Protein AF-A0A9E5NFZ6-F1 (afdb_monomer_lite)

Structure (mmCIF, N/CA/C/O backbone):
data_AF-A0A9E5NFZ6-F1
#
_entry.id   AF-A0A9E5NFZ6-F1
#
loop_
_atom_site.group_PDB
_atom_site.id
_atom_site.type_symbol
_atom_site.label_atom_id
_atom_site.label_alt_id
_atom_site.label_comp_id
_atom_site.label_asym_id
_atom_site.label_entity_id
_atom_site.label_seq_id
_atom_site.pdbx_PDB_ins_code
_atom_site.Cartn_x
_atom_site.Cartn_y
_atom_site.Cartn_z
_atom_site.occupancy
_atom_site.B_iso_or_equiv
_atom_site.auth_seq_id
_atom_site.auth_comp_id
_atom_site.auth_asym_id
_atom_site.auth_atom_id
_atom_site.pdbx_PDB_model_num
ATOM 1 N N . MET A 1 1 ? 10.220 -24.553 -7.884 1.00 89.06 1 MET A N 1
ATOM 2 C CA . MET A 1 1 ? 8.992 -24.731 -7.072 1.00 89.06 1 MET A CA 1
ATOM 3 C C . MET A 1 1 ? 9.275 -25.478 -5.780 1.00 89.06 1 MET A C 1
ATOM 5 O O . MET A 1 1 ? 8.895 -24.962 -4.744 1.00 89.06 1 MET A O 1
ATOM 9 N N . ALA A 1 2 ? 9.942 -26.643 -5.823 1.00 86.69 2 ALA A N 1
ATOM 10 C CA . ALA A 1 2 ? 10.295 -27.405 -4.617 1.00 86.69 2 ALA A CA 1
ATOM 11 C C . ALA A 1 2 ? 10.975 -26.535 -3.545 1.00 86.69 2 ALA A C 1
ATOM 13 O O . ALA A 1 2 ? 10.530 -26.541 -2.406 1.00 86.69 2 ALA A O 1
ATOM 14 N N . ASP A 1 3 ? 11.940 -25.707 -3.944 1.00 89.56 3 ASP A N 1
ATOM 15 C CA . ASP A 1 3 ? 12.683 -24.852 -3.010 1.00 89.56 3 ASP A CA 1
ATOM 16 C C . ASP A 1 3 ? 11.805 -23.778 -2.351 1.00 89.56 3 ASP A C 1
ATOM 18 O O . ASP A 1 3 ? 11.956 -23.497 -1.172 1.00 89.56 3 ASP A O 1
ATOM 22 N N . LEU A 1 4 ? 10.839 -23.197 -3.075 1.00 92.81 4 LEU A N 1
ATOM 23 C CA . LEU A 1 4 ? 9.918 -22.206 -2.498 1.00 92.81 4 LEU A CA 1
ATOM 24 C C . LEU A 1 4 ? 8.959 -22.845 -1.488 1.00 92.81 4 LEU A C 1
ATOM 26 O O . LEU A 1 4 ? 8.663 -22.248 -0.458 1.00 92.81 4 LEU A O 1
ATOM 30 N N . LEU A 1 5 ? 8.501 -24.067 -1.769 1.00 91.94 5 LEU A N 1
ATOM 31 C CA . LEU A 1 5 ? 7.680 -24.837 -0.835 1.00 91.94 5 LEU A CA 1
ATOM 32 C C . LEU A 1 5 ? 8.478 -25.254 0.406 1.00 91.94 5 LEU A C 1
ATOM 34 O O . LEU A 1 5 ? 7.950 -25.205 1.511 1.00 91.94 5 LEU A O 1
ATOM 38 N N . ASP A 1 6 ? 9.745 -25.633 0.233 1.00 89.50 6 ASP A N 1
ATOM 39 C CA . ASP A 1 6 ? 10.655 -25.981 1.329 1.00 89.50 6 ASP A CA 1
ATOM 40 C C . ASP A 1 6 ? 11.001 -24.769 2.214 1.00 89.50 6 ASP A C 1
ATOM 42 O O . ASP A 1 6 ? 11.131 -24.913 3.428 1.00 89.50 6 ASP A O 1
ATOM 46 N N . LEU A 1 7 ? 11.061 -23.569 1.628 1.00 93.00 7 LEU A N 1
ATOM 47 C CA . LEU A 1 7 ? 11.161 -22.295 2.346 1.00 93.00 7 LEU A CA 1
ATOM 48 C C . LEU A 1 7 ? 9.858 -21.868 3.045 1.00 93.00 7 LEU A C 1
ATOM 50 O O . LEU A 1 7 ? 9.868 -20.875 3.766 1.00 93.00 7 LEU A O 1
ATOM 54 N N . GLY A 1 8 ? 8.736 -22.559 2.813 1.00 91.94 8 GLY A N 1
ATOM 55 C CA . GLY A 1 8 ? 7.432 -22.162 3.351 1.00 91.94 8 GLY A CA 1
ATOM 56 C C . GLY A 1 8 ? 6.880 -20.866 2.744 1.00 91.94 8 GLY A C 1
ATOM 57 O O . GLY A 1 8 ? 6.119 -20.158 3.397 1.00 91.94 8 GLY A O 1
ATOM 58 N N . VAL A 1 9 ? 7.266 -20.526 1.509 1.00 94.00 9 VAL A N 1
ATOM 59 C CA . VAL A 1 9 ? 6.817 -19.298 0.836 1.00 94.00 9 VAL A CA 1
ATOM 60 C C . VAL A 1 9 ? 5.317 -19.358 0.553 1.00 94.00 9 VAL A C 1
ATOM 62 O O . VAL A 1 9 ? 4.849 -20.212 -0.196 1.00 94.00 9 VAL A O 1
ATOM 65 N N . GLU A 1 10 ? 4.571 -18.394 1.093 1.00 94.19 10 GLU A N 1
ATOM 66 C CA . GLU A 1 10 ? 3.132 -18.243 0.837 1.00 94.19 10 GLU A CA 1
ATOM 67 C C . GLU A 1 10 ? 2.816 -17.239 -0.275 1.00 94.19 10 GLU A C 1
ATOM 69 O O . GLU A 1 10 ? 1.786 -17.361 -0.938 1.00 94.19 10 GLU A O 1
ATOM 74 N N . TRP A 1 11 ? 3.692 -16.253 -0.481 1.00 97.12 11 TRP A N 1
ATOM 75 C CA . TRP A 1 11 ? 3.521 -15.169 -1.444 1.00 97.12 11 TRP A CA 1
ATOM 76 C C . TRP A 1 11 ? 4.771 -14.972 -2.292 1.00 97.12 11 TRP A C 1
ATOM 78 O O . TRP A 1 11 ? 5.890 -14.952 -1.781 1.00 97.12 11 TRP A O 1
ATOM 88 N N . VAL A 1 12 ? 4.570 -14.739 -3.585 1.00 97.56 12 VAL A N 1
ATOM 89 C CA . VAL A 1 12 ? 5.602 -14.240 -4.496 1.00 97.56 12 VAL A CA 1
ATOM 90 C C . VAL A 1 12 ? 5.171 -12.910 -5.098 1.00 97.56 12 VAL A C 1
ATOM 92 O O . VAL A 1 12 ? 3.999 -12.715 -5.426 1.00 97.56 12 VAL A O 1
ATOM 95 N N . ARG A 1 13 ? 6.139 -12.013 -5.302 1.00 98.06 13 ARG A N 1
ATOM 96 C CA . ARG A 1 13 ? 5.952 -10.762 -6.040 1.00 98.06 13 ARG A CA 1
ATOM 97 C C . ARG A 1 13 ? 6.718 -10.814 -7.353 1.00 98.06 13 ARG A C 1
ATOM 99 O O . ARG A 1 13 ? 7.898 -11.153 -7.356 1.00 98.06 13 ARG A O 1
ATOM 106 N N . LEU A 1 14 ? 6.063 -10.462 -8.457 1.00 95.31 14 LEU A N 1
ATOM 107 C CA . LEU A 1 14 ? 6.673 -10.467 -9.789 1.00 95.31 14 LEU A CA 1
ATOM 108 C C . LEU A 1 14 ? 6.227 -9.273 -10.632 1.00 95.31 14 LEU A C 1
ATOM 110 O O . LEU A 1 14 ? 5.049 -8.917 -10.634 1.00 95.31 14 LEU A O 1
ATOM 114 N N . GLY A 1 15 ? 7.175 -8.664 -11.348 1.00 95.25 15 GLY A N 1
ATOM 115 C CA . GLY A 1 15 ? 6.908 -7.556 -12.265 1.00 95.25 15 GLY A CA 1
ATOM 116 C C . GLY A 1 15 ? 6.516 -8.039 -13.647 1.00 95.25 15 GLY A C 1
ATOM 117 O O . GLY A 1 15 ? 7.230 -8.851 -14.244 1.00 95.25 15 GLY A O 1
ATOM 118 N N . PHE A 1 16 ? 5.385 -7.543 -14.148 1.00 97.19 16 PHE A N 1
ATOM 119 C CA . PHE A 1 16 ? 4.935 -7.822 -15.504 1.00 97.19 16 PHE A CA 1
ATOM 120 C C . PHE A 1 16 ? 5.551 -6.821 -16.487 1.00 97.19 16 PHE A C 1
ATOM 122 O O . PHE A 1 16 ? 5.235 -5.630 -16.469 1.00 97.19 16 PHE A O 1
ATOM 129 N N . LYS A 1 17 ? 6.397 -7.331 -17.379 1.00 95.25 17 LYS A N 1
ATOM 130 C CA . LYS A 1 17 ? 7.033 -6.583 -18.461 1.00 95.25 17 LYS A CA 1
ATOM 131 C C . LYS A 1 17 ? 6.353 -6.939 -19.769 1.00 95.25 17 LYS A C 1
ATOM 133 O O . LYS A 1 17 ? 6.349 -8.106 -20.170 1.00 95.25 17 LYS A O 1
ATOM 138 N N . ASP A 1 18 ? 5.820 -5.941 -20.459 1.00 92.25 18 ASP A N 1
ATOM 139 C CA . ASP A 1 18 ? 5.076 -6.162 -21.696 1.00 92.25 18 ASP A CA 1
ATOM 140 C C . ASP A 1 18 ? 5.939 -6.806 -22.783 1.00 92.25 18 ASP A C 1
ATOM 142 O O . ASP A 1 18 ? 5.510 -7.723 -23.483 1.00 92.25 18 ASP A O 1
ATOM 146 N N . SER A 1 19 ? 7.209 -6.400 -22.835 1.00 92.38 19 SER A N 1
ATOM 147 C CA . SER A 1 19 ? 8.215 -6.913 -23.765 1.00 92.38 19 SER A CA 1
ATOM 148 C C . SER A 1 19 ? 8.481 -8.417 -23.631 1.00 92.38 19 SER A C 1
ATOM 150 O O . SER A 1 19 ? 8.890 -9.044 -24.608 1.00 92.38 19 SER A O 1
ATOM 152 N N . ALA A 1 20 ? 8.244 -9.009 -22.456 1.00 92.81 20 ALA A N 1
ATOM 153 C CA . ALA A 1 20 ? 8.365 -10.451 -22.245 1.00 92.81 20 ALA A CA 1
ATOM 154 C C . ALA A 1 20 ? 7.097 -11.214 -22.677 1.00 92.81 20 ALA A C 1
ATOM 156 O O . ALA A 1 20 ? 7.188 -12.358 -23.128 1.00 92.81 20 ALA A O 1
ATOM 157 N N . GLY A 1 21 ? 5.923 -10.578 -22.584 1.00 92.38 21 GLY A N 1
ATOM 158 C CA . GLY A 1 21 ? 4.628 -11.141 -22.965 1.00 92.38 21 GLY A CA 1
ATOM 159 C C . GLY A 1 21 ? 4.127 -12.280 -22.062 1.00 92.38 21 GLY A C 1
ATOM 160 O O . GLY A 1 21 ? 4.851 -12.827 -21.232 1.00 92.38 21 GLY A O 1
ATOM 161 N N . PHE A 1 22 ? 2.861 -12.679 -22.241 1.00 96.69 22 PHE A N 1
ATOM 162 C CA . PHE A 1 22 ? 2.204 -13.687 -21.391 1.00 96.69 22 PHE A CA 1
ATOM 163 C C . PHE A 1 22 ? 2.923 -15.041 -21.365 1.00 96.69 22 PHE A C 1
ATOM 165 O O . PHE A 1 22 ? 3.037 -15.649 -20.308 1.00 96.69 22 PHE A O 1
ATOM 172 N N . GLY A 1 23 ? 3.489 -15.492 -22.490 1.00 95.75 23 GLY A N 1
ATOM 173 C CA . GLY A 1 23 ? 4.121 -16.815 -22.585 1.00 95.75 23 GLY A CA 1
ATOM 174 C C . GLY A 1 23 ? 5.314 -17.034 -21.644 1.00 95.75 23 GLY A C 1
ATOM 175 O O . GLY A 1 23 ? 5.609 -18.180 -21.310 1.00 95.75 23 GLY A O 1
ATOM 176 N N . ILE A 1 24 ? 5.977 -15.963 -21.194 1.00 94.81 24 ILE A N 1
ATOM 177 C CA . ILE A 1 24 ? 7.053 -16.038 -20.194 1.00 94.81 24 ILE A CA 1
ATOM 178 C C . ILE A 1 24 ? 6.491 -16.185 -18.773 1.00 94.81 24 ILE A C 1
ATOM 180 O O . ILE A 1 24 ? 7.051 -16.921 -17.961 1.00 94.81 24 ILE A O 1
ATOM 184 N N . TYR A 1 25 ? 5.373 -15.526 -18.473 1.00 96.69 25 TYR A N 1
ATOM 185 C CA . TYR A 1 25 ? 4.788 -15.477 -17.132 1.00 96.69 25 TYR A CA 1
ATOM 186 C C . TYR A 1 25 ? 3.780 -16.600 -16.862 1.00 96.69 25 TYR A C 1
ATOM 188 O O . TYR A 1 25 ? 3.733 -17.104 -15.739 1.00 96.69 25 TYR A O 1
ATOM 196 N N . ASP A 1 26 ? 3.015 -17.031 -17.869 1.00 97.81 26 ASP A N 1
ATOM 197 C CA . ASP A 1 26 ? 1.967 -18.051 -17.746 1.00 97.81 26 ASP A CA 1
ATOM 198 C C . ASP A 1 26 ? 2.468 -19.335 -17.067 1.00 97.81 26 ASP A C 1
ATOM 200 O O . ASP A 1 26 ? 1.803 -19.809 -16.141 1.00 97.81 26 ASP A O 1
ATOM 204 N N . PRO A 1 27 ? 3.632 -19.913 -17.440 1.00 97.25 27 PRO A N 1
ATOM 205 C CA . PRO A 1 27 ? 4.126 -21.112 -16.772 1.00 97.25 27 PRO A CA 1
ATOM 206 C C . PRO A 1 27 ? 4.420 -20.875 -15.287 1.00 97.25 27 PRO A C 1
ATOM 208 O O . PRO A 1 27 ? 4.101 -21.731 -14.464 1.00 97.25 27 PRO A O 1
ATOM 211 N N . ALA A 1 28 ? 4.990 -19.717 -14.937 1.00 95.62 28 ALA A N 1
ATOM 212 C CA . ALA A 1 28 ? 5.337 -19.381 -13.559 1.00 95.62 28 ALA A CA 1
ATOM 213 C C . ALA A 1 28 ? 4.083 -19.150 -12.703 1.00 95.62 28 ALA A C 1
ATOM 215 O O . ALA A 1 28 ? 3.937 -19.786 -11.662 1.00 95.62 28 ALA A O 1
ATOM 216 N N . VAL A 1 29 ? 3.145 -18.319 -13.172 1.00 97.75 29 VAL A N 1
ATOM 217 C CA . VAL A 1 29 ? 1.876 -18.032 -12.480 1.00 97.75 29 VAL A CA 1
ATOM 218 C C . VAL A 1 29 ? 1.067 -19.314 -12.266 1.00 97.75 29 VAL A C 1
ATOM 220 O O . VAL A 1 29 ? 0.610 -19.581 -11.154 1.00 97.75 29 VAL A O 1
ATOM 223 N N . ASN A 1 30 ? 0.950 -20.161 -13.294 1.00 97.31 30 ASN A N 1
ATOM 224 C CA . ASN A 1 30 ? 0.258 -21.444 -13.169 1.00 97.31 30 ASN A CA 1
ATOM 225 C C . ASN A 1 30 ? 0.953 -22.378 -12.171 1.00 97.31 30 ASN A C 1
ATOM 227 O O . ASN A 1 30 ? 0.278 -23.079 -11.416 1.00 97.31 30 ASN A O 1
ATOM 231 N N . ALA A 1 31 ? 2.288 -22.385 -12.140 1.00 96.94 31 ALA A N 1
ATOM 232 C CA . ALA A 1 31 ? 3.042 -23.193 -11.193 1.00 96.94 31 ALA A CA 1
ATOM 233 C C . ALA A 1 31 ? 2.845 -22.707 -9.746 1.00 96.94 31 ALA A C 1
ATOM 235 O O . ALA A 1 31 ? 2.635 -23.544 -8.869 1.00 96.94 31 ALA A O 1
ATOM 236 N N . TYR A 1 32 ? 2.861 -21.391 -9.489 1.00 97.56 32 TYR A N 1
ATOM 237 C CA . TYR A 1 32 ? 2.586 -20.834 -8.156 1.00 97.56 32 TYR A CA 1
ATOM 238 C C . TYR A 1 32 ? 1.177 -21.189 -7.697 1.00 97.56 32 TYR A C 1
ATOM 240 O O . TYR A 1 32 ? 1.000 -21.762 -6.621 1.00 97.56 32 TYR A O 1
ATOM 248 N N . ARG A 1 33 ? 0.184 -20.977 -8.568 1.00 96.50 33 ARG A N 1
ATOM 249 C CA . ARG A 1 33 ? -1.208 -21.315 -8.277 1.00 96.50 33 ARG A CA 1
ATOM 250 C C . ARG A 1 33 ? -1.390 -22.799 -7.959 1.00 96.50 33 ARG A C 1
ATOM 252 O O . ARG A 1 33 ? -2.066 -23.133 -6.989 1.00 96.50 33 ARG A O 1
ATOM 259 N N . ALA A 1 34 ? -0.781 -23.686 -8.747 1.00 96.19 34 ALA A N 1
ATOM 260 C CA . ALA A 1 34 ? -0.840 -25.132 -8.524 1.00 96.19 34 ALA A CA 1
ATOM 261 C C . ALA A 1 34 ? -0.156 -25.564 -7.216 1.00 96.19 34 ALA A C 1
ATOM 263 O O . ALA A 1 34 ? -0.556 -26.560 -6.617 1.00 96.19 34 ALA A O 1
ATOM 264 N N . ALA A 1 35 ? 0.853 -24.814 -6.772 1.00 96.12 35 ALA A N 1
ATOM 265 C CA . ALA A 1 35 ? 1.556 -25.033 -5.514 1.00 96.12 35 ALA A CA 1
ATOM 266 C C . ALA A 1 35 ? 0.852 -24.400 -4.297 1.00 96.12 35 ALA A C 1
ATOM 268 O O . ALA A 1 35 ? 1.308 -24.593 -3.174 1.00 96.12 35 ALA A O 1
ATOM 269 N N . GLY A 1 36 ? -0.247 -23.661 -4.496 1.00 96.12 36 GLY A N 1
ATOM 270 C CA . GLY A 1 36 ? -0.931 -22.926 -3.428 1.00 96.12 36 GLY A CA 1
ATOM 271 C C . GLY A 1 36 ? -0.208 -21.650 -2.984 1.00 96.12 36 GLY A C 1
ATOM 272 O O . GLY A 1 36 ? -0.553 -21.097 -1.944 1.00 96.12 36 GLY A O 1
ATOM 273 N N . ILE A 1 37 ? 0.768 -21.182 -3.766 1.00 97.00 37 ILE A N 1
ATOM 274 C CA . ILE A 1 37 ? 1.517 -19.949 -3.514 1.00 97.00 37 ILE A CA 1
ATOM 275 C C . ILE A 1 37 ? 0.769 -18.787 -4.167 1.00 97.00 37 ILE A C 1
ATOM 277 O O . ILE A 1 37 ? 0.462 -18.822 -5.363 1.00 97.00 37 ILE A O 1
ATOM 281 N N . LYS A 1 38 ? 0.477 -17.755 -3.377 1.00 98.19 38 LYS A N 1
ATOM 282 C CA . LYS A 1 38 ? -0.235 -16.561 -3.823 1.00 98.19 38 LYS A CA 1
ATOM 283 C C . LYS A 1 38 ? 0.684 -15.639 -4.616 1.00 98.19 38 LYS A C 1
ATOM 285 O O . LYS A 1 38 ? 1.881 -15.552 -4.345 1.00 98.19 38 LYS A O 1
ATOM 290 N N . THR A 1 39 ? 0.124 -14.927 -5.587 1.00 98.56 39 THR A N 1
ATOM 291 C CA . THR A 1 39 ? 0.898 -14.027 -6.454 1.00 98.56 39 THR A CA 1
ATOM 292 C C . THR A 1 39 ? 0.453 -12.574 -6.316 1.00 98.56 39 THR A C 1
ATOM 294 O O . THR A 1 39 ? -0.711 -12.252 -6.563 1.00 98.56 39 THR A O 1
ATOM 297 N N . LEU A 1 40 ? 1.408 -11.695 -5.997 1.00 98.81 40 LEU A N 1
ATOM 298 C CA . LEU A 1 40 ? 1.323 -10.249 -6.187 1.00 98.81 40 LEU A CA 1
ATOM 299 C C . LEU A 1 40 ? 1.993 -9.872 -7.517 1.00 98.81 40 LEU A C 1
ATOM 301 O O . LEU A 1 40 ? 3.218 -9.914 -7.644 1.00 98.81 40 LEU A O 1
ATOM 305 N N . MET A 1 41 ? 1.205 -9.482 -8.515 1.00 98.69 41 MET A N 1
ATOM 306 C CA . MET A 1 41 ? 1.731 -9.007 -9.796 1.00 98.69 41 MET A CA 1
ATOM 307 C C . MET A 1 41 ? 1.831 -7.483 -9.789 1.00 98.69 41 MET A C 1
ATOM 309 O O . MET A 1 41 ? 0.811 -6.800 -9.698 1.00 98.69 41 MET A O 1
ATOM 313 N N . ILE A 1 42 ? 3.044 -6.940 -9.902 1.00 98.44 42 ILE A N 1
ATOM 314 C CA . ILE A 1 42 ? 3.234 -5.496 -10.054 1.00 98.44 42 ILE A CA 1
ATOM 315 C C . ILE A 1 42 ? 3.108 -5.082 -11.520 1.00 98.44 42 ILE A C 1
ATOM 317 O O . ILE A 1 42 ? 3.738 -5.663 -12.407 1.00 98.44 42 ILE A O 1
ATOM 321 N N . LEU A 1 43 ? 2.281 -4.061 -11.738 1.00 98.56 43 LEU A N 1
ATOM 322 C CA . LEU A 1 43 ? 2.023 -3.406 -13.012 1.00 98.56 43 LEU A CA 1
ATOM 323 C C . LEU A 1 43 ? 2.635 -2.003 -12.942 1.00 98.56 43 LEU A C 1
ATOM 325 O O . LEU A 1 43 ? 2.233 -1.206 -12.099 1.00 98.56 43 LEU A O 1
ATOM 329 N N . HIS A 1 44 ? 3.630 -1.697 -13.769 1.00 96.62 44 HIS A N 1
ATOM 330 C CA . HIS A 1 44 ? 4.433 -0.471 -13.659 1.00 96.62 44 HIS A CA 1
ATOM 331 C C . HIS A 1 44 ? 4.893 0.035 -15.036 1.00 96.62 44 HIS A C 1
ATOM 333 O O . HIS A 1 44 ? 4.351 -0.371 -16.059 1.00 96.62 44 HIS A O 1
ATOM 339 N N . TYR A 1 45 ? 5.893 0.914 -15.084 1.00 94.31 45 TYR A N 1
ATOM 340 C CA . TYR A 1 45 ? 6.424 1.512 -16.318 1.00 94.31 45 TYR A CA 1
ATOM 341 C C . TYR A 1 45 ? 6.970 0.513 -17.361 1.00 94.31 45 TYR A C 1
ATOM 343 O O . TYR A 1 45 ? 7.186 0.895 -18.505 1.00 94.31 45 TYR A O 1
ATOM 351 N N . GLU A 1 46 ? 7.199 -0.760 -17.010 1.00 94.56 46 GLU A N 1
ATOM 352 C CA . GLU A 1 46 ? 7.533 -1.807 -17.996 1.00 94.56 46 GLU A CA 1
ATOM 353 C C . GLU A 1 46 ? 6.296 -2.568 -18.509 1.00 94.56 46 GLU A C 1
ATOM 355 O O . GLU A 1 46 ? 6.402 -3.343 -19.460 1.00 94.56 46 GLU A O 1
ATOM 360 N N . THR A 1 47 ? 5.129 -2.378 -17.890 1.00 96.50 47 THR A N 1
ATOM 361 C CA . THR A 1 47 ? 3.854 -3.001 -18.282 1.00 96.50 47 THR A CA 1
ATOM 362 C C . THR A 1 47 ? 3.188 -2.276 -19.445 1.00 96.50 47 THR A C 1
ATOM 364 O O . THR A 1 47 ? 2.516 -2.918 -20.242 1.00 96.50 47 THR A O 1
ATOM 367 N N . GLU A 1 48 ? 3.371 -0.961 -19.545 1.00 95.81 48 GLU A N 1
ATOM 368 C CA . GLU A 1 48 ? 2.997 -0.166 -20.714 1.00 95.81 48 GLU A CA 1
ATOM 369 C C . GLU A 1 48 ? 4.225 0.656 -21.123 1.00 95.81 48 GLU A C 1
ATOM 371 O O . GLU A 1 48 ? 4.699 1.471 -20.333 1.00 95.81 48 GLU A O 1
ATOM 376 N N . PRO A 1 49 ? 4.800 0.435 -22.314 1.00 90.75 49 PRO A N 1
ATOM 377 C CA . PRO A 1 49 ? 5.959 1.197 -22.757 1.00 90.75 49 PRO A CA 1
ATOM 378 C C . PRO A 1 49 ? 5.583 2.649 -23.088 1.00 90.75 49 PRO A C 1
ATOM 380 O O . PRO A 1 49 ? 4.443 2.958 -23.421 1.00 90.75 49 PRO A O 1
ATOM 383 N N . GLY A 1 50 ? 6.574 3.543 -23.082 1.00 92.12 50 GLY A N 1
ATOM 384 C CA . GLY A 1 50 ? 6.368 4.947 -23.458 1.00 92.12 50 GLY A CA 1
ATOM 385 C C . GLY A 1 50 ? 5.890 5.839 -22.313 1.00 92.12 50 GLY A C 1
ATOM 386 O O . GLY A 1 50 ? 5.184 6.813 -22.563 1.00 92.12 50 GLY A O 1
ATOM 387 N N . MET A 1 51 ? 6.277 5.510 -21.076 1.00 94.19 51 MET A N 1
ATOM 388 C CA . MET A 1 51 ? 6.106 6.391 -19.921 1.00 94.19 51 MET A CA 1
ATOM 389 C C . MET A 1 51 ? 6.669 7.793 -20.230 1.00 94.19 51 MET A C 1
ATOM 391 O O . MET A 1 51 ? 7.838 7.886 -20.617 1.00 94.19 51 MET A O 1
ATOM 395 N N . PRO A 1 52 ? 5.868 8.863 -20.075 1.00 95.12 52 PRO A N 1
ATOM 396 C CA . PRO A 1 52 ? 6.346 10.229 -20.241 1.00 95.12 52 PRO A CA 1
ATOM 397 C C . PRO A 1 52 ? 7.379 10.614 -19.179 1.00 95.12 52 PRO A C 1
ATOM 399 O O . PRO A 1 52 ? 7.412 10.041 -18.088 1.00 95.12 52 PRO A O 1
ATOM 402 N N . ASP A 1 53 ? 8.171 11.644 -19.470 1.00 90.44 53 ASP A N 1
ATOM 403 C CA . ASP A 1 53 ? 9.024 12.270 -18.461 1.00 90.44 53 ASP A CA 1
ATOM 404 C C . ASP A 1 53 ? 8.174 12.835 -17.308 1.00 90.44 53 ASP A C 1
ATOM 406 O O . ASP A 1 53 ? 7.014 13.233 -17.479 1.00 90.44 53 ASP A O 1
ATOM 410 N N . LYS A 1 54 ? 8.749 12.904 -16.102 1.00 85.12 54 LYS A N 1
ATOM 411 C CA . LYS A 1 54 ? 8.012 13.307 -14.889 1.00 85.12 54 LYS A CA 1
ATOM 412 C C . LYS A 1 54 ? 7.358 14.691 -14.983 1.00 85.12 54 LYS A C 1
ATOM 414 O O . LYS A 1 54 ? 6.362 14.943 -14.309 1.00 85.12 54 LYS A O 1
ATOM 419 N N . ASP A 1 55 ? 7.946 15.593 -15.766 1.00 87.06 55 ASP A N 1
ATOM 420 C CA . ASP A 1 55 ? 7.517 16.974 -15.990 1.00 87.06 55 ASP A CA 1
ATOM 421 C C . ASP A 1 55 ? 6.819 17.171 -17.344 1.00 87.06 55 ASP A C 1
ATOM 423 O O . ASP A 1 55 ? 6.518 18.306 -17.725 1.00 87.06 55 ASP A O 1
ATOM 427 N N . ALA A 1 56 ? 6.509 16.076 -18.046 1.00 94.31 56 ALA A N 1
ATOM 428 C CA . ALA A 1 56 ? 5.711 16.115 -19.260 1.00 94.31 56 ALA A CA 1
ATOM 429 C C . ALA A 1 56 ? 4.317 16.730 -19.000 1.00 94.31 56 ALA A C 1
ATOM 431 O O . ALA A 1 56 ? 3.769 16.616 -17.896 1.00 94.31 56 ALA A O 1
ATOM 432 N N . PRO A 1 57 ? 3.701 17.373 -20.010 1.00 96.19 57 PRO A N 1
ATOM 433 C CA . PRO A 1 57 ? 2.364 17.941 -19.889 1.00 96.19 57 PRO A CA 1
ATOM 434 C C . PRO A 1 57 ? 1.309 16.907 -19.478 1.00 96.19 57 PRO A C 1
ATOM 436 O O . PRO A 1 57 ? 1.356 15.750 -19.899 1.00 96.19 57 PRO A O 1
ATOM 439 N N . ASP A 1 58 ? 0.278 17.355 -18.754 1.00 95.31 58 ASP A N 1
ATOM 440 C CA . ASP A 1 58 ? -0.824 16.488 -18.312 1.00 95.31 58 ASP A CA 1
ATOM 441 C C . ASP A 1 58 ? -1.467 15.700 -19.465 1.00 95.31 58 ASP A C 1
ATOM 443 O O . ASP A 1 58 ? -1.825 14.545 -19.276 1.00 95.31 58 ASP A O 1
ATOM 447 N N . SER A 1 59 ? -1.551 16.269 -20.674 1.00 96.75 59 SER A N 1
ATOM 448 C CA . SER A 1 59 ? -2.114 15.580 -21.843 1.00 96.75 59 SER A CA 1
ATOM 449 C C . SER A 1 59 ? -1.329 14.339 -22.277 1.00 96.75 59 SER A C 1
ATOM 451 O O . SER A 1 59 ? -1.923 13.402 -22.806 1.00 96.75 59 SER A O 1
ATOM 453 N N . GLU A 1 60 ? -0.008 14.331 -22.090 1.00 98.00 60 GLU A N 1
ATOM 454 C CA . GLU A 1 60 ? 0.829 13.165 -22.400 1.00 98.00 60 GLU A CA 1
ATOM 455 C C . GLU A 1 60 ? 0.646 12.086 -21.334 1.00 98.00 60 GLU A C 1
ATOM 457 O O . GLU A 1 60 ? 0.420 10.919 -21.660 1.00 98.00 60 GLU A O 1
ATOM 462 N N . TRP A 1 61 ? 0.626 12.495 -20.063 1.00 97.81 61 TRP A N 1
ATOM 463 C CA . TRP A 1 61 ? 0.302 11.609 -18.948 1.00 97.81 61 TRP A CA 1
ATOM 464 C C . TRP A 1 61 ? -1.093 11.002 -19.067 1.00 97.81 61 TRP A C 1
ATOM 466 O O . TRP A 1 61 ? -1.252 9.807 -18.846 1.00 97.81 61 TRP A O 1
ATOM 476 N N . ASP A 1 62 ? -2.100 11.778 -19.459 1.00 97.69 62 ASP A N 1
ATOM 477 C CA . ASP A 1 62 ? -3.472 11.293 -19.607 1.00 97.69 62 ASP A CA 1
ATOM 478 C C . ASP A 1 62 ? -3.588 10.258 -20.738 1.00 97.69 62 ASP A C 1
ATOM 480 O O . ASP A 1 62 ? -4.287 9.251 -20.589 1.00 97.69 62 ASP A O 1
ATOM 484 N N . ALA A 1 63 ? -2.866 10.457 -21.848 1.00 98.06 63 ALA A N 1
ATOM 485 C CA . ALA A 1 63 ? -2.798 9.484 -22.936 1.00 98.06 63 ALA A CA 1
ATOM 486 C C . ALA A 1 63 ? -2.110 8.181 -22.494 1.00 98.06 63 ALA A C 1
ATOM 488 O O . ALA A 1 63 ? -2.632 7.094 -22.752 1.00 98.06 63 ALA A O 1
ATOM 489 N N . TYR A 1 64 ? -0.985 8.287 -21.781 1.00 98.50 64 TYR A N 1
ATOM 490 C CA . TYR A 1 64 ? -0.279 7.130 -21.229 1.00 98.50 64 TYR A CA 1
ATOM 491 C C . TYR A 1 64 ? -1.134 6.370 -20.205 1.00 98.50 64 TYR A C 1
ATOM 493 O O . TYR A 1 64 ? -1.280 5.154 -20.296 1.00 98.50 64 TYR A O 1
ATOM 501 N N . ILE A 1 65 ? -1.769 7.080 -19.267 1.00 98.69 65 ILE A N 1
ATOM 502 C CA . ILE A 1 65 ? -2.646 6.492 -18.246 1.00 98.69 65 ILE A CA 1
ATOM 503 C C . ILE A 1 65 ? -3.804 5.725 -18.894 1.00 98.69 65 ILE A C 1
ATOM 505 O O . ILE A 1 65 ? -4.159 4.648 -18.414 1.00 98.69 65 ILE A O 1
ATOM 509 N N . ALA A 1 66 ? -4.384 6.234 -19.985 1.00 98.38 66 ALA A N 1
ATOM 510 C CA . ALA A 1 66 ? -5.441 5.529 -20.705 1.00 98.38 66 ALA A CA 1
ATOM 511 C C . ALA A 1 66 ? -4.952 4.193 -21.301 1.00 98.38 66 ALA A C 1
ATOM 513 O O . ALA A 1 66 ? -5.644 3.180 -21.161 1.00 98.38 66 ALA A O 1
ATOM 514 N N . GLY A 1 67 ? -3.762 4.178 -21.914 1.00 98.38 67 GLY A N 1
ATOM 515 C CA . GLY A 1 67 ? -3.120 2.958 -22.422 1.00 98.38 67 GLY A CA 1
ATOM 516 C C . GLY A 1 67 ? -2.797 1.971 -21.300 1.00 98.38 67 GLY A C 1
ATOM 517 O O . GLY A 1 67 ? -3.267 0.833 -21.313 1.00 98.38 67 GLY A O 1
ATOM 518 N N . PHE A 1 68 ? -2.116 2.449 -20.257 1.00 98.75 68 PHE A N 1
ATOM 519 C CA . PHE A 1 68 ? -1.750 1.659 -19.084 1.00 98.75 68 PHE A CA 1
ATOM 520 C C . PHE A 1 68 ? -2.972 1.055 -18.377 1.00 98.75 68 PHE A C 1
ATOM 522 O O . PHE A 1 68 ? -2.953 -0.116 -18.003 1.00 98.75 68 PHE A O 1
ATOM 529 N N . ALA A 1 69 ? -4.073 1.800 -18.234 1.00 98.81 69 ALA A N 1
ATOM 530 C CA . ALA A 1 69 ? -5.306 1.292 -17.633 1.00 98.81 69 ALA A CA 1
ATOM 531 C C . ALA A 1 69 ? -5.972 0.197 -18.482 1.00 98.81 69 ALA A C 1
ATOM 533 O O . ALA A 1 69 ? -6.427 -0.812 -17.933 1.00 98.81 69 ALA A O 1
ATOM 534 N N . ALA A 1 70 ? -5.997 0.355 -19.810 1.00 98.50 70 ALA A N 1
ATOM 535 C CA . ALA A 1 70 ? -6.481 -0.684 -20.715 1.00 98.50 70 ALA A CA 1
ATOM 536 C C . ALA A 1 70 ? -5.598 -1.939 -20.639 1.00 98.50 70 ALA A C 1
ATOM 538 O O . ALA A 1 70 ? -6.113 -3.052 -20.520 1.00 98.50 70 ALA A O 1
ATOM 539 N N . ARG A 1 71 ? -4.272 -1.765 -20.605 1.00 98.38 71 ARG A N 1
ATOM 540 C CA . ARG A 1 71 ? -3.330 -2.880 -20.505 1.00 98.38 71 ARG A CA 1
ATOM 541 C C . ARG A 1 71 ? -3.451 -3.628 -19.180 1.00 98.38 71 ARG A C 1
ATOM 543 O O . ARG A 1 71 ? -3.514 -4.858 -19.177 1.00 98.38 71 ARG A O 1
ATOM 550 N N . CYS A 1 72 ? -3.592 -2.902 -18.071 1.00 98.81 72 CYS A N 1
ATOM 551 C CA . CYS A 1 72 ? -3.890 -3.474 -16.759 1.00 98.81 72 CYS A CA 1
ATOM 552 C C . CYS A 1 72 ? -5.174 -4.320 -16.777 1.00 98.81 72 CYS A C 1
ATOM 554 O O . CYS A 1 72 ? -5.193 -5.408 -16.200 1.00 98.81 72 CYS A O 1
ATOM 556 N N . ARG A 1 73 ? -6.237 -3.866 -17.462 1.00 98.75 73 ARG A N 1
ATOM 557 C CA . ARG A 1 73 ? -7.470 -4.655 -17.630 1.00 98.75 73 ARG A CA 1
ATOM 558 C C . ARG A 1 73 ? -7.217 -5.958 -18.368 1.00 98.75 73 ARG A C 1
ATOM 560 O O . ARG A 1 73 ? -7.718 -6.993 -17.943 1.00 98.75 73 ARG A O 1
ATOM 567 N N . ASP A 1 74 ? -6.489 -5.903 -19.477 1.00 98.56 74 ASP A N 1
ATOM 568 C CA . ASP A 1 74 ? -6.241 -7.075 -20.316 1.00 98.56 74 ASP A CA 1
ATOM 569 C C . ASP A 1 74 ? -5.408 -8.121 -19.572 1.00 98.56 74 ASP A C 1
ATOM 571 O O . ASP A 1 74 ? -5.725 -9.308 -19.618 1.00 98.56 74 ASP A O 1
ATOM 575 N N . ILE A 1 75 ? -4.404 -7.681 -18.811 1.00 98.69 75 ILE A N 1
ATOM 576 C CA . ILE A 1 75 ? -3.616 -8.543 -17.922 1.00 98.69 75 ILE A CA 1
ATOM 577 C C . ILE A 1 75 ? -4.506 -9.150 -16.829 1.00 98.69 75 ILE A C 1
ATOM 579 O O . ILE A 1 75 ? -4.460 -10.360 -16.597 1.00 98.69 75 ILE A O 1
ATOM 583 N N . ALA A 1 76 ? -5.351 -8.337 -16.187 1.00 98.75 76 ALA A N 1
ATOM 584 C CA . ALA A 1 76 ? -6.275 -8.809 -15.159 1.00 98.75 76 ALA A CA 1
ATOM 585 C C . ALA A 1 76 ? -7.294 -9.825 -15.695 1.00 98.75 76 ALA A C 1
ATOM 587 O O . ALA A 1 76 ? -7.572 -10.832 -15.044 1.00 98.75 76 ALA A O 1
ATOM 588 N N . ALA A 1 77 ? -7.816 -9.597 -16.900 1.00 98.69 77 ALA A N 1
ATOM 589 C CA . ALA A 1 77 ? -8.733 -10.509 -17.570 1.00 98.69 77 ALA A CA 1
ATOM 590 C C . ALA A 1 77 ? -8.046 -11.817 -17.992 1.00 98.69 77 ALA A C 1
ATOM 592 O O . ALA A 1 77 ? -8.657 -12.879 -17.885 1.00 98.69 77 ALA A O 1
ATOM 593 N N . HIS A 1 78 ? -6.792 -11.746 -18.453 1.00 98.44 78 HIS A N 1
ATOM 594 C CA . HIS A 1 78 ? -6.013 -12.909 -18.882 1.00 98.44 78 HIS A CA 1
ATOM 595 C C . HIS A 1 78 ? -5.751 -13.880 -17.730 1.00 98.44 78 HIS A C 1
ATOM 597 O O . HIS A 1 78 ? -6.012 -15.075 -17.861 1.00 98.44 78 HIS A O 1
ATOM 603 N N . TYR A 1 79 ? -5.280 -13.379 -16.585 1.00 98.19 79 TYR A N 1
ATOM 604 C CA . TYR A 1 79 ? -4.967 -14.252 -15.453 1.00 98.19 79 TYR A CA 1
ATOM 605 C C . TYR A 1 79 ? -6.174 -14.591 -14.574 1.00 98.19 79 TYR A C 1
ATOM 607 O O . TYR A 1 79 ? -6.168 -15.633 -13.914 1.00 98.19 79 TYR A O 1
ATOM 615 N N . GLY A 1 80 ? -7.204 -13.741 -14.551 1.00 95.19 80 GLY A N 1
ATOM 616 C CA . GLY A 1 80 ? -8.417 -13.954 -13.766 1.00 95.19 80 GLY A CA 1
ATOM 617 C C . GLY A 1 80 ? -8.102 -14.339 -12.309 1.00 95.19 80 GLY A C 1
ATOM 618 O O . GLY A 1 80 ? -7.392 -13.603 -11.627 1.00 95.19 80 GLY A O 1
ATOM 619 N N . PRO A 1 81 ? -8.589 -15.491 -11.807 1.00 93.62 81 PRO A N 1
ATOM 620 C CA . PRO A 1 81 ? -8.386 -15.912 -10.418 1.00 93.62 81 PRO A CA 1
ATOM 621 C C . PRO A 1 81 ? -6.984 -16.473 -10.114 1.00 93.62 81 PRO A C 1
ATOM 623 O O . PRO A 1 81 ? -6.755 -16.927 -8.993 1.00 93.62 81 PRO A O 1
ATOM 626 N N . ASN A 1 82 ? -6.068 -16.517 -11.090 1.00 96.81 82 ASN A N 1
ATOM 627 C CA . ASN A 1 82 ? -4.705 -17.015 -10.877 1.00 96.81 82 ASN A CA 1
ATOM 628 C C . ASN A 1 82 ? -3.772 -15.969 -10.249 1.00 96.81 82 ASN A C 1
ATOM 630 O O . ASN A 1 82 ? -2.676 -16.329 -9.830 1.00 96.81 82 ASN A O 1
ATOM 634 N N . ILE A 1 83 ? -4.193 -14.703 -10.185 1.00 98.38 83 ILE A N 1
ATOM 635 C CA . ILE A 1 83 ? -3.489 -13.640 -9.465 1.00 98.38 83 ILE A CA 1
ATOM 636 C C . ILE A 1 83 ? -4.316 -13.238 -8.251 1.00 98.38 83 ILE A C 1
ATOM 638 O O . ILE A 1 83 ? -5.501 -12.927 -8.369 1.00 98.38 83 ILE A O 1
ATOM 642 N N . ASP A 1 84 ? -3.676 -13.244 -7.085 1.00 98.62 84 ASP A N 1
ATOM 643 C CA . ASP A 1 84 ? -4.319 -12.941 -5.807 1.00 98.62 84 ASP A CA 1
ATOM 644 C C . ASP A 1 84 ? -4.291 -11.440 -5.506 1.00 98.62 84 ASP A C 1
ATOM 646 O O . ASP A 1 84 ? -5.199 -10.923 -4.851 1.00 98.62 84 ASP A O 1
ATOM 650 N N . ALA A 1 85 ? -3.277 -10.729 -6.011 1.00 98.81 85 ALA A N 1
ATOM 651 C CA . ALA A 1 85 ? -3.165 -9.288 -5.862 1.00 98.81 85 ALA A CA 1
ATOM 652 C C . ALA A 1 85 ? -2.460 -8.603 -7.047 1.00 98.81 85 ALA A C 1
ATOM 654 O O . ALA A 1 85 ? -1.511 -9.138 -7.622 1.00 98.81 85 ALA A O 1
ATOM 655 N N . TYR A 1 86 ? -2.884 -7.379 -7.359 1.00 98.88 86 TYR A N 1
ATOM 656 C CA . TYR A 1 86 ? -2.204 -6.467 -8.277 1.00 98.88 86 TYR A CA 1
ATOM 657 C C . TYR A 1 86 ? -1.615 -5.288 -7.513 1.00 98.88 86 TYR A C 1
ATOM 659 O O . TYR A 1 86 ? -2.307 -4.667 -6.709 1.00 98.88 86 TYR A O 1
ATOM 667 N N . GLN A 1 87 ? -0.360 -4.951 -7.799 1.00 98.88 87 GLN A N 1
ATOM 668 C CA . GLN A 1 87 ? 0.270 -3.722 -7.329 1.00 98.88 87 GLN A CA 1
ATOM 669 C C . GLN A 1 87 ? 0.297 -2.697 -8.462 1.00 98.88 87 GLN A C 1
ATOM 671 O O . GLN A 1 87 ? 0.793 -2.999 -9.546 1.00 98.88 87 GLN A O 1
ATOM 676 N N . ILE A 1 88 ? -0.233 -1.498 -8.219 1.00 98.75 88 ILE A N 1
ATOM 677 C CA . ILE A 1 88 ? -0.276 -0.430 -9.222 1.00 98.75 88 ILE A CA 1
ATOM 678 C C . ILE A 1 88 ? 0.903 0.510 -9.006 1.00 98.75 88 ILE A C 1
ATOM 680 O O . ILE A 1 88 ? 0.909 1.289 -8.058 1.00 98.75 88 ILE A O 1
ATOM 684 N N . TRP A 1 89 ? 1.836 0.473 -9.951 1.00 98.25 89 TRP A N 1
ATOM 685 C CA . TRP A 1 89 ? 3.090 1.220 -9.993 1.00 98.25 89 TRP A CA 1
ATOM 686 C C . TRP A 1 89 ? 4.192 0.701 -9.060 1.00 98.25 89 TRP A C 1
ATOM 688 O O . TRP A 1 89 ? 3.944 -0.094 -8.155 1.00 98.25 89 TRP A O 1
ATOM 698 N N . ASN A 1 90 ? 5.428 1.148 -9.302 1.00 97.69 90 ASN A N 1
ATOM 699 C CA . ASN A 1 90 ? 6.589 0.922 -8.439 1.00 97.69 90 ASN A CA 1
ATOM 700 C C . ASN A 1 90 ? 7.141 2.277 -8.004 1.00 97.69 90 ASN A C 1
ATOM 702 O O . ASN A 1 90 ? 7.344 3.111 -8.876 1.00 97.69 90 ASN A O 1
ATOM 706 N N . GLU A 1 91 ? 7.404 2.487 -6.713 1.00 97.06 91 GLU A N 1
ATOM 707 C CA . GLU A 1 91 ? 8.203 3.621 -6.219 1.00 97.06 91 GLU A CA 1
ATOM 708 C C . GLU A 1 91 ? 7.828 4.982 -6.821 1.00 97.06 91 GLU A C 1
ATOM 710 O O . GLU A 1 91 ? 8.666 5.750 -7.288 1.00 97.06 91 GLU A O 1
ATOM 715 N N . GLN A 1 92 ? 6.530 5.289 -6.793 1.00 96.62 92 GLN A N 1
ATOM 716 C CA . GLN A 1 92 ? 5.956 6.537 -7.301 1.00 96.62 92 GLN A CA 1
ATOM 717 C C . GLN A 1 92 ? 6.579 7.794 -6.677 1.00 96.62 92 GLN A C 1
ATOM 719 O O . GLN A 1 92 ? 6.505 8.871 -7.256 1.00 96.62 92 GLN A O 1
ATOM 724 N N . ASP A 1 93 ? 7.161 7.668 -5.490 1.00 95.88 93 ASP A N 1
ATOM 725 C CA . ASP A 1 93 ? 7.801 8.724 -4.715 1.00 95.88 93 ASP A CA 1
ATOM 726 C C . ASP A 1 93 ? 9.334 8.722 -4.831 1.00 95.88 93 ASP A C 1
ATOM 728 O O . ASP A 1 93 ? 9.985 9.524 -4.158 1.00 95.88 93 ASP A O 1
ATOM 732 N N . HIS A 1 94 ? 9.917 7.862 -5.675 1.00 94.25 94 HIS A N 1
ATOM 733 C CA . HIS A 1 94 ? 11.360 7.843 -5.898 1.00 94.25 94 HIS A CA 1
ATOM 734 C C . HIS A 1 94 ? 11.828 9.189 -6.479 1.00 94.25 94 HIS A C 1
ATOM 736 O O . HIS A 1 94 ? 11.200 9.707 -7.408 1.00 94.25 94 HIS A O 1
ATOM 742 N N . PRO A 1 95 ? 12.938 9.770 -5.987 1.00 88.62 95 PRO A N 1
ATOM 743 C CA . PRO A 1 95 ? 13.434 11.056 -6.481 1.00 88.62 95 PRO A CA 1
ATOM 744 C C . PRO A 1 95 ? 13.991 10.995 -7.910 1.00 88.62 95 PRO A C 1
ATOM 746 O O . PRO A 1 95 ? 14.146 12.051 -8.528 1.00 88.62 95 PRO A O 1
ATOM 749 N N . GLY A 1 96 ? 14.272 9.785 -8.398 1.00 86.75 96 GLY A N 1
ATOM 750 C CA . GLY A 1 96 ? 14.947 9.550 -9.666 1.00 86.75 96 GLY A CA 1
ATOM 751 C C . GLY A 1 96 ? 16.457 9.401 -9.519 1.00 86.75 96 GLY A C 1
ATOM 752 O O . GLY A 1 96 ? 17.071 10.065 -8.680 1.00 86.75 96 GLY A O 1
ATOM 753 N N . GLU A 1 97 ? 17.049 8.516 -10.312 1.00 87.75 97 GLU A N 1
ATOM 754 C CA . GLU A 1 97 ? 18.490 8.436 -10.525 1.00 87.75 97 GLU A CA 1
ATOM 755 C C . GLU A 1 97 ? 18.828 7.966 -11.948 1.00 87.75 97 GLU A C 1
ATOM 757 O O . GLU A 1 97 ? 17.974 7.505 -12.708 1.00 87.75 97 GLU A O 1
ATOM 762 N N . GLU A 1 98 ? 20.103 8.080 -12.334 1.00 85.81 98 GLU A N 1
ATOM 763 C CA . GLU A 1 98 ? 20.555 7.715 -13.678 1.00 85.81 98 GLU A CA 1
ATOM 764 C C . GLU A 1 98 ? 20.194 6.258 -14.016 1.00 85.81 98 GLU A C 1
ATOM 766 O O . GLU A 1 98 ? 20.687 5.313 -13.403 1.00 85.81 98 GLU A O 1
ATOM 771 N N . GLY A 1 99 ? 19.334 6.081 -15.022 1.00 84.25 99 GLY A N 1
ATOM 772 C CA . GLY A 1 99 ? 18.869 4.765 -15.466 1.00 84.25 99 GLY A CA 1
ATOM 773 C C . GLY A 1 99 ? 17.691 4.188 -14.672 1.00 84.25 99 GLY A C 1
ATOM 774 O O . GLY A 1 99 ? 17.218 3.109 -15.031 1.00 84.25 99 GLY A O 1
ATOM 775 N N . TYR A 1 100 ? 17.183 4.889 -13.653 1.00 89.50 100 TYR A N 1
ATOM 776 C CA . TYR A 1 100 ? 16.038 4.461 -12.850 1.00 89.50 100 TYR A CA 1
ATOM 777 C C . TYR A 1 100 ? 15.184 5.653 -12.377 1.00 89.50 100 TYR A C 1
ATOM 779 O O . TYR A 1 100 ? 15.456 6.310 -11.374 1.00 89.50 100 TYR A O 1
ATOM 787 N N . GLU A 1 101 ? 14.101 5.919 -13.111 1.00 90.94 101 GLU A N 1
ATOM 788 C CA . GLU A 1 101 ? 13.247 7.104 -12.934 1.00 90.94 101 GLU A CA 1
ATOM 789 C C . GLU A 1 101 ? 11.757 6.726 -12.804 1.00 90.94 101 GLU A C 1
ATOM 791 O O . GLU A 1 101 ? 10.945 7.102 -13.647 1.00 90.94 101 GLU A O 1
ATOM 796 N N . PRO A 1 102 ? 11.348 5.950 -11.781 1.00 93.69 102 PRO A N 1
ATOM 797 C CA . PRO A 1 102 ? 9.947 5.546 -11.631 1.00 93.69 102 PRO A CA 1
ATOM 798 C C . PRO A 1 102 ? 9.064 6.639 -10.998 1.00 93.69 102 PRO A C 1
ATOM 800 O O . PRO A 1 102 ? 7.845 6.479 -10.909 1.00 93.69 102 PRO A O 1
ATOM 803 N N . GLY A 1 103 ? 9.668 7.730 -10.517 1.00 94.81 103 GLY A N 1
ATOM 804 C CA . GLY A 1 103 ? 8.990 8.777 -9.763 1.00 94.81 103 GLY A CA 1
ATOM 805 C C . GLY A 1 103 ? 7.947 9.522 -10.594 1.00 94.81 103 GLY A C 1
ATOM 806 O O . GLY A 1 103 ? 8.240 10.052 -11.665 1.00 94.81 103 GLY A O 1
ATOM 807 N N . ILE A 1 104 ? 6.731 9.628 -10.061 1.00 95.94 104 ILE A N 1
ATOM 808 C CA . ILE A 1 104 ? 5.619 10.374 -10.661 1.00 95.94 104 ILE A CA 1
ATOM 809 C C . ILE A 1 104 ? 4.981 11.290 -9.620 1.00 95.94 104 ILE A C 1
ATOM 811 O O . ILE A 1 104 ? 5.003 11.022 -8.420 1.00 95.94 104 ILE A O 1
ATOM 815 N N . THR A 1 105 ? 4.382 12.398 -10.050 1.00 95.88 105 THR A N 1
ATOM 816 C CA . THR A 1 105 ? 3.716 13.298 -9.096 1.00 95.88 105 THR A CA 1
ATOM 817 C C . THR A 1 105 ? 2.503 12.621 -8.449 1.00 95.88 105 THR A C 1
ATOM 819 O O . THR A 1 105 ? 1.845 11.775 -9.057 1.00 95.88 105 THR A O 1
ATOM 822 N N . ALA A 1 106 ? 2.153 13.031 -7.228 1.00 96.50 106 ALA A N 1
ATOM 823 C CA . ALA A 1 106 ? 0.957 12.540 -6.540 1.00 96.50 106 ALA A CA 1
ATOM 824 C C . ALA A 1 106 ? -0.341 12.797 -7.338 1.00 96.50 106 ALA A C 1
ATOM 826 O O . ALA A 1 106 ? -1.264 11.985 -7.309 1.00 96.50 106 ALA A O 1
ATOM 827 N N . ALA A 1 107 ? -0.400 13.894 -8.101 1.00 96.31 107 ALA A N 1
ATOM 828 C CA . ALA A 1 107 ? -1.519 14.195 -8.992 1.00 96.31 107 ALA A CA 1
ATOM 829 C C . ALA A 1 107 ? -1.628 13.182 -10.145 1.00 96.31 107 ALA A C 1
ATOM 831 O O . ALA A 1 107 ? -2.711 12.650 -10.392 1.00 96.31 107 ALA A O 1
ATOM 832 N N . VAL A 1 108 ? -0.510 12.879 -10.817 1.00 98.06 108 VAL A N 1
ATOM 833 C CA . VAL A 1 108 ? -0.446 11.869 -11.889 1.00 98.06 108 VAL A CA 1
ATOM 834 C C . VAL A 1 108 ? -0.797 10.488 -11.342 1.00 98.06 108 VAL A C 1
ATOM 836 O O . VAL A 1 108 ? -1.628 9.791 -11.923 1.00 98.06 108 VAL A O 1
ATOM 839 N N . TYR A 1 109 ? -0.238 10.113 -10.189 1.00 98.38 109 TYR A N 1
ATOM 840 C CA . TYR A 1 109 ? -0.541 8.833 -9.557 1.00 98.38 109 TYR A CA 1
ATOM 841 C C . TYR A 1 109 ? -2.019 8.726 -9.156 1.00 98.38 109 TYR A C 1
ATOM 843 O O . TYR A 1 109 ? -2.646 7.696 -9.392 1.00 98.38 109 TYR A O 1
ATOM 851 N N . GLY A 1 110 ? -2.626 9.808 -8.658 1.00 98.44 110 GLY A N 1
ATOM 852 C CA . GLY A 1 110 ? -4.067 9.873 -8.408 1.00 98.44 110 GLY A CA 1
ATOM 853 C C . GLY A 1 110 ? -4.889 9.586 -9.667 1.00 98.44 110 GLY A C 1
ATOM 854 O O . GLY A 1 110 ? -5.721 8.677 -9.663 1.00 98.44 110 GLY A O 1
ATOM 855 N N . ARG A 1 111 ? -4.610 10.286 -10.778 1.00 98.25 111 ARG A N 1
ATOM 856 C CA . ARG A 1 111 ? -5.290 10.039 -12.066 1.00 98.25 111 ARG A CA 1
ATOM 857 C C . ARG A 1 111 ? -5.094 8.601 -12.554 1.00 98.25 111 ARG A C 1
ATOM 859 O O . ARG A 1 111 ? -6.049 7.982 -13.025 1.00 98.25 111 ARG A O 1
ATOM 866 N N . MET A 1 112 ? -3.893 8.049 -12.380 1.00 98.75 112 MET A N 1
ATOM 867 C CA . MET A 1 112 ? -3.586 6.657 -12.707 1.00 98.75 112 MET A CA 1
ATOM 868 C C . MET A 1 112 ? -4.446 5.686 -11.895 1.00 98.75 112 MET A C 1
ATOM 870 O O . MET A 1 112 ? -5.092 4.817 -12.477 1.00 98.75 112 MET A O 1
ATOM 874 N N . LEU A 1 113 ? -4.529 5.856 -10.572 1.00 98.81 113 LEU A N 1
ATOM 875 C CA . LEU A 1 113 ? -5.380 5.025 -9.718 1.00 98.81 113 LEU A CA 1
ATOM 876 C C . LEU A 1 113 ? -6.861 5.130 -10.111 1.00 98.81 113 LEU A C 1
ATOM 878 O O . LEU A 1 113 ? -7.536 4.105 -10.222 1.00 98.81 113 LEU A O 1
ATOM 882 N N . SER A 1 114 ? -7.365 6.340 -10.385 1.00 98.44 114 SER A N 1
ATOM 883 C CA . SER A 1 114 ? -8.745 6.544 -10.851 1.00 98.44 114 SER A CA 1
ATOM 884 C C . SER A 1 114 ? -9.054 5.827 -12.165 1.00 98.44 114 SER A C 1
ATOM 886 O O . SER A 1 114 ? -10.186 5.384 -12.355 1.00 98.44 114 SER A O 1
ATOM 888 N N . ALA A 1 115 ? -8.078 5.705 -13.067 1.00 98.69 115 ALA A N 1
ATOM 889 C CA . ALA A 1 115 ? -8.256 5.028 -14.346 1.00 98.69 115 ALA A CA 1
ATOM 890 C C . ALA A 1 115 ? -8.086 3.504 -14.237 1.00 98.69 115 ALA A C 1
ATOM 892 O O . ALA A 1 115 ? -8.901 2.755 -14.771 1.00 98.69 115 ALA A O 1
ATOM 893 N N . VAL A 1 116 ? -7.052 3.032 -13.537 1.00 9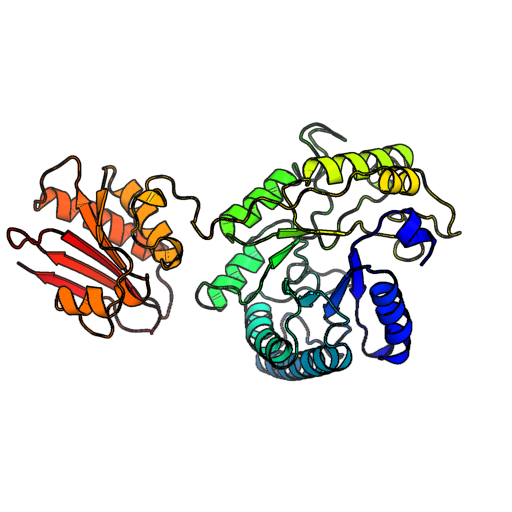8.88 116 VAL A N 1
ATOM 894 C CA . VAL A 1 116 ? -6.659 1.613 -13.492 1.00 98.88 116 VAL A CA 1
ATOM 895 C C . VAL A 1 116 ? -7.588 0.789 -12.602 1.00 98.88 116 VAL A C 1
ATOM 897 O O . VAL A 1 116 ? -8.000 -0.308 -12.984 1.00 98.88 116 VAL A O 1
ATOM 900 N N . VAL A 1 117 ? -7.950 1.298 -11.420 1.00 98.75 117 VAL A N 1
ATOM 901 C CA . VAL A 1 117 ? -8.693 0.506 -10.426 1.00 98.75 117 VAL A CA 1
ATOM 902 C C . VAL A 1 117 ? -10.053 0.036 -10.957 1.00 98.75 117 VAL A C 1
ATOM 904 O O . VAL A 1 117 ? -10.316 -1.168 -10.890 1.00 98.75 117 VAL A O 1
ATOM 907 N N . PRO A 1 118 ? -10.914 0.898 -11.541 1.00 98.12 118 PRO A N 1
ATOM 908 C CA . PRO A 1 118 ? -12.192 0.448 -12.093 1.00 98.12 118 PRO A CA 1
ATOM 909 C C . PRO A 1 118 ? -12.029 -0.569 -13.228 1.00 98.12 118 PRO A C 1
ATOM 911 O O . PRO A 1 118 ? -12.857 -1.467 -13.377 1.00 98.12 118 PRO A O 1
ATOM 914 N N . GLN A 1 119 ? -10.953 -0.455 -14.010 1.00 98.50 119 GLN A N 1
ATOM 915 C CA . GLN A 1 119 ? -10.666 -1.356 -15.121 1.00 98.50 119 GLN A CA 1
ATOM 916 C C . GLN A 1 119 ? -10.330 -2.767 -14.625 1.00 98.50 119 GLN A C 1
ATOM 918 O O . GLN A 1 119 ? -10.969 -3.724 -15.062 1.00 98.50 119 GLN A O 1
ATOM 923 N N . ILE A 1 120 ? -9.421 -2.902 -13.652 1.00 98.75 120 ILE A N 1
ATOM 924 C CA . ILE A 1 120 ? -9.110 -4.197 -13.019 1.00 98.75 120 ILE A CA 1
ATOM 925 C C . ILE A 1 120 ? -10.357 -4.765 -12.328 1.00 98.75 120 ILE A C 1
ATOM 927 O O . ILE A 1 120 ? -10.719 -5.920 -12.552 1.00 98.75 120 ILE A O 1
ATOM 931 N N . ARG A 1 121 ? -11.072 -3.942 -11.549 1.00 98.12 121 ARG A N 1
ATOM 932 C CA . ARG A 1 121 ? -12.298 -4.342 -10.832 1.00 98.12 121 ARG A CA 1
ATOM 933 C C . ARG A 1 121 ? -13.415 -4.828 -11.755 1.00 98.12 121 ARG A C 1
ATOM 935 O O . ARG A 1 121 ? -14.245 -5.622 -11.326 1.00 98.12 121 ARG A O 1
ATOM 942 N N . SER A 1 122 ? -13.443 -4.387 -13.016 1.00 97.81 122 SER A N 1
ATOM 943 C CA . SER A 1 122 ? -14.446 -4.832 -13.994 1.00 97.81 122 SER A CA 1
ATOM 944 C C . SER A 1 122 ? -14.297 -6.301 -14.413 1.00 97.81 122 SER A C 1
ATOM 946 O O . SER A 1 122 ? -15.244 -6.876 -14.949 1.00 97.81 122 SER A O 1
ATOM 948 N N . VAL A 1 123 ? -13.125 -6.905 -14.178 1.00 98.06 123 VAL A N 1
ATOM 949 C CA . VAL A 1 123 ? -12.782 -8.265 -14.632 1.00 98.06 123 VAL A CA 1
ATOM 950 C C . VAL A 1 123 ? -12.170 -9.151 -13.543 1.00 98.06 123 VAL A C 1
ATOM 952 O O . VAL A 1 123 ? -12.076 -10.360 -13.742 1.00 98.0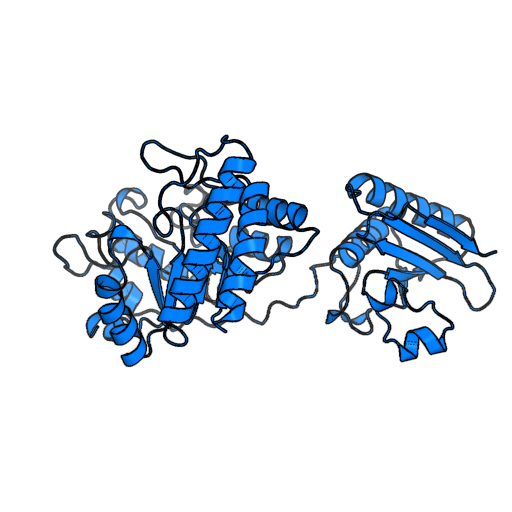6 123 VAL A O 1
ATOM 955 N N . SER A 1 124 ? -11.763 -8.590 -12.401 1.00 97.88 124 SER A N 1
ATOM 956 C CA . SER A 1 124 ? -11.091 -9.320 -11.323 1.00 97.88 124 SER A CA 1
ATOM 957 C C . SER A 1 124 ? -11.533 -8.866 -9.929 1.00 97.88 124 SER A C 1
ATOM 959 O O . SER A 1 124 ? -11.825 -7.694 -9.688 1.00 97.88 124 SER A O 1
ATOM 961 N N . ALA A 1 125 ? -11.536 -9.821 -8.996 1.00 95.38 125 ALA A N 1
ATOM 962 C CA . ALA A 1 125 ? -11.765 -9.610 -7.567 1.00 95.38 125 ALA A CA 1
ATOM 963 C C . ALA A 1 125 ? -10.463 -9.637 -6.738 1.00 95.38 125 ALA A C 1
ATOM 965 O O . ALA A 1 125 ? -10.533 -9.622 -5.513 1.00 95.38 125 ALA A O 1
ATOM 966 N N . ALA A 1 126 ? -9.294 -9.707 -7.387 1.00 98.25 126 ALA A N 1
ATOM 967 C CA . ALA A 1 126 ? -7.988 -9.721 -6.725 1.00 98.25 126 ALA A CA 1
ATOM 968 C C . ALA A 1 126 ? -7.764 -8.467 -5.869 1.00 98.25 126 ALA A C 1
ATOM 970 O O . ALA A 1 126 ? -8.264 -7.392 -6.204 1.00 98.25 126 ALA A O 1
ATOM 971 N N . THR A 1 127 ? -6.974 -8.573 -4.803 1.00 98.56 127 THR A N 1
ATOM 972 C CA . THR A 1 127 ? -6.595 -7.415 -3.982 1.00 98.56 127 THR A CA 1
ATOM 973 C C . THR A 1 127 ? -5.859 -6.381 -4.840 1.00 98.56 127 THR A C 1
ATOM 975 O O . THR A 1 127 ? -5.023 -6.742 -5.663 1.00 98.56 127 THR A O 1
ATOM 978 N N . ILE A 1 128 ? -6.142 -5.092 -4.672 1.00 98.81 128 ILE A N 1
ATOM 979 C CA . ILE A 1 128 ? -5.410 -4.009 -5.334 1.00 98.81 128 ILE A CA 1
ATOM 980 C C . ILE A 1 128 ? -4.605 -3.241 -4.293 1.00 98.81 128 ILE A C 1
ATOM 982 O O . ILE A 1 128 ? -5.152 -2.631 -3.373 1.00 98.81 128 ILE A O 1
ATOM 986 N N . VAL A 1 129 ? -3.293 -3.262 -4.480 1.00 98.69 129 VAL A N 1
ATOM 987 C CA . VAL A 1 129 ? -2.296 -2.628 -3.626 1.00 98.69 129 VAL A CA 1
ATOM 988 C C . VAL A 1 129 ? -1.700 -1.440 -4.374 1.00 98.69 129 VAL A C 1
ATOM 990 O O . VAL A 1 129 ? -1.447 -1.514 -5.577 1.00 98.69 129 VAL A O 1
ATOM 993 N N . GLY A 1 130 ? -1.477 -0.324 -3.688 1.00 98.38 130 GLY A N 1
ATOM 994 C CA . GLY A 1 130 ? -0.759 0.797 -4.297 1.00 98.38 130 GLY A CA 1
ATOM 995 C C . GLY A 1 130 ? 0.732 0.498 -4.517 1.00 98.38 130 GLY A C 1
ATOM 996 O O . GLY A 1 130 ? 1.273 -0.469 -3.983 1.00 98.38 130 GLY A O 1
ATOM 997 N N . GLY A 1 131 ? 1.415 1.349 -5.275 1.00 97.62 131 GLY A N 1
ATOM 998 C CA . GLY A 1 131 ? 2.844 1.266 -5.545 1.00 97.62 131 GLY A CA 1
ATOM 999 C C . GLY A 1 131 ? 3.718 1.361 -4.296 1.00 97.62 131 GLY A C 1
ATOM 1000 O O . GLY A 1 131 ? 3.386 2.020 -3.306 1.00 97.62 131 GLY A O 1
ATOM 1001 N N . GLY A 1 132 ? 4.824 0.625 -4.309 1.00 96.44 132 GLY A N 1
ATOM 1002 C CA . GLY A 1 132 ? 5.713 0.507 -3.159 1.00 96.44 132 GLY A CA 1
ATOM 1003 C C . GLY A 1 132 ? 6.436 1.813 -2.885 1.00 96.44 132 GLY A C 1
ATOM 1004 O O . GLY A 1 132 ? 7.340 2.153 -3.626 1.00 96.44 132 GLY A O 1
ATOM 1005 N N . SER A 1 133 ? 6.039 2.546 -1.847 1.00 95.25 133 SER A N 1
ATOM 1006 C CA . SER A 1 133 ? 6.620 3.859 -1.533 1.00 95.25 133 SER A CA 1
ATOM 1007 C C . SER A 1 133 ? 8.036 3.714 -0.961 1.00 95.25 133 SER A C 1
ATOM 1009 O O . SER A 1 133 ? 8.203 3.024 0.049 1.00 95.25 133 SER A O 1
ATOM 1011 N N . SER A 1 134 ? 9.039 4.362 -1.556 1.00 94.12 134 SER A N 1
ATOM 1012 C CA . SER A 1 134 ? 10.466 4.205 -1.224 1.00 94.12 134 SER A CA 1
ATOM 1013 C C . SER A 1 134 ? 11.106 5.418 -0.540 1.00 94.12 134 SER A C 1
ATOM 1015 O O . SER A 1 134 ? 12.162 5.288 0.076 1.00 94.12 134 SER A O 1
ATOM 1017 N N . ALA A 1 135 ? 10.457 6.588 -0.522 1.00 86.88 135 ALA A N 1
ATOM 1018 C CA . ALA A 1 135 ? 11.008 7.810 0.079 1.00 86.88 135 ALA A CA 1
ATOM 1019 C C . ALA A 1 135 ? 10.981 7.816 1.621 1.00 86.88 135 ALA A C 1
ATOM 1021 O O . ALA A 1 135 ? 11.373 8.793 2.262 1.00 86.88 135 ALA A O 1
ATOM 1022 N N . GLY A 1 136 ? 10.470 6.752 2.249 1.00 84.69 136 GLY A N 1
ATOM 1023 C CA . GLY A 1 136 ? 10.403 6.637 3.706 1.00 84.69 136 GLY A CA 1
ATOM 1024 C C . GLY A 1 136 ? 9.425 7.616 4.369 1.00 84.69 136 GLY A C 1
ATOM 1025 O O . GLY A 1 136 ? 9.573 7.885 5.564 1.00 84.69 136 GLY A O 1
ATOM 1026 N N . SER A 1 137 ? 8.438 8.121 3.619 1.00 86.81 137 SER A N 1
ATOM 1027 C CA . SER A 1 137 ? 7.395 9.055 4.064 1.00 86.81 137 SER A CA 1
ATOM 1028 C C . SER A 1 137 ? 6.045 8.705 3.441 1.00 86.81 137 SER A C 1
ATOM 1030 O O . SER A 1 137 ? 5.975 8.416 2.254 1.00 86.81 137 SER A O 1
ATOM 1032 N N . ALA A 1 138 ? 4.960 8.814 4.211 1.00 88.56 138 ALA A N 1
ATOM 1033 C CA . ALA A 1 138 ? 3.599 8.584 3.720 1.00 88.56 138 ALA A CA 1
ATOM 1034 C C . ALA A 1 138 ? 2.999 9.788 2.960 1.00 88.56 138 ALA A C 1
ATOM 1036 O O . ALA A 1 138 ? 1.851 9.729 2.514 1.00 88.56 138 ALA A O 1
ATOM 1037 N N . SER A 1 139 ? 3.758 10.881 2.813 1.00 87.06 139 SER A N 1
ATOM 1038 C CA . SER A 1 139 ? 3.286 12.139 2.222 1.00 87.06 139 SER A CA 1
ATOM 1039 C C . SER A 1 139 ? 2.794 11.977 0.789 1.00 87.06 139 SER A C 1
ATOM 1041 O O . SER A 1 139 ? 1.738 12.499 0.464 1.00 87.06 139 SER A O 1
ATOM 1043 N N . HIS A 1 140 ? 3.478 11.197 -0.052 1.00 96.06 140 HIS A N 1
ATOM 1044 C CA . HIS A 1 140 ? 3.058 11.017 -1.448 1.00 96.06 140 HIS A CA 1
ATOM 1045 C C . HIS A 1 140 ? 1.673 10.364 -1.555 1.00 96.06 140 HIS A C 1
ATOM 1047 O O . HIS A 1 140 ? 0.799 10.843 -2.279 1.00 96.06 140 HIS A O 1
ATOM 1053 N N . TYR A 1 141 ? 1.416 9.329 -0.751 1.00 96.94 141 TYR A N 1
ATOM 1054 C CA . TYR A 1 141 ? 0.090 8.718 -0.648 1.00 96.94 141 TYR A CA 1
ATOM 1055 C C . TYR A 1 141 ? -0.959 9.664 -0.062 1.00 96.94 141 TYR A C 1
ATOM 1057 O O . TYR A 1 141 ? -2.111 9.642 -0.499 1.00 96.94 141 TYR A O 1
ATOM 1065 N N . GLN A 1 142 ? -0.587 10.486 0.922 1.00 91.94 142 GLN A N 1
ATOM 1066 C CA . GLN A 1 142 ? -1.485 11.495 1.479 1.00 91.94 142 GLN A CA 1
ATOM 1067 C C . GLN A 1 142 ? -1.852 12.555 0.433 1.00 91.94 142 GLN A C 1
ATOM 1069 O O . GLN A 1 142 ? -3.027 12.876 0.280 1.00 91.94 142 GLN A O 1
ATOM 1074 N N . ASP A 1 143 ? -0.885 13.045 -0.332 1.00 90.44 143 ASP A N 1
ATOM 1075 C CA . ASP A 1 143 ? -1.114 14.015 -1.400 1.00 90.44 143 ASP A CA 1
ATOM 1076 C C . ASP A 1 143 ? -1.947 13.398 -2.528 1.00 90.44 143 ASP A C 1
ATOM 1078 O O . ASP A 1 143 ? -2.891 14.015 -3.019 1.00 90.44 143 ASP A O 1
ATOM 1082 N N . THR A 1 144 ? -1.685 12.134 -2.867 1.00 97.19 144 THR A N 1
ATOM 1083 C CA . THR A 1 144 ? -2.483 11.366 -3.834 1.00 97.19 144 THR A CA 1
ATOM 1084 C C . THR A 1 144 ? -3.935 11.264 -3.371 1.00 97.19 144 THR A C 1
ATOM 1086 O O . THR A 1 144 ? -4.860 11.529 -4.136 1.00 97.19 144 THR A O 1
ATOM 1089 N N . ARG A 1 145 ? -4.157 10.944 -2.091 1.00 93.94 145 ARG A N 1
ATOM 1090 C CA . ARG A 1 145 ? -5.490 10.913 -1.479 1.00 93.94 145 ARG A CA 1
ATOM 1091 C C . ARG A 1 145 ? -6.180 12.273 -1.556 1.00 93.94 145 ARG A C 1
ATOM 1093 O O . ARG A 1 145 ? -7.372 12.324 -1.849 1.00 93.94 145 ARG A O 1
ATOM 1100 N N . ASN A 1 146 ? -5.452 13.356 -1.301 1.00 84.94 146 ASN A N 1
ATOM 1101 C CA . ASN A 1 146 ? -5.991 14.713 -1.377 1.00 84.94 146 ASN A CA 1
ATOM 1102 C C . ASN A 1 146 ? -6.425 15.051 -2.812 1.00 84.94 146 ASN A C 1
ATOM 1104 O O . ASN A 1 146 ? -7.539 15.529 -3.014 1.00 84.94 146 ASN A O 1
ATOM 1108 N N . HIS A 1 147 ? -5.610 14.706 -3.815 1.00 88.62 147 HIS A N 1
ATOM 1109 C CA . HIS A 1 147 ? -5.963 14.864 -5.231 1.00 88.62 147 HIS A CA 1
ATOM 1110 C C . HIS A 1 147 ? -7.194 14.051 -5.654 1.00 88.62 147 HIS A C 1
ATOM 1112 O O . HIS A 1 147 ? -7.902 14.449 -6.576 1.00 88.62 147 HIS A O 1
ATOM 1118 N N . LEU A 1 148 ? -7.473 12.946 -4.962 1.00 82.88 148 LEU A N 1
ATOM 1119 C CA . LEU A 1 148 ? -8.640 12.090 -5.180 1.00 82.88 148 LEU A CA 1
ATOM 1120 C C . LEU A 1 148 ? -9.874 12.489 -4.355 1.00 82.88 148 LEU A C 1
ATOM 1122 O O . LEU A 1 148 ? -10.881 11.784 -4.377 1.00 82.88 148 LEU A O 1
ATOM 1126 N N . GLY A 1 149 ? -9.822 13.604 -3.621 1.00 79.38 149 GLY A N 1
ATOM 1127 C CA . GLY A 1 149 ? -10.949 14.071 -2.813 1.00 79.38 149 GLY A CA 1
ATOM 1128 C C . GLY A 1 149 ? -11.112 13.336 -1.479 1.00 79.38 149 GLY A C 1
ATOM 1129 O O . GLY A 1 149 ? -12.211 13.298 -0.935 1.00 79.38 149 GLY A O 1
ATOM 1130 N N . GLY A 1 150 ? -10.036 12.757 -0.937 1.00 79.69 150 GLY A N 1
ATOM 1131 C CA . GLY A 1 150 ? -9.982 12.259 0.443 1.00 79.69 150 GLY A CA 1
ATOM 1132 C C . GLY A 1 150 ? -9.964 10.738 0.604 1.00 79.69 150 GLY A C 1
ATOM 1133 O O . GLY A 1 150 ? -9.793 10.261 1.725 1.00 79.69 150 GLY A O 1
ATOM 1134 N N . THR A 1 151 ? -10.065 9.959 -0.478 1.00 84.62 151 THR A N 1
ATOM 1135 C CA . THR A 1 151 ? -10.015 8.485 -0.420 1.00 84.62 151 THR A CA 1
ATOM 1136 C C . THR A 1 151 ? -9.014 7.909 -1.420 1.00 84.62 151 THR A C 1
ATOM 1138 O O . THR A 1 151 ? -8.784 8.479 -2.483 1.00 84.62 151 THR A O 1
ATOM 1141 N N . LEU A 1 152 ? -8.388 6.782 -1.066 1.00 92.69 152 LEU A N 1
ATOM 1142 C CA . LEU A 1 152 ? -7.575 5.994 -1.995 1.00 92.69 152 LEU A CA 1
ATOM 1143 C C . LEU A 1 152 ? -8.407 4.790 -2.457 1.00 92.69 152 LEU A C 1
ATOM 1145 O O . LEU A 1 152 ? -8.901 4.060 -1.598 1.00 92.69 152 LEU A O 1
ATOM 1149 N N . PRO A 1 153 ? -8.554 4.539 -3.770 1.00 95.44 153 PRO A N 1
ATOM 1150 C CA . PRO A 1 153 ? -9.304 3.399 -4.295 1.00 95.44 153 PRO A CA 1
ATOM 1151 C C . PRO A 1 153 ? -8.455 2.113 -4.244 1.00 95.44 153 PRO A C 1
ATOM 1153 O O . PRO A 1 153 ? -8.269 1.439 -5.250 1.00 95.44 153 PRO A O 1
ATOM 1156 N N . LEU A 1 154 ? -7.883 1.800 -3.083 1.00 97.56 154 LEU A N 1
ATOM 1157 C CA . LEU A 1 154 ? -6.966 0.679 -2.868 1.00 97.56 154 LEU A CA 1
ATOM 1158 C C . LEU A 1 154 ? -7.450 -0.161 -1.683 1.00 97.56 154 LEU A C 1
ATOM 1160 O O . LEU A 1 154 ? -8.050 0.376 -0.755 1.00 97.56 154 LEU A O 1
ATOM 1164 N N . ASP A 1 155 ? -7.138 -1.455 -1.680 1.00 97.25 155 ASP A N 1
ATOM 1165 C CA . ASP A 1 155 ? -7.407 -2.324 -0.525 1.00 97.25 155 ASP A CA 1
ATOM 1166 C C . ASP A 1 155 ? -6.272 -2.251 0.508 1.00 97.25 155 ASP A C 1
ATOM 1168 O O . ASP A 1 155 ? -6.484 -2.435 1.707 1.00 97.25 155 ASP A O 1
ATOM 1172 N N . ALA A 1 156 ? -5.052 -1.980 0.036 1.00 97.12 156 ALA A N 1
ATOM 1173 C CA . ALA A 1 156 ? -3.861 -1.805 0.854 1.00 97.12 156 ALA A CA 1
ATOM 1174 C C . ALA A 1 156 ? -2.878 -0.830 0.192 1.00 97.12 156 ALA A C 1
ATOM 1176 O O . ALA A 1 156 ? -2.894 -0.604 -1.020 1.00 97.12 156 ALA A O 1
ATOM 1177 N N . ILE A 1 157 ? -1.987 -0.269 0.998 1.00 96.94 157 ILE A N 1
ATOM 1178 C CA . ILE A 1 157 ? -0.844 0.516 0.529 1.00 96.94 157 ILE A CA 1
ATOM 1179 C C . ILE A 1 157 ? 0.442 -0.293 0.666 1.00 96.94 157 ILE A C 1
ATOM 1181 O O . ILE A 1 157 ? 0.583 -1.082 1.601 1.00 96.94 157 ILE A O 1
ATOM 1185 N N . ALA A 1 158 ? 1.388 -0.073 -0.242 1.00 98.12 158 ALA A N 1
ATOM 1186 C CA . ALA A 1 158 ? 2.692 -0.719 -0.195 1.00 98.12 158 ALA A CA 1
ATOM 1187 C C . ALA A 1 158 ? 3.815 0.245 0.197 1.00 98.12 158 ALA A C 1
ATOM 1189 O O . ALA A 1 158 ? 3.807 1.417 -0.186 1.00 98.12 158 ALA A O 1
ATOM 1190 N N . VAL A 1 159 ? 4.812 -0.268 0.918 1.00 97.81 159 VAL A N 1
ATOM 1191 C CA . VAL A 1 159 ? 6.001 0.479 1.357 1.00 97.81 159 VAL A CA 1
ATOM 1192 C C . VAL A 1 159 ? 7.262 -0.354 1.109 1.00 97.81 159 VAL A C 1
ATOM 1194 O O . VAL A 1 159 ? 7.242 -1.568 1.320 1.00 97.81 159 VAL A O 1
ATOM 1197 N N . HIS A 1 160 ? 8.347 0.305 0.694 1.00 97.88 160 HIS A N 1
ATOM 1198 C CA . HIS A 1 160 ? 9.706 -0.227 0.541 1.00 97.88 160 HIS A CA 1
ATOM 1199 C C . HIS A 1 160 ? 10.636 0.429 1.581 1.00 97.88 160 HIS A C 1
ATOM 1201 O O . HIS A 1 160 ? 11.290 1.434 1.298 1.00 97.88 160 HIS A O 1
ATOM 1207 N N . PRO A 1 161 ? 10.676 -0.062 2.832 1.00 96.06 161 PRO A N 1
ATOM 1208 C CA . PRO A 1 161 ? 11.330 0.628 3.940 1.00 96.06 161 PRO A CA 1
ATOM 1209 C C . PRO A 1 161 ? 12.845 0.361 4.014 1.00 96.06 161 PRO A C 1
ATOM 1211 O O . PRO A 1 161 ? 13.386 0.151 5.102 1.00 96.06 161 PRO A O 1
ATOM 1214 N N . TYR A 1 162 ? 13.548 0.378 2.879 1.00 95.50 162 TYR A N 1
ATOM 1215 C CA . TYR A 1 162 ? 14.999 0.186 2.849 1.00 95.50 162 TYR A CA 1
ATOM 1216 C C . TYR A 1 162 ? 15.731 1.206 3.740 1.00 95.50 162 TYR A C 1
ATOM 1218 O O . TYR A 1 162 ? 15.320 2.357 3.898 1.00 95.50 162 TYR A O 1
ATOM 1226 N N . GLY A 1 163 ? 16.812 0.755 4.382 1.00 92.25 163 GLY A N 1
ATOM 1227 C CA . GLY A 1 163 ? 17.584 1.548 5.345 1.00 92.25 163 GLY A CA 1
ATOM 1228 C C . GLY A 1 163 ? 16.905 1.763 6.708 1.00 92.25 163 GLY A C 1
ATOM 1229 O O . GLY A 1 163 ? 17.493 2.399 7.582 1.00 92.25 163 GLY A O 1
ATOM 1230 N N . ARG A 1 164 ? 15.682 1.256 6.932 1.00 92.88 164 ARG A N 1
ATOM 1231 C CA . ARG A 1 164 ? 15.049 1.231 8.263 1.00 92.88 164 ARG A CA 1
ATOM 1232 C C . ARG A 1 164 ? 15.545 0.032 9.057 1.00 92.88 164 ARG A C 1
ATOM 1234 O O . ARG A 1 164 ? 15.504 -1.092 8.563 1.00 92.88 164 ARG A O 1
ATOM 1241 N N . ARG A 1 165 ? 15.961 0.246 10.307 1.00 92.88 165 ARG A N 1
ATOM 1242 C CA . ARG A 1 165 ? 16.371 -0.857 11.196 1.00 92.88 165 ARG A CA 1
ATOM 1243 C C . ARG A 1 165 ? 15.187 -1.656 11.743 1.00 92.88 165 ARG A C 1
ATOM 1245 O O . ARG A 1 165 ? 14.116 -1.078 11.931 1.00 92.88 165 ARG A O 1
ATOM 1252 N N . PRO A 1 166 ? 15.377 -2.943 12.081 1.00 92.94 166 PRO A N 1
ATOM 1253 C CA . PRO A 1 166 ? 14.343 -3.743 12.728 1.00 92.94 166 PRO A CA 1
ATOM 1254 C C . PRO A 1 166 ? 13.911 -3.165 14.081 1.00 92.94 166 PRO A C 1
ATOM 1256 O O . PRO A 1 166 ? 12.725 -3.121 14.392 1.00 92.94 166 PRO A O 1
ATOM 1259 N N . GLU A 1 167 ? 14.871 -2.678 14.869 1.00 87.19 167 GLU A N 1
ATOM 1260 C CA . GLU A 1 167 ? 14.660 -2.244 16.251 1.00 87.19 167 GLU A CA 1
ATOM 1261 C C . GLU A 1 167 ? 15.550 -1.054 16.630 1.00 87.19 167 GLU A C 1
ATOM 1263 O O . GLU A 1 167 ? 16.402 -0.619 15.860 1.00 87.19 167 GLU A O 1
ATOM 1268 N N . ASN A 1 168 ? 15.347 -0.492 17.823 1.00 77.50 168 ASN A N 1
ATOM 1269 C CA . ASN A 1 168 ? 15.990 0.760 18.226 1.00 77.50 168 ASN A CA 1
ATOM 1270 C C . ASN A 1 168 ? 17.517 0.715 18.250 1.00 77.50 168 ASN A C 1
ATOM 1272 O O . ASN A 1 168 ? 18.119 1.717 17.877 1.00 77.50 168 ASN A O 1
ATOM 1276 N N . ASP A 1 169 ? 18.124 -0.403 18.642 1.00 87.12 169 ASP A N 1
ATOM 1277 C CA . ASP A 1 169 ? 19.552 -0.450 18.977 1.00 87.12 169 ASP A CA 1
ATOM 1278 C C . ASP A 1 169 ? 20.368 -1.399 18.087 1.00 87.12 169 ASP A C 1
ATOM 1280 O O . ASP A 1 169 ? 21.573 -1.539 18.287 1.00 87.12 169 ASP A O 1
ATOM 1284 N N . TRP A 1 170 ? 19.744 -2.026 17.084 1.00 91.38 170 TRP A N 1
ATOM 1285 C CA . TRP A 1 170 ? 20.399 -2.988 16.196 1.00 91.38 170 TRP A CA 1
ATOM 1286 C C . TRP A 1 170 ? 20.114 -2.657 14.720 1.00 91.38 170 TRP A C 1
ATOM 1288 O O . TRP A 1 170 ? 18.963 -2.367 14.394 1.00 91.38 170 TRP A O 1
ATOM 1298 N N . PRO A 1 171 ? 21.113 -2.676 13.814 1.00 89.06 171 PRO A N 1
ATOM 1299 C CA . PRO A 1 171 ? 22.531 -3.011 14.044 1.00 89.06 171 PRO A CA 1
ATOM 1300 C C . PRO A 1 171 ? 23.287 -1.981 14.898 1.00 89.06 171 PRO A C 1
ATOM 1302 O O . PRO A 1 171 ? 24.317 -2.283 15.494 1.00 89.06 171 PRO A O 1
ATOM 1305 N N . SER A 1 172 ? 22.762 -0.757 14.954 1.00 88.12 172 SER A N 1
ATOM 1306 C CA . SER A 1 172 ? 23.241 0.339 15.793 1.00 88.12 172 SER A CA 1
ATOM 1307 C C . SER A 1 172 ? 22.122 1.377 15.971 1.00 88.12 172 SER A C 1
ATOM 1309 O O . SER A 1 172 ? 21.328 1.572 15.043 1.00 88.12 172 SER A O 1
ATOM 1311 N N . PRO A 1 173 ? 22.073 2.120 17.093 1.00 78.88 173 PRO A N 1
ATOM 1312 C CA . PRO A 1 173 ? 21.099 3.194 17.312 1.00 78.88 173 PRO A CA 1
ATOM 1313 C C . PRO A 1 173 ? 21.213 4.376 16.337 1.00 78.88 173 PRO A C 1
ATOM 1315 O O . PRO A 1 173 ? 20.316 5.222 16.279 1.00 78.88 173 PRO A O 1
ATOM 1318 N N . THR A 1 174 ? 22.281 4.444 15.543 1.00 82.75 174 THR A N 1
ATOM 1319 C CA . THR A 1 174 ? 22.488 5.464 14.502 1.00 82.75 174 THR A CA 1
ATOM 1320 C C . THR A 1 174 ? 22.519 4.873 13.093 1.00 82.75 174 THR A C 1
ATOM 1322 O O . THR A 1 174 ? 22.995 5.535 12.174 1.00 82.75 174 THR A O 1
ATOM 1325 N N . TRP A 1 175 ? 22.079 3.624 12.909 1.00 83.44 175 TRP A N 1
ATOM 1326 C CA . TRP A 1 175 ? 22.019 3.011 11.583 1.00 83.44 175 TRP A CA 1
ATOM 1327 C C . TRP A 1 175 ? 20.969 3.728 10.734 1.00 83.44 175 TRP A C 1
ATOM 1329 O O . TRP A 1 175 ? 19.822 3.815 11.170 1.00 83.44 175 TRP A O 1
ATOM 1339 N N . PHE A 1 176 ? 21.410 4.267 9.590 1.00 86.81 176 PHE A N 1
ATOM 1340 C CA . PHE A 1 176 ? 20.649 5.030 8.593 1.00 86.81 176 PHE A CA 1
ATOM 1341 C C . PHE A 1 176 ? 19.401 5.732 9.148 1.00 86.81 176 PHE A C 1
ATOM 1343 O O . PHE A 1 176 ? 19.494 6.811 9.737 1.00 86.81 176 PHE A O 1
ATOM 1350 N N . PHE A 1 177 ? 18.235 5.116 8.954 1.00 87.94 177 PHE A N 1
ATOM 1351 C CA . PHE A 1 177 ? 16.947 5.626 9.386 1.00 87.94 177 PHE A CA 1
ATOM 1352 C C . PHE A 1 177 ? 16.460 4.906 10.652 1.00 87.94 177 PHE A C 1
ATOM 1354 O O . PHE A 1 177 ? 16.912 3.818 11.005 1.00 87.94 177 PHE A O 1
ATOM 1361 N N . GLY A 1 178 ? 15.496 5.517 11.347 1.00 84.12 178 GLY A N 1
ATOM 1362 C CA . GLY A 1 178 ? 14.911 4.949 12.567 1.00 84.12 178 GLY A CA 1
ATOM 1363 C C . GLY A 1 178 ? 14.200 3.598 12.361 1.00 84.12 178 GLY A C 1
ATOM 1364 O O . GLY A 1 178 ? 14.123 3.104 11.231 1.00 84.12 178 GLY A O 1
ATOM 1365 N N . PRO A 1 179 ? 13.648 3.015 13.439 1.00 88.19 179 PRO A N 1
ATOM 1366 C CA . PRO A 1 179 ? 12.967 1.725 13.401 1.00 88.19 179 PRO A CA 1
ATOM 1367 C C . PRO A 1 179 ? 11.891 1.632 12.321 1.00 88.19 179 PRO A C 1
ATOM 1369 O O . PRO A 1 179 ? 11.137 2.575 12.068 1.00 88.19 179 PRO A O 1
ATOM 1372 N N . ILE A 1 180 ? 11.786 0.458 11.708 1.00 93.00 180 ILE A N 1
ATOM 1373 C CA . ILE A 1 180 ? 10.801 0.164 10.670 1.00 93.00 180 ILE A CA 1
ATOM 1374 C C . ILE A 1 180 ? 9.366 0.272 11.196 1.00 93.00 180 ILE A C 1
ATOM 1376 O O . ILE A 1 180 ? 8.499 0.812 10.512 1.00 93.00 180 ILE A O 1
ATOM 1380 N N . VAL A 1 181 ? 9.123 -0.158 12.437 1.00 87.69 181 VAL A N 1
ATOM 1381 C CA . VAL A 1 181 ? 7.796 -0.119 13.067 1.00 87.69 181 VAL A CA 1
ATOM 1382 C C . VAL A 1 181 ? 7.257 1.308 13.152 1.00 87.69 181 VAL A C 1
ATOM 1384 O O . VAL A 1 181 ? 6.073 1.513 12.893 1.00 87.69 181 VAL A O 1
ATOM 1387 N N . ASP A 1 182 ? 8.107 2.300 13.425 1.00 84.62 182 ASP A N 1
ATOM 1388 C CA . ASP A 1 182 ? 7.694 3.706 13.503 1.00 84.62 182 ASP A CA 1
ATOM 1389 C C . ASP A 1 182 ? 7.167 4.201 12.154 1.00 84.62 182 ASP A C 1
ATOM 1391 O O . ASP A 1 182 ? 6.140 4.881 12.085 1.00 84.62 182 ASP A O 1
ATOM 1395 N N . LEU A 1 183 ? 7.836 3.810 11.064 1.00 87.62 183 LEU A N 1
ATOM 1396 C CA . LEU A 1 183 ? 7.388 4.131 9.716 1.00 87.62 183 LEU A CA 1
ATOM 1397 C C . LEU A 1 183 ? 6.029 3.485 9.434 1.00 87.62 183 LEU A C 1
ATOM 1399 O O . LEU A 1 183 ? 5.097 4.173 9.022 1.00 87.62 183 LEU A O 1
ATOM 1403 N N . ILE A 1 184 ? 5.879 2.187 9.703 1.00 90.94 184 ILE A N 1
ATOM 1404 C CA . ILE A 1 184 ? 4.620 1.474 9.441 1.00 90.94 184 ILE A CA 1
ATOM 1405 C C . ILE A 1 184 ? 3.474 2.045 10.282 1.00 90.94 184 ILE A C 1
ATOM 1407 O O . ILE A 1 184 ? 2.367 2.238 9.777 1.00 90.94 184 ILE A O 1
ATOM 1411 N N . GLN A 1 185 ? 3.731 2.387 11.545 1.00 82.94 185 GLN A N 1
ATOM 1412 C CA . GLN A 1 185 ? 2.748 3.046 12.400 1.00 82.94 185 GLN A CA 1
ATOM 1413 C C . GLN A 1 185 ? 2.370 4.433 11.880 1.00 82.94 185 GLN A C 1
ATOM 1415 O O . GLN A 1 185 ? 1.194 4.793 11.954 1.00 82.94 185 GLN A O 1
ATOM 1420 N N . HIS A 1 186 ? 3.322 5.188 11.329 1.00 80.81 186 HIS A N 1
ATOM 1421 C CA . HIS A 1 186 ? 3.046 6.476 10.703 1.00 80.81 186 HIS A CA 1
ATOM 1422 C C . HIS A 1 186 ? 2.133 6.324 9.480 1.00 80.81 186 HIS A C 1
ATOM 1424 O O . HIS A 1 186 ? 1.115 7.009 9.395 1.00 80.81 186 HIS A O 1
ATOM 1430 N N . TYR A 1 187 ? 2.423 5.370 8.590 1.00 89.06 187 TYR A N 1
ATOM 1431 C CA . TYR A 1 187 ? 1.560 5.045 7.451 1.00 89.06 187 TYR A CA 1
ATOM 1432 C C . TYR A 1 187 ? 0.145 4.654 7.888 1.00 89.06 187 TYR A C 1
ATOM 1434 O O . TYR A 1 187 ? -0.832 5.233 7.410 1.00 89.06 187 TYR A O 1
ATOM 1442 N N . LYS A 1 188 ? 0.022 3.728 8.849 1.00 84.50 188 LYS A N 1
ATOM 1443 C CA . LYS A 1 188 ? -1.277 3.317 9.405 1.00 84.50 188 LYS A CA 1
ATOM 1444 C C . LYS A 1 188 ? -2.035 4.492 10.017 1.00 84.50 188 LYS A C 1
ATOM 1446 O O . LYS A 1 188 ? -3.229 4.621 9.795 1.00 84.50 188 LYS A O 1
ATOM 1451 N N . ALA A 1 189 ? -1.360 5.350 10.781 1.00 77.00 189 ALA A N 1
ATOM 1452 C CA . ALA A 1 189 ? -1.996 6.492 11.433 1.00 77.00 189 ALA A CA 1
ATOM 1453 C C . ALA A 1 189 ? -2.462 7.555 10.430 1.00 77.00 189 ALA A C 1
ATOM 1455 O O . ALA A 1 189 ? -3.522 8.145 10.622 1.00 77.00 189 ALA A O 1
ATOM 1456 N N . LEU A 1 190 ? -1.679 7.800 9.378 1.00 79.25 190 LEU A N 1
ATOM 1457 C CA . LEU A 1 190 ? -1.972 8.837 8.394 1.00 79.25 190 LEU A CA 1
ATOM 1458 C C . LEU A 1 190 ? -3.054 8.408 7.405 1.00 79.25 190 LEU A C 1
ATOM 1460 O O . LEU A 1 190 ? -3.899 9.211 7.011 1.00 79.25 190 LEU A O 1
ATOM 1464 N N . LEU A 1 191 ? -3.006 7.145 6.984 1.00 85.62 191 LEU A N 1
ATOM 1465 C CA . LEU A 1 191 ? -3.826 6.654 5.887 1.00 85.62 191 LEU A CA 1
ATOM 1466 C C . LEU A 1 191 ? -4.996 5.798 6.372 1.00 85.62 191 LEU A C 1
ATOM 1468 O O . LEU A 1 191 ? -6.009 5.738 5.683 1.00 85.62 191 LEU A O 1
ATOM 1472 N N . ASN A 1 192 ? -4.910 5.201 7.556 1.00 85.44 192 ASN A N 1
ATOM 1473 C CA . ASN A 1 192 ? -5.882 4.233 8.058 1.00 85.44 192 ASN A CA 1
ATOM 1474 C C . ASN A 1 192 ? -6.189 3.116 7.048 1.00 85.44 192 ASN A C 1
ATOM 1476 O O . ASN A 1 192 ? -7.334 2.865 6.694 1.00 85.44 192 ASN A O 1
ATOM 1480 N N . MET A 1 193 ? -5.133 2.506 6.512 1.00 88.81 193 MET A N 1
ATOM 1481 C CA . MET A 1 193 ? -5.221 1.411 5.549 1.00 88.81 193 MET A CA 1
ATOM 1482 C C . MET A 1 193 ? -4.295 0.279 5.969 1.00 88.81 193 MET A C 1
ATOM 1484 O O . MET A 1 193 ? -3.310 0.493 6.687 1.00 88.81 193 MET A O 1
ATOM 1488 N N . LYS A 1 194 ? -4.588 -0.922 5.468 1.00 92.88 194 LYS A N 1
ATOM 1489 C CA . LYS A 1 194 ? -3.668 -2.058 5.511 1.00 92.88 194 LYS A CA 1
ATOM 1490 C C . LYS A 1 194 ? -2.341 -1.675 4.858 1.00 92.88 194 LYS A C 1
ATOM 1492 O O . LYS A 1 194 ? -2.326 -1.027 3.810 1.00 92.88 194 LYS A O 1
ATOM 1497 N N . VAL A 1 195 ? -1.240 -2.089 5.480 1.00 94.44 195 VAL A N 1
ATOM 1498 C CA . VAL A 1 195 ? 0.117 -1.844 4.980 1.00 94.44 195 VAL A CA 1
ATOM 1499 C C . VAL A 1 195 ? 0.749 -3.165 4.578 1.00 94.44 195 VAL A C 1
ATOM 1501 O O . VAL A 1 195 ? 0.780 -4.112 5.367 1.00 94.44 195 VAL A O 1
ATOM 1504 N N . TRP A 1 196 ? 1.239 -3.215 3.345 1.00 97.94 196 TRP A N 1
ATOM 1505 C CA . TRP A 1 196 ? 2.015 -4.312 2.789 1.00 97.94 196 TRP A CA 1
ATOM 1506 C C . TRP A 1 196 ? 3.464 -3.863 2.615 1.00 97.94 196 TRP A C 1
ATOM 1508 O O . TRP A 1 196 ? 3.737 -2.740 2.191 1.00 97.94 196 TRP A O 1
ATOM 1518 N N . ILE A 1 197 ? 4.400 -4.753 2.920 1.00 98.12 197 ILE A N 1
ATOM 1519 C CA . ILE A 1 197 ? 5.815 -4.553 2.622 1.00 98.12 197 ILE A CA 1
ATOM 1520 C C . ILE A 1 197 ? 6.100 -5.324 1.342 1.00 98.12 197 ILE A C 1
ATOM 1522 O O . ILE A 1 197 ? 6.216 -6.550 1.349 1.00 98.12 197 ILE A O 1
ATOM 1526 N N . THR A 1 198 ? 6.109 -4.619 0.213 1.00 98.38 198 THR A N 1
ATOM 1527 C CA . THR A 1 198 ? 6.272 -5.261 -1.102 1.00 98.38 198 THR A CA 1
ATOM 1528 C C . THR A 1 198 ? 7.725 -5.424 -1.508 1.00 98.38 198 THR A C 1
ATOM 1530 O O . THR A 1 198 ? 7.997 -6.221 -2.399 1.00 98.38 198 THR A O 1
ATOM 1533 N N . GLU A 1 199 ? 8.640 -4.754 -0.810 1.00 97.94 199 GLU A N 1
ATOM 1534 C CA . GLU A 1 199 ? 10.072 -5.026 -0.843 1.00 97.94 199 GLU A CA 1
ATOM 1535 C C . GLU A 1 199 ? 10.700 -4.659 0.500 1.00 97.94 199 GLU A C 1
ATOM 1537 O O . GLU A 1 199 ? 10.405 -3.605 1.061 1.00 97.94 199 GLU A O 1
ATOM 1542 N N . MET A 1 200 ? 11.573 -5.519 1.013 1.00 97.31 200 MET A N 1
ATOM 1543 C CA . MET A 1 200 ? 12.458 -5.210 2.130 1.00 97.31 200 MET A CA 1
ATOM 1544 C C . MET A 1 200 ? 13.676 -6.118 2.086 1.00 97.31 200 MET A C 1
ATOM 1546 O O . MET A 1 200 ? 13.538 -7.321 1.892 1.00 97.31 200 MET A O 1
ATOM 1550 N N . GLY A 1 201 ? 14.852 -5.562 2.331 1.00 97.25 201 GLY A N 1
ATOM 1551 C CA . GLY A 1 201 ? 16.090 -6.323 2.382 1.00 97.25 201 GLY A CA 1
ATOM 1552 C C . GLY A 1 201 ? 17.226 -5.498 2.963 1.00 97.25 201 GLY A C 1
ATOM 1553 O O . GLY A 1 201 ? 17.051 -4.335 3.334 1.00 97.25 201 GLY A O 1
ATOM 1554 N N . VAL A 1 202 ? 18.411 -6.098 3.006 1.00 97.25 202 VAL A N 1
ATOM 1555 C CA . VAL A 1 202 ? 19.661 -5.409 3.335 1.00 97.25 202 VAL A CA 1
ATOM 1556 C C . VAL A 1 202 ? 20.772 -5.948 2.440 1.00 97.25 202 VAL A C 1
ATOM 1558 O O . VAL A 1 202 ? 20.882 -7.165 2.260 1.00 97.25 202 VAL A O 1
ATOM 1561 N N . LYS A 1 203 ? 21.586 -5.060 1.860 1.00 95.56 203 LYS A N 1
ATOM 1562 C CA . LYS A 1 203 ? 22.790 -5.480 1.133 1.00 95.56 203 LYS A CA 1
ATOM 1563 C C . LYS A 1 203 ? 23.859 -5.885 2.135 1.00 95.56 203 LYS A C 1
ATOM 1565 O O . LYS A 1 203 ? 23.960 -5.291 3.205 1.00 95.56 203 LYS A O 1
ATOM 1570 N N . GLU A 1 204 ? 24.720 -6.825 1.759 1.00 94.75 204 GLU A N 1
ATOM 1571 C CA . GLU A 1 204 ? 25.841 -7.227 2.619 1.00 94.75 204 GLU A CA 1
ATOM 1572 C C . GLU A 1 204 ? 26.727 -6.023 2.987 1.00 94.75 204 GLU A C 1
ATOM 1574 O O . GLU A 1 204 ? 27.095 -5.865 4.146 1.00 94.75 204 GLU A O 1
ATOM 1579 N N . VAL A 1 205 ? 26.987 -5.109 2.044 1.00 95.06 205 VAL A N 1
ATOM 1580 C CA . VAL A 1 205 ? 27.804 -3.903 2.288 1.00 95.06 205 VAL A CA 1
ATOM 1581 C C . VAL A 1 205 ? 27.223 -2.971 3.356 1.00 95.06 205 VAL A C 1
ATOM 1583 O O . VAL A 1 205 ? 27.984 -2.319 4.069 1.00 95.06 205 VAL A O 1
ATOM 1586 N N . ASP A 1 206 ? 25.899 -2.951 3.521 1.00 94.12 206 ASP A N 1
ATOM 1587 C CA . ASP A 1 206 ? 25.212 -2.130 4.526 1.00 94.12 206 ASP A CA 1
ATOM 1588 C C . ASP A 1 206 ? 25.265 -2.756 5.932 1.00 94.12 206 ASP A C 1
ATOM 1590 O O . ASP A 1 206 ? 24.887 -2.117 6.922 1.00 94.12 206 ASP A O 1
ATOM 1594 N N . ILE A 1 207 ? 25.737 -4.005 6.014 1.00 94.25 207 ILE A N 1
ATOM 1595 C CA . ILE A 1 207 ? 25.845 -4.807 7.231 1.00 94.25 207 ILE A CA 1
ATOM 1596 C C . ILE A 1 207 ? 27.241 -5.447 7.369 1.00 94.25 207 ILE A C 1
ATOM 1598 O O . ILE A 1 207 ? 27.404 -6.616 7.704 1.00 94.25 207 ILE A O 1
ATOM 1602 N N . ASP A 1 208 ? 28.278 -4.641 7.127 1.00 94.62 208 ASP A N 1
ATOM 1603 C CA . ASP A 1 208 ? 29.701 -4.986 7.299 1.00 94.62 208 ASP A CA 1
ATOM 1604 C C . ASP A 1 208 ? 30.228 -6.118 6.391 1.00 94.62 208 ASP A C 1
ATOM 1606 O O . ASP A 1 208 ? 31.276 -6.702 6.664 1.00 94.62 208 ASP A O 1
ATOM 1610 N N . ASN A 1 209 ? 29.536 -6.413 5.289 1.00 95.50 209 ASN A N 1
ATOM 1611 C CA . ASN A 1 209 ? 29.744 -7.594 4.443 1.00 95.50 209 ASN A CA 1
ATOM 1612 C C . ASN A 1 209 ? 29.662 -8.919 5.220 1.00 95.50 209 ASN A C 1
ATOM 1614 O O . ASN A 1 209 ? 30.351 -9.888 4.901 1.00 95.50 209 ASN A O 1
ATOM 1618 N N . ASP A 1 210 ? 28.824 -8.949 6.257 1.00 96.50 210 ASP A N 1
ATOM 1619 C CA . ASP A 1 210 ? 28.635 -10.102 7.126 1.00 96.50 210 ASP A CA 1
ATOM 1620 C C . ASP A 1 210 ? 27.313 -10.810 6.790 1.00 96.50 210 ASP A C 1
ATOM 1622 O O . ASP A 1 210 ? 26.211 -10.327 7.071 1.00 96.50 210 ASP A O 1
ATOM 1626 N N . ARG A 1 211 ? 27.435 -11.987 6.169 1.00 97.12 211 ARG A N 1
ATOM 1627 C CA . ARG A 1 211 ? 26.293 -12.813 5.757 1.00 97.12 211 ARG A CA 1
ATOM 1628 C C . ARG A 1 211 ? 25.477 -13.339 6.941 1.00 97.12 211 ARG A C 1
ATOM 1630 O O . ARG A 1 211 ? 24.266 -13.515 6.795 1.00 97.12 211 ARG A O 1
ATOM 1637 N N . ASP A 1 212 ? 26.093 -13.547 8.104 1.00 98.12 212 ASP A N 1
ATOM 1638 C CA . ASP A 1 212 ? 25.367 -13.952 9.311 1.00 98.12 212 ASP A CA 1
ATOM 1639 C C . ASP A 1 212 ? 24.559 -12.773 9.864 1.00 98.12 212 ASP A C 1
ATOM 1641 O O . ASP A 1 212 ? 23.402 -12.943 10.255 1.00 98.12 212 ASP A O 1
ATOM 1645 N N . LYS A 1 213 ? 25.097 -11.547 9.800 1.00 97.56 213 LYS A N 1
ATOM 1646 C CA . LYS A 1 213 ? 24.317 -10.352 10.153 1.00 97.56 213 LYS A CA 1
ATOM 1647 C C . LYS A 1 213 ? 23.189 -10.061 9.166 1.00 97.56 213 LYS A C 1
ATOM 1649 O O . LYS A 1 213 ? 22.152 -9.568 9.596 1.00 97.56 213 LYS A O 1
ATOM 1654 N N . GLN A 1 214 ? 23.332 -10.373 7.875 1.00 98.06 214 GLN A N 1
ATOM 1655 C CA . GLN A 1 214 ? 22.208 -10.303 6.927 1.00 98.06 214 GLN A CA 1
ATOM 1656 C C . GLN A 1 214 ? 21.077 -11.266 7.335 1.00 98.06 214 GLN A C 1
ATOM 1658 O O . GLN A 1 214 ? 19.905 -10.889 7.313 1.00 98.06 214 GLN A O 1
ATOM 1663 N N . ALA A 1 215 ? 21.417 -12.486 7.762 1.00 98.38 215 ALA A N 1
ATOM 1664 C CA . ALA A 1 215 ? 20.448 -13.464 8.259 1.00 98.38 215 ALA A CA 1
ATOM 1665 C C . ALA A 1 215 ? 19.778 -13.017 9.573 1.00 98.38 215 ALA A C 1
ATOM 1667 O O . ALA A 1 215 ? 18.562 -13.155 9.750 1.00 98.38 215 ALA A O 1
ATOM 1668 N N . GLU A 1 216 ? 20.560 -12.432 10.484 1.00 98.00 216 GLU A N 1
ATOM 1669 C CA . GLU A 1 216 ? 20.053 -11.824 11.714 1.00 98.00 216 GLU A CA 1
ATOM 1670 C C . GLU A 1 216 ? 19.123 -10.640 11.406 1.00 98.00 216 GLU A C 1
ATOM 1672 O O . GLU A 1 216 ? 18.050 -10.531 12.005 1.00 98.00 216 GLU A O 1
ATOM 1677 N N . PHE A 1 217 ? 19.485 -9.802 10.428 1.00 98.06 217 PHE A N 1
ATOM 1678 C CA . PHE A 1 217 ? 18.679 -8.671 9.979 1.00 98.06 217 PHE A CA 1
ATOM 1679 C C . PHE A 1 217 ? 17.312 -9.131 9.503 1.00 98.06 217 PHE A C 1
ATOM 1681 O O . PHE A 1 217 ? 16.298 -8.642 9.993 1.00 98.06 217 PHE A O 1
ATOM 1688 N N . LEU A 1 218 ? 17.294 -10.114 8.600 1.00 98.38 218 LEU A N 1
ATOM 1689 C CA . LEU A 1 218 ? 16.080 -10.732 8.087 1.00 98.38 218 LEU A CA 1
ATOM 1690 C C . LEU A 1 218 ? 15.191 -11.206 9.239 1.00 98.38 218 LEU A C 1
ATOM 1692 O O . LEU A 1 218 ? 14.043 -10.777 9.351 1.00 98.38 218 LEU A O 1
ATOM 1696 N N . THR A 1 219 ? 15.735 -12.023 10.142 1.00 98.00 219 THR A N 1
ATOM 1697 C CA . THR A 1 219 ? 14.966 -12.594 11.258 1.00 98.00 219 THR A CA 1
ATOM 1698 C C . THR A 1 219 ? 14.367 -11.508 12.153 1.00 98.00 219 THR A C 1
ATOM 1700 O O . THR A 1 219 ? 13.187 -11.563 12.504 1.00 98.00 219 THR A O 1
ATOM 1703 N N . ARG A 1 220 ? 15.157 -10.482 12.493 1.00 97.50 220 ARG A N 1
ATOM 1704 C CA . ARG A 1 220 ? 14.703 -9.358 13.320 1.00 97.50 220 ARG A CA 1
ATOM 1705 C C . ARG A 1 220 ? 13.660 -8.504 12.600 1.00 97.50 220 ARG A C 1
ATOM 1707 O O . ARG A 1 220 ? 12.705 -8.068 13.235 1.00 97.50 220 ARG A O 1
ATOM 1714 N N . THR A 1 221 ? 13.796 -8.277 11.292 1.00 97.56 221 THR A N 1
ATOM 1715 C CA . THR A 1 221 ? 12.813 -7.531 10.491 1.00 97.56 221 THR A CA 1
ATOM 1716 C C . THR A 1 221 ? 11.461 -8.234 10.469 1.00 97.56 221 THR A C 1
ATOM 1718 O O . THR A 1 221 ? 10.448 -7.579 10.709 1.00 97.56 221 THR A O 1
ATOM 1721 N N . PHE A 1 222 ? 11.436 -9.548 10.229 1.00 96.88 222 PHE A N 1
ATOM 1722 C CA . PHE A 1 222 ? 10.196 -10.326 10.281 1.00 96.88 222 PHE A CA 1
ATOM 1723 C C . PHE A 1 222 ? 9.566 -10.271 11.676 1.00 96.88 222 PHE A C 1
ATOM 1725 O O . PHE A 1 222 ? 8.384 -9.969 11.793 1.00 96.88 222 PHE A O 1
ATOM 1732 N N . ALA A 1 223 ? 10.357 -10.448 12.739 1.00 94.75 223 ALA A N 1
ATOM 1733 C CA . ALA A 1 223 ? 9.855 -10.340 14.109 1.00 94.75 223 ALA A CA 1
ATOM 1734 C C . ALA A 1 223 ? 9.303 -8.940 14.446 1.00 94.75 223 ALA A C 1
ATOM 1736 O O . ALA A 1 223 ? 8.294 -8.822 15.134 1.00 94.75 223 ALA A O 1
ATOM 1737 N N . ALA A 1 224 ? 9.938 -7.871 13.957 1.00 93.44 224 ALA A N 1
ATOM 1738 C CA . ALA A 1 224 ? 9.481 -6.498 14.178 1.00 93.44 224 ALA A CA 1
ATOM 1739 C C . ALA A 1 224 ? 8.177 -6.174 13.428 1.00 93.44 224 ALA A C 1
ATOM 1741 O O . ALA A 1 224 ? 7.399 -5.326 13.872 1.00 93.44 224 ALA A O 1
ATOM 1742 N N . LEU A 1 225 ? 7.950 -6.822 12.283 1.00 94.44 225 LEU A N 1
ATOM 1743 C CA . LEU A 1 225 ? 6.785 -6.604 11.429 1.00 94.44 225 LEU A CA 1
ATOM 1744 C C . LEU A 1 225 ? 5.647 -7.609 11.647 1.00 94.44 225 LEU A C 1
ATOM 1746 O O . LEU A 1 225 ? 4.565 -7.407 11.086 1.00 94.44 225 LEU A O 1
ATOM 1750 N N . ASP A 1 226 ? 5.855 -8.629 12.477 1.00 89.94 226 ASP A N 1
ATOM 1751 C CA . ASP A 1 226 ? 4.823 -9.587 12.869 1.00 89.94 226 ASP A CA 1
ATOM 1752 C C . ASP A 1 226 ? 3.627 -8.867 13.517 1.00 89.94 226 ASP A C 1
ATOM 1754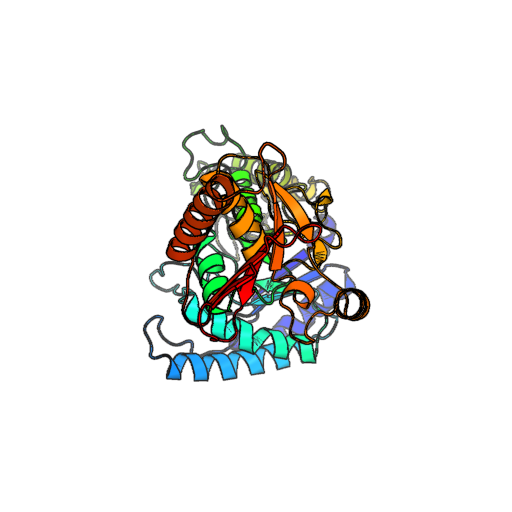 O O . ASP A 1 226 ? 3.781 -7.999 14.384 1.00 89.94 226 ASP A O 1
ATOM 1758 N N . GLY A 1 227 ? 2.415 -9.139 13.025 1.00 85.31 227 GLY A N 1
ATOM 1759 C CA . GLY A 1 227 ? 1.202 -8.411 13.411 1.00 85.31 227 GLY A CA 1
ATOM 1760 C C . GLY A 1 227 ? 1.171 -6.923 13.012 1.00 85.31 227 GLY A C 1
ATOM 1761 O O . GLY A 1 227 ? 0.228 -6.208 13.369 1.00 85.31 227 GLY A O 1
ATOM 1762 N N . GLN A 1 228 ? 2.170 -6.419 12.275 1.00 85.81 228 GLN A N 1
ATOM 1763 C CA . GLN A 1 228 ? 2.207 -5.046 11.759 1.00 85.81 228 GLN A CA 1
ATOM 1764 C C . GLN A 1 228 ? 1.916 -4.966 10.261 1.00 85.81 228 GLN A C 1
ATOM 1766 O O . GLN A 1 228 ? 1.208 -4.046 9.849 1.00 85.81 228 GLN A O 1
ATOM 1771 N N . ALA A 1 229 ? 2.423 -5.890 9.456 1.00 91.19 229 ALA A N 1
ATOM 1772 C CA . ALA A 1 229 ? 2.152 -5.953 8.023 1.00 91.19 229 ALA A CA 1
ATOM 1773 C C . ALA A 1 229 ? 1.382 -7.233 7.685 1.00 91.19 229 ALA A C 1
ATOM 1775 O O . ALA A 1 229 ? 1.611 -8.271 8.291 1.00 91.19 229 ALA A O 1
ATOM 1776 N N . GLU A 1 230 ? 0.469 -7.158 6.717 1.00 87.50 230 GLU A N 1
ATOM 1777 C CA . GLU A 1 230 ? -0.291 -8.336 6.260 1.00 87.50 230 GLU A CA 1
ATOM 1778 C C . GLU A 1 230 ? 0.561 -9.236 5.358 1.00 87.50 230 GLU A C 1
ATOM 1780 O O . GLU A 1 230 ? 0.447 -10.455 5.404 1.00 87.50 230 GLU A O 1
ATOM 1785 N N . VAL A 1 231 ? 1.450 -8.631 4.566 1.00 94.50 231 VAL A N 1
ATOM 1786 C CA . VAL A 1 231 ? 2.380 -9.337 3.682 1.00 94.50 231 VAL A CA 1
ATOM 1787 C C . VAL A 1 231 ? 3.746 -8.660 3.748 1.00 94.50 231 VAL A C 1
ATOM 1789 O O . VAL A 1 231 ? 3.827 -7.428 3.736 1.00 94.50 231 VAL A O 1
ATOM 1792 N N . LEU A 1 232 ? 4.811 -9.466 3.793 1.00 96.94 232 LEU A N 1
ATOM 1793 C CA . LEU A 1 232 ? 6.202 -9.028 3.698 1.00 96.94 232 LEU A CA 1
ATOM 1794 C C . LEU A 1 232 ? 6.913 -9.832 2.608 1.00 96.94 232 LEU A C 1
ATOM 1796 O O . LEU A 1 232 ? 7.075 -11.043 2.723 1.00 96.94 232 LEU A O 1
ATOM 1800 N N . HIS A 1 233 ? 7.353 -9.143 1.559 1.00 97.94 233 HIS A N 1
ATOM 1801 C CA . HIS A 1 233 ? 8.207 -9.708 0.521 1.00 97.94 233 HIS A CA 1
ATOM 1802 C C . HIS A 1 233 ? 9.665 -9.352 0.801 1.00 97.94 233 HIS A C 1
ATOM 1804 O O . HIS A 1 233 ? 10.051 -8.181 0.749 1.00 97.94 233 HIS A O 1
ATOM 1810 N N . TRP A 1 234 ? 10.476 -10.370 1.087 1.00 97.88 234 TRP A N 1
ATOM 1811 C CA . TRP A 1 234 ? 11.917 -10.195 1.205 1.00 97.88 234 TRP A CA 1
ATOM 1812 C C . TRP A 1 234 ? 12.534 -9.995 -0.183 1.00 97.88 234 TRP A C 1
ATOM 1814 O O . TRP A 1 234 ? 12.373 -10.831 -1.076 1.00 97.88 234 TRP A O 1
ATOM 1824 N N . PHE A 1 235 ? 13.239 -8.883 -0.364 1.00 97.50 235 PHE A N 1
ATOM 1825 C CA . PHE A 1 235 ? 14.019 -8.595 -1.552 1.00 97.50 235 PHE A CA 1
ATOM 1826 C C . PHE A 1 235 ? 15.482 -8.998 -1.290 1.00 97.50 235 PHE A C 1
ATOM 1828 O O . PHE A 1 235 ? 16.157 -8.382 -0.469 1.00 97.50 235 PHE A O 1
ATOM 1835 N N . CYS A 1 236 ? 16.006 -10.042 -1.931 1.00 95.88 236 CYS A N 1
ATOM 1836 C CA . CYS A 1 236 ? 15.371 -10.848 -2.981 1.00 95.88 236 CYS A CA 1
ATOM 1837 C C . CYS A 1 236 ? 15.718 -12.334 -2.872 1.00 95.88 236 CYS A C 1
ATOM 1839 O O . CYS A 1 236 ? 16.435 -12.763 -1.972 1.00 95.88 236 CYS A O 1
ATOM 1841 N N . TYR A 1 237 ? 15.159 -13.144 -3.772 1.00 96.00 237 TYR A N 1
ATOM 1842 C CA . TYR A 1 237 ? 15.357 -14.592 -3.745 1.00 96.00 237 TYR A CA 1
ATOM 1843 C C . TYR A 1 237 ? 16.818 -14.988 -4.020 1.00 96.00 237 TYR A C 1
ATOM 1845 O O . TYR A 1 237 ? 17.355 -15.856 -3.340 1.00 96.00 237 TYR A O 1
ATOM 1853 N N . SER A 1 238 ? 17.488 -14.326 -4.966 1.00 96.38 238 SER A N 1
ATOM 1854 C CA . SER A 1 238 ? 18.873 -14.624 -5.352 1.00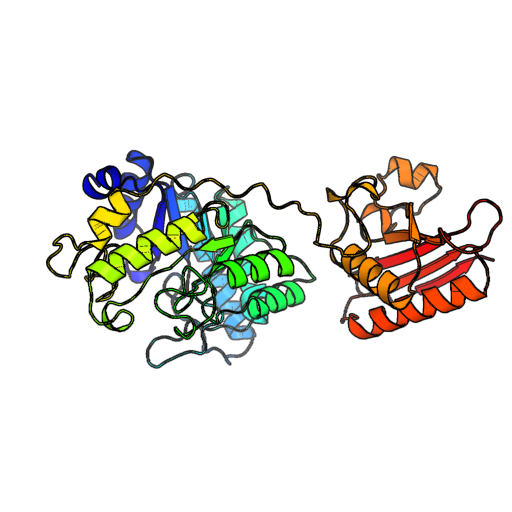 96.38 238 SER A CA 1
ATOM 1855 C C . SER A 1 238 ? 19.614 -13.356 -5.768 1.00 96.38 238 SER A C 1
ATOM 1857 O O . SER A 1 238 ? 19.023 -12.468 -6.383 1.00 96.38 238 SER A O 1
ATOM 1859 N N . ASP A 1 239 ? 20.920 -13.318 -5.508 1.00 97.06 239 ASP A N 1
ATOM 1860 C CA . ASP A 1 239 ? 21.840 -12.282 -5.985 1.00 97.06 239 ASP A CA 1
ATOM 1861 C C . ASP A 1 239 ? 21.878 -12.182 -7.522 1.00 97.06 239 ASP A C 1
ATOM 1863 O O . ASP A 1 239 ? 22.256 -11.142 -8.053 1.00 97.06 239 ASP A O 1
ATOM 1867 N N . GLY A 1 240 ? 21.377 -13.185 -8.255 1.00 94.50 240 GLY A N 1
ATOM 1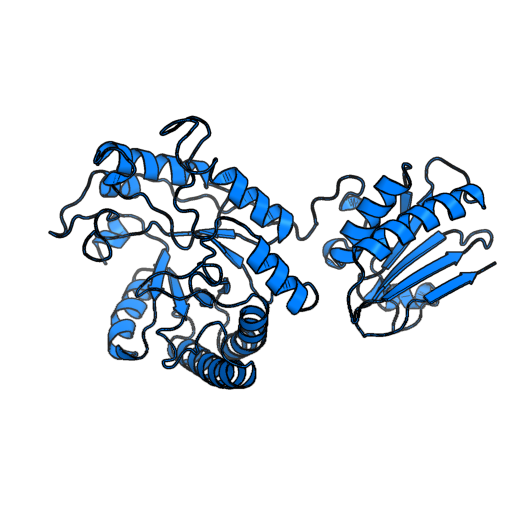868 C CA . GLY A 1 240 ? 21.133 -13.081 -9.697 1.00 94.50 240 GLY A CA 1
ATOM 1869 C C . GLY A 1 240 ? 20.069 -12.041 -10.088 1.00 94.50 240 GLY A C 1
ATOM 1870 O O . GLY A 1 240 ? 20.010 -11.641 -11.249 1.00 94.50 240 GLY A O 1
ATOM 1871 N N . MET A 1 241 ? 19.230 -11.594 -9.144 1.00 92.88 241 MET A N 1
ATOM 1872 C CA . MET A 1 241 ? 18.317 -10.464 -9.342 1.00 92.88 241 MET A CA 1
ATOM 1873 C C . MET A 1 241 ? 19.045 -9.144 -9.089 1.00 92.88 241 MET A C 1
ATOM 1875 O O . MET A 1 241 ? 19.145 -8.313 -9.989 1.00 92.88 241 MET A O 1
ATOM 1879 N N . VAL A 1 242 ? 19.546 -8.958 -7.863 1.00 92.88 242 VAL A N 1
ATOM 1880 C CA . VAL A 1 242 ? 20.352 -7.800 -7.466 1.00 92.88 242 VAL A CA 1
ATOM 1881 C C . VAL A 1 242 ? 21.361 -8.238 -6.398 1.00 92.88 242 VAL A C 1
ATOM 1883 O O . VAL A 1 242 ? 20.965 -8.480 -5.253 1.00 92.88 242 VAL A O 1
ATOM 1886 N N . PRO A 1 243 ? 22.663 -8.292 -6.713 1.00 93.88 243 PRO A N 1
ATOM 1887 C CA . PRO A 1 243 ? 23.675 -8.570 -5.705 1.00 93.88 243 PRO A CA 1
ATOM 1888 C C . PRO A 1 243 ? 23.846 -7.350 -4.775 1.00 93.88 243 PRO A C 1
ATOM 1890 O O . PRO A 1 243 ? 23.834 -6.204 -5.227 1.00 93.88 243 PRO A O 1
ATOM 1893 N N . THR A 1 244 ? 24.006 -7.495 -3.457 1.00 95.56 244 THR A N 1
ATOM 1894 C CA . THR A 1 244 ? 24.142 -8.716 -2.637 1.00 95.56 244 THR A CA 1
ATOM 1895 C C . THR A 1 244 ? 22.930 -8.962 -1.710 1.00 95.56 244 THR A C 1
ATOM 1897 O O . THR A 1 244 ? 23.082 -9.243 -0.518 1.00 95.56 244 THR A O 1
ATOM 1900 N N . PHE A 1 245 ? 21.701 -8.803 -2.218 1.00 97.50 245 PHE A N 1
ATOM 1901 C CA . PHE A 1 245 ? 20.455 -8.919 -1.437 1.00 97.50 245 PHE A CA 1
ATOM 1902 C C . PHE A 1 245 ? 19.922 -10.344 -1.221 1.00 97.50 245 PHE A C 1
ATOM 1904 O O . PHE A 1 245 ? 19.063 -10.560 -0.365 1.00 97.50 245 PHE A O 1
ATOM 1911 N N . GLY A 1 246 ? 20.346 -11.290 -2.045 1.00 97.56 246 GLY A N 1
ATOM 1912 C CA . GLY A 1 246 ? 19.738 -12.599 -2.210 1.00 97.56 246 GLY A CA 1
ATOM 1913 C C . GLY A 1 246 ? 19.750 -13.467 -0.957 1.00 97.56 246 GLY A C 1
ATOM 1914 O O . GLY A 1 246 ? 20.678 -13.403 -0.149 1.00 97.56 246 GLY A O 1
ATOM 1915 N N . LEU A 1 247 ? 18.746 -14.343 -0.846 1.00 97.81 247 LEU A N 1
ATOM 1916 C CA . LEU A 1 247 ? 18.819 -15.542 -0.001 1.00 97.81 247 LEU A CA 1
ATOM 1917 C C . LEU A 1 247 ? 19.820 -16.554 -0.577 1.00 97.81 247 LEU A C 1
ATOM 1919 O O . LEU A 1 247 ? 20.483 -17.268 0.170 1.00 97.81 247 LEU A O 1
ATOM 1923 N N . LEU A 1 248 ? 19.934 -16.595 -1.903 1.00 97.31 248 LEU A N 1
ATOM 1924 C CA . LEU A 1 248 ? 20.962 -17.324 -2.639 1.00 97.31 248 LEU A CA 1
ATOM 1925 C C . LEU A 1 248 ? 22.014 -16.353 -3.186 1.00 97.31 248 LEU A C 1
ATOM 1927 O O . LEU A 1 248 ? 21.672 -15.216 -3.515 1.00 97.31 248 LEU A O 1
ATOM 1931 N N . ASP A 1 249 ? 23.256 -16.803 -3.336 1.00 96.50 249 ASP A N 1
ATOM 1932 C CA . ASP A 1 249 ? 24.264 -16.067 -4.108 1.00 96.50 249 ASP A CA 1
ATOM 1933 C C . ASP A 1 249 ? 24.044 -16.199 -5.631 1.00 96.50 249 ASP A C 1
ATOM 1935 O O . ASP A 1 249 ? 23.025 -16.733 -6.095 1.00 96.50 249 ASP A O 1
ATOM 1939 N N . ASP A 1 250 ? 24.945 -15.619 -6.424 1.00 94.19 250 ASP A N 1
ATOM 1940 C CA . ASP A 1 250 ? 24.883 -15.590 -7.885 1.00 94.19 250 ASP A CA 1
ATOM 1941 C C . ASP A 1 250 ? 25.185 -16.955 -8.518 1.00 94.19 250 ASP A C 1
ATOM 1943 O O . ASP A 1 250 ? 24.715 -17.238 -9.623 1.00 94.19 250 ASP A O 1
ATOM 1947 N N . GLU A 1 251 ? 25.845 -17.859 -7.790 1.00 94.81 251 GLU A N 1
ATOM 1948 C CA . GLU A 1 251 ? 25.963 -19.274 -8.151 1.00 94.81 251 GLU A CA 1
ATOM 1949 C C . GLU A 1 251 ? 24.780 -20.138 -7.677 1.00 94.81 251 GLU A C 1
ATOM 1951 O O . GLU A 1 251 ? 24.799 -21.359 -7.851 1.00 94.81 251 GLU A O 1
ATOM 1956 N N . SER A 1 252 ? 23.720 -19.519 -7.141 1.00 93.25 252 SER A N 1
ATOM 1957 C CA . SER A 1 252 ? 22.538 -20.193 -6.577 1.00 93.25 252 SER A CA 1
ATOM 1958 C C . SER A 1 252 ? 22.828 -21.052 -5.338 1.00 93.25 252 SER A C 1
ATOM 1960 O O . SER A 1 252 ? 22.045 -21.947 -5.013 1.00 93.25 252 SER A O 1
ATOM 1962 N N . SER A 1 253 ? 23.926 -20.788 -4.629 1.00 96.31 253 SER A N 1
ATOM 1963 C CA . SER A 1 253 ? 24.227 -21.419 -3.344 1.00 96.31 253 SER A CA 1
ATOM 1964 C C . SER A 1 253 ? 23.484 -20.711 -2.215 1.00 96.31 253 SER A C 1
ATOM 1966 O O . SER A 1 253 ? 23.316 -19.492 -2.211 1.00 96.31 253 SER A O 1
ATOM 1968 N N . GLU A 1 254 ? 23.037 -21.478 -1.225 1.00 96.94 254 GLU A N 1
ATOM 1969 C CA . GLU A 1 254 ? 22.323 -20.941 -0.069 1.00 96.94 254 GLU A CA 1
ATOM 1970 C C . GLU A 1 254 ? 23.232 -20.075 0.811 1.00 96.94 254 GLU A C 1
ATOM 1972 O O . GLU A 1 254 ? 24.291 -20.512 1.270 1.00 96.94 254 GLU A O 1
ATOM 1977 N N . LYS A 1 255 ? 22.787 -18.852 1.111 1.00 97.62 255 LYS A N 1
ATOM 1978 C CA . LYS A 1 255 ? 23.413 -17.984 2.116 1.00 97.62 255 LYS A CA 1
ATOM 1979 C C . LYS A 1 255 ? 22.798 -18.266 3.495 1.00 97.62 255 LYS A C 1
ATOM 1981 O O . LYS A 1 255 ? 21.689 -18.797 3.571 1.00 97.62 255 LYS A O 1
ATOM 1986 N N . PRO A 1 256 ? 23.437 -17.854 4.607 1.00 98.38 256 PRO A N 1
ATOM 1987 C CA . PRO A 1 256 ? 22.839 -17.936 5.945 1.00 98.38 256 PRO A CA 1
ATOM 1988 C C . PRO A 1 256 ? 21.408 -17.372 6.021 1.00 98.38 256 PRO A C 1
ATOM 1990 O O . PRO A 1 256 ? 20.556 -17.927 6.715 1.00 98.38 256 PRO A O 1
ATOM 1993 N N . ALA A 1 257 ? 21.106 -16.324 5.243 1.00 97.69 257 ALA A N 1
ATOM 1994 C CA . ALA A 1 257 ? 19.770 -15.739 5.149 1.00 97.69 257 ALA A CA 1
ATOM 1995 C C . ALA A 1 257 ? 18.702 -16.717 4.616 1.00 97.69 257 ALA A C 1
ATOM 1997 O O . ALA A 1 257 ? 17.559 -16.650 5.061 1.00 97.69 257 ALA A O 1
ATOM 1998 N N . TYR A 1 258 ? 19.057 -17.660 3.733 1.00 97.88 258 TYR A N 1
ATOM 1999 C CA . TYR A 1 258 ? 18.147 -18.711 3.257 1.00 97.88 258 TYR A CA 1
ATOM 2000 C C . TYR A 1 258 ? 17.663 -19.593 4.411 1.00 97.88 258 TYR A C 1
ATOM 2002 O O . TYR A 1 258 ? 16.465 -19.806 4.590 1.00 97.88 258 TYR A O 1
ATOM 2010 N N . GLN A 1 259 ? 18.599 -20.059 5.241 1.00 97.62 259 GLN A N 1
ATOM 2011 C CA . GLN A 1 259 ? 18.294 -20.913 6.390 1.00 97.62 259 GLN A CA 1
ATOM 2012 C C . GLN A 1 259 ? 17.527 -20.154 7.479 1.00 97.62 259 GLN A C 1
ATOM 2014 O O . GLN A 1 259 ? 16.623 -20.714 8.106 1.00 97.62 259 GLN A O 1
ATOM 2019 N N . ALA A 1 260 ? 17.838 -18.868 7.671 1.00 97.88 260 ALA A N 1
ATOM 2020 C CA . ALA A 1 260 ? 17.070 -17.997 8.553 1.00 97.88 260 ALA A CA 1
ATOM 2021 C C . ALA A 1 260 ? 15.624 -17.830 8.068 1.00 97.88 260 ALA A C 1
ATOM 2023 O O . ALA A 1 260 ? 14.707 -18.050 8.855 1.00 97.88 260 ALA A O 1
ATOM 2024 N N . PHE A 1 261 ? 15.414 -17.535 6.779 1.00 97.44 261 PHE A N 1
ATOM 2025 C CA . PHE A 1 261 ? 14.078 -17.418 6.189 1.00 97.44 261 PHE A CA 1
ATOM 2026 C C . PHE A 1 261 ? 13.278 -18.715 6.348 1.00 97.44 261 PHE A C 1
ATOM 2028 O O . PHE A 1 261 ? 12.149 -18.685 6.827 1.00 97.44 261 PHE A O 1
ATOM 2035 N N . LYS A 1 262 ? 13.888 -19.864 6.033 1.00 96.44 262 LYS A N 1
ATOM 2036 C CA . LYS A 1 262 ? 13.270 -21.191 6.182 1.00 96.44 262 LYS A CA 1
ATOM 2037 C C . LYS A 1 262 ? 12.796 -21.488 7.609 1.00 96.44 262 LYS A C 1
ATOM 2039 O O . LYS A 1 262 ? 11.861 -22.257 7.812 1.00 96.44 262 LYS A O 1
ATOM 2044 N N . SER A 1 263 ? 13.478 -20.916 8.598 1.00 96.06 263 SER A N 1
ATOM 2045 C CA . SER A 1 263 ? 13.207 -21.145 10.019 1.00 96.06 263 SER A CA 1
ATOM 2046 C C . SER A 1 263 ? 12.189 -20.163 10.607 1.00 96.06 263 SER A C 1
ATOM 2048 O O . SER A 1 263 ? 11.866 -20.271 11.793 1.00 96.06 263 SER A O 1
ATOM 2050 N N . LEU A 1 264 ? 11.701 -19.196 9.821 1.00 94.50 264 LEU A N 1
ATOM 2051 C CA . LEU A 1 264 ? 10.710 -18.235 10.286 1.00 94.50 264 LEU A CA 1
ATOM 2052 C C . LEU A 1 264 ? 9.369 -18.924 10.573 1.00 94.50 264 LEU A C 1
ATOM 2054 O O . LEU A 1 264 ? 8.936 -19.793 9.813 1.00 94.50 264 LEU A O 1
ATOM 2058 N N . PRO A 1 265 ? 8.666 -18.523 11.643 1.00 89.31 265 PRO A N 1
ATOM 2059 C CA . PRO A 1 265 ? 7.264 -18.876 11.783 1.00 89.31 265 PRO A CA 1
ATOM 2060 C C . PRO A 1 265 ? 6.426 -18.143 10.716 1.00 89.31 265 PRO A C 1
ATOM 2062 O O . PRO A 1 265 ? 6.819 -17.063 10.265 1.00 89.31 265 PRO A O 1
ATOM 2065 N N . PRO A 1 266 ? 5.242 -18.670 10.351 1.00 84.00 266 PRO A N 1
ATOM 2066 C CA . PRO A 1 266 ? 4.260 -17.902 9.592 1.00 84.00 266 PRO A CA 1
ATOM 2067 C C . PRO A 1 266 ? 3.939 -16.588 10.313 1.00 84.00 266 PRO A C 1
ATOM 2069 O O . PRO A 1 266 ? 3.772 -16.590 11.536 1.00 84.00 266 PRO A O 1
ATOM 2072 N N . MET A 1 267 ? 3.840 -15.480 9.572 1.00 82.88 267 MET A N 1
ATOM 2073 C CA . MET A 1 267 ? 3.459 -14.199 10.172 1.00 82.88 267 MET A CA 1
ATOM 2074 C C . MET A 1 267 ? 2.000 -14.225 10.627 1.00 82.88 267 MET A C 1
ATOM 2076 O O . MET A 1 267 ? 1.125 -14.778 9.959 1.00 82.88 267 MET A O 1
ATOM 2080 N N . VAL A 1 268 ? 1.730 -13.572 11.751 1.00 80.31 268 VAL A N 1
ATOM 2081 C CA . VAL A 1 268 ? 0.375 -13.341 12.237 1.00 80.31 268 VAL A CA 1
ATOM 2082 C C . VAL A 1 268 ? -0.206 -12.141 11.499 1.00 80.31 268 VAL A C 1
ATOM 2084 O O . VAL A 1 268 ? 0.377 -11.053 11.506 1.00 80.31 268 VAL A O 1
ATOM 2087 N N . GLU A 1 269 ? -1.376 -12.324 10.880 1.00 69.94 269 GLU A N 1
ATOM 2088 C CA . GLU A 1 269 ? -2.095 -11.212 10.259 1.00 69.94 269 GLU A CA 1
ATOM 2089 C C . GLU A 1 269 ? -2.332 -10.094 11.291 1.00 69.94 269 GLU A C 1
ATOM 2091 O O . GLU A 1 269 ? -2.712 -10.372 12.438 1.00 69.94 269 GLU A O 1
ATOM 2096 N N . PRO A 1 270 ? -2.126 -8.817 10.917 1.00 67.38 270 PRO A N 1
ATOM 2097 C CA . PRO A 1 270 ? -2.440 -7.713 11.805 1.00 67.38 270 PRO A CA 1
ATOM 2098 C C . PRO A 1 270 ? -3.927 -7.778 12.181 1.00 67.38 270 PRO A C 1
ATOM 2100 O O . PRO A 1 270 ? -4.754 -8.170 11.349 1.00 67.38 270 PRO A O 1
ATOM 2103 N N . PRO A 1 271 ? -4.310 -7.349 13.399 1.00 58.41 271 PRO A N 1
ATOM 2104 C CA . PRO A 1 271 ? -5.722 -7.177 13.701 1.00 58.41 271 PRO A CA 1
ATOM 2105 C C . PRO A 1 271 ? -6.343 -6.271 12.628 1.00 58.41 271 PRO A C 1
ATOM 2107 O O . PRO A 1 271 ? -5.651 -5.362 12.146 1.00 58.41 271 PRO A O 1
ATOM 2110 N N . PRO A 1 272 ? -7.618 -6.489 12.252 1.00 58.50 272 PRO A N 1
ATOM 2111 C CA . PRO A 1 272 ? -8.290 -5.633 11.288 1.00 58.50 272 PRO A CA 1
ATOM 2112 C C . PRO A 1 272 ? -8.050 -4.175 11.669 1.00 58.50 272 PRO A C 1
ATOM 2114 O O . PRO A 1 272 ? -8.261 -3.793 12.825 1.00 58.50 272 PRO A O 1
ATOM 2117 N N . THR A 1 273 ? -7.548 -3.367 10.734 1.00 56.53 273 THR A N 1
ATOM 2118 C CA . THR A 1 273 ? -7.493 -1.924 10.953 1.00 56.53 273 THR A CA 1
ATOM 2119 C C . THR A 1 273 ? -8.928 -1.480 11.182 1.00 56.53 273 THR A C 1
ATOM 2121 O O . THR A 1 273 ? -9.768 -1.687 10.310 1.00 56.53 273 THR A O 1
ATOM 2124 N N . SER A 1 274 ? -9.230 -0.948 12.370 1.00 53.81 274 SER A N 1
ATOM 2125 C CA . SER A 1 274 ? -10.511 -0.275 12.553 1.00 53.81 274 SER A CA 1
ATOM 2126 C C . SER A 1 274 ? -10.540 0.872 11.552 1.00 53.81 274 SER A C 1
ATOM 2128 O O . SER A 1 274 ? -9.609 1.678 11.517 1.00 53.81 274 SER A O 1
ATOM 2130 N N . ASP A 1 275 ? -11.600 0.965 10.752 1.00 60.66 275 ASP A N 1
ATOM 2131 C CA . ASP A 1 275 ? -11.838 2.143 9.914 1.00 60.66 275 ASP A CA 1
ATOM 2132 C C . ASP A 1 275 ? -11.967 3.415 10.780 1.00 60.66 275 ASP A C 1
ATOM 2134 O O . ASP A 1 275 ? -11.908 4.528 10.275 1.00 60.66 275 ASP A O 1
ATOM 2138 N N . TRP A 1 276 ? -12.032 3.293 12.110 1.00 76.38 276 TRP A N 1
ATOM 2139 C CA . TRP A 1 276 ? -11.971 4.419 13.025 1.00 76.38 276 TRP A CA 1
ATOM 2140 C C . TRP A 1 276 ? -10.610 5.149 13.003 1.00 76.38 276 TRP A C 1
ATOM 2142 O O . TRP A 1 276 ? -9.578 4.555 13.339 1.00 76.38 276 TRP A O 1
ATOM 2152 N N . PRO A 1 277 ? -10.567 6.461 12.699 1.00 73.38 277 PRO A N 1
ATOM 2153 C CA . PRO A 1 277 ? -9.339 7.236 12.823 1.00 73.38 277 PRO A CA 1
ATOM 2154 C C . PRO A 1 277 ? -8.873 7.295 14.286 1.00 73.38 277 PRO A C 1
ATOM 2156 O O . PRO A 1 277 ? -9.672 7.334 15.221 1.00 73.38 277 PRO A O 1
ATOM 2159 N N . LYS A 1 278 ? -7.556 7.359 14.515 1.00 77.56 278 LYS A N 1
ATOM 2160 C CA . LYS A 1 278 ? -7.014 7.604 15.861 1.00 77.56 278 LYS A CA 1
ATOM 2161 C C . LYS A 1 278 ? -7.311 9.045 16.283 1.00 77.56 278 LYS A C 1
ATOM 2163 O O . LYS A 1 278 ? -6.571 9.961 15.935 1.00 77.56 278 LYS A O 1
ATOM 2168 N N . LEU A 1 279 ? -8.390 9.227 17.036 1.00 85.00 279 LEU A N 1
ATOM 2169 C CA . LEU A 1 279 ? -8.811 10.507 17.605 1.00 85.00 279 LEU A CA 1
ATOM 2170 C C . LEU A 1 279 ? -8.335 10.628 19.058 1.00 85.00 279 LEU A C 1
ATOM 2172 O O . LEU A 1 279 ? -8.228 9.630 19.773 1.00 85.00 279 LEU A O 1
ATOM 2176 N N . ARG A 1 280 ? -8.024 11.849 19.503 1.00 87.81 280 ARG A N 1
ATOM 2177 C CA . ARG A 1 280 ? -7.533 12.106 20.865 1.00 87.81 280 ARG A CA 1
ATOM 2178 C C . ARG A 1 280 ? -8.667 12.308 21.862 1.00 87.81 280 ARG A C 1
ATOM 2180 O O . ARG A 1 280 ? -8.522 11.950 23.030 1.00 87.81 280 ARG A O 1
ATOM 2187 N N . PHE A 1 281 ? -9.753 12.939 21.435 1.00 92.12 281 PHE A N 1
ATOM 2188 C CA . PHE A 1 281 ? -10.818 13.392 22.319 1.00 92.12 281 PHE A CA 1
ATOM 2189 C C . PHE A 1 281 ? -12.122 12.627 22.116 1.00 92.12 281 PHE A C 1
ATOM 2191 O O . PHE A 1 281 ? -12.871 12.481 23.084 1.00 92.12 281 PHE A O 1
ATOM 2198 N N . PHE A 1 282 ? -12.381 12.136 20.906 1.00 93.25 282 PHE A N 1
ATOM 2199 C CA . PHE A 1 282 ? -13.523 11.276 20.600 1.00 93.25 282 PHE A CA 1
ATOM 2200 C C . PHE A 1 282 ? -13.137 9.797 20.507 1.00 93.25 282 PHE A C 1
ATOM 2202 O O . PHE A 1 282 ? -12.037 9.437 20.099 1.00 93.25 282 PHE A O 1
ATOM 2209 N N . SER A 1 283 ? -14.077 8.930 20.858 1.00 91.06 283 SER A N 1
ATOM 2210 C CA . SER A 1 283 ? -13.975 7.477 20.766 1.00 91.06 283 SER A CA 1
ATOM 2211 C C . SER A 1 283 ? -15.058 6.907 19.855 1.00 91.06 283 SER A C 1
ATOM 2213 O O . SER A 1 283 ? -16.130 7.491 19.704 1.00 91.06 283 SER A O 1
ATOM 2215 N N . GLU A 1 284 ? -14.792 5.735 19.281 1.00 90.12 284 GLU A N 1
ATOM 2216 C CA . GLU A 1 284 ? -15.706 5.036 18.370 1.00 90.12 284 GLU A CA 1
ATOM 2217 C C . GLU A 1 284 ? -17.106 4.827 18.982 1.00 90.12 284 GLU A C 1
ATOM 2219 O O . GLU A 1 284 ? -18.125 5.006 18.317 1.00 90.12 284 GLU A O 1
ATOM 2224 N N . ALA A 1 285 ? -17.165 4.548 20.289 1.00 91.44 285 ALA A N 1
ATOM 2225 C CA . ALA A 1 285 ? -18.400 4.282 21.028 1.00 91.44 285 ALA A CA 1
ATOM 2226 C C . ALA A 1 285 ? -19.344 5.494 21.163 1.00 91.44 285 ALA A C 1
ATOM 2228 O O . ALA A 1 285 ? -20.504 5.325 21.537 1.00 91.44 285 ALA A O 1
ATOM 2229 N N . GLU A 1 286 ? -18.876 6.713 20.881 1.00 93.81 286 GLU A N 1
ATOM 2230 C CA . GLU A 1 286 ? -19.705 7.927 20.916 1.00 93.81 286 GLU A CA 1
ATOM 2231 C C . GLU A 1 286 ? -20.579 8.085 19.660 1.00 93.81 286 GLU A C 1
ATOM 2233 O O . GLU A 1 286 ? -21.452 8.953 19.607 1.00 93.81 286 GLU A O 1
ATOM 2238 N N . PHE A 1 287 ? -20.370 7.243 18.646 1.00 94.50 287 PHE A N 1
ATOM 2239 C CA . PHE A 1 287 ? -21.028 7.337 17.350 1.00 94.50 287 PHE A CA 1
ATOM 2240 C C . PHE A 1 287 ? -21.966 6.153 17.147 1.00 94.50 287 PHE A C 1
ATOM 2242 O O . PHE A 1 287 ? -21.674 5.021 17.514 1.00 94.50 287 PHE A O 1
ATOM 2249 N N . LYS A 1 288 ? -23.131 6.406 16.539 1.00 92.62 288 LYS A N 1
ATOM 2250 C CA . LYS A 1 288 ? -24.154 5.365 16.355 1.00 92.62 288 LYS A CA 1
ATOM 2251 C C . LYS A 1 288 ? -23.756 4.338 15.291 1.00 92.62 288 LYS A C 1
ATOM 2253 O O . LYS A 1 288 ? -24.174 3.187 15.376 1.00 92.62 288 LYS A O 1
ATOM 2258 N N . ARG A 1 289 ? -23.031 4.799 14.267 1.00 91.75 289 ARG A N 1
ATOM 2259 C CA . ARG A 1 289 ? -22.529 4.034 13.112 1.00 91.75 289 ARG A CA 1
ATOM 2260 C C . ARG A 1 289 ? -21.147 4.566 12.725 1.00 91.75 289 ARG A C 1
ATOM 2262 O O . ARG A 1 289 ? -21.043 5.295 11.733 1.00 91.75 289 ARG A O 1
ATOM 2269 N N . PRO A 1 290 ? -20.132 4.350 13.576 1.00 86.50 290 PRO A N 1
ATOM 2270 C CA . PRO A 1 290 ? -18.784 4.873 13.361 1.00 86.50 290 PRO A CA 1
ATOM 2271 C C . PRO A 1 290 ? -18.211 4.489 11.989 1.00 86.50 290 PRO A C 1
ATOM 2273 O O . PRO A 1 290 ? -17.588 5.319 11.340 1.00 86.50 290 PRO A O 1
ATOM 2276 N N . GLU A 1 291 ? -18.529 3.295 11.492 1.00 82.25 291 GLU A N 1
ATOM 2277 C CA . GLU A 1 291 ? -18.113 2.754 10.193 1.00 82.25 291 GLU A CA 1
ATOM 2278 C C . GLU A 1 291 ? -18.710 3.486 8.976 1.00 82.25 291 GLU A C 1
ATOM 2280 O O . GLU A 1 291 ? -18.340 3.226 7.833 1.00 82.25 291 GLU A O 1
ATOM 2285 N N . LYS A 1 292 ? -19.691 4.367 9.198 1.00 87.81 292 LYS A N 1
ATOM 2286 C CA . LYS A 1 292 ? -20.325 5.187 8.156 1.00 87.81 292 LYS A CA 1
ATOM 2287 C C . LYS A 1 292 ? -19.929 6.655 8.235 1.00 87.81 292 LYS A C 1
ATOM 2289 O O . LYS A 1 292 ? -20.498 7.454 7.497 1.00 87.81 292 LYS A O 1
ATOM 2294 N N . MET A 1 293 ? -19.028 7.022 9.141 1.00 91.75 293 MET A N 1
ATOM 2295 C CA . MET A 1 293 ? -18.580 8.400 9.310 1.00 91.75 293 MET A CA 1
ATOM 2296 C C . MET A 1 293 ? -17.431 8.726 8.358 1.00 91.75 293 MET A C 1
ATOM 2298 O O . MET A 1 293 ? -16.517 7.931 8.168 1.00 91.75 293 MET A O 1
ATOM 2302 N N . ASP A 1 294 ? -17.452 9.932 7.799 1.00 84.50 294 ASP A N 1
ATOM 2303 C CA . ASP A 1 294 ? -16.340 10.458 7.016 1.00 84.50 294 ASP A CA 1
ATOM 2304 C C . ASP A 1 294 ? -15.163 10.813 7.947 1.00 84.50 294 ASP A C 1
ATOM 2306 O O . ASP A 1 294 ? -15.328 11.477 8.975 1.00 84.50 294 ASP A O 1
ATOM 2310 N N . HIS A 1 295 ? -13.949 10.369 7.617 1.00 83.06 295 HIS A N 1
ATOM 2311 C CA . HIS A 1 295 ? -12.791 10.582 8.491 1.00 83.06 295 HIS A CA 1
ATOM 2312 C C . HIS A 1 295 ? -12.420 12.060 8.626 1.00 83.06 295 HIS A C 1
ATOM 2314 O O . HIS A 1 295 ? -11.925 12.471 9.677 1.00 83.06 295 HIS A O 1
ATOM 2320 N N . ASN A 1 296 ? -12.668 12.878 7.602 1.00 83.00 296 ASN A N 1
ATOM 2321 C CA . ASN A 1 296 ? -12.340 14.296 7.645 1.00 83.00 296 ASN A CA 1
ATOM 2322 C C . ASN A 1 296 ? -13.207 15.022 8.669 1.00 83.00 296 ASN A C 1
ATOM 2324 O O . ASN A 1 296 ? -12.662 15.809 9.436 1.00 83.00 296 ASN A O 1
ATOM 2328 N N . ILE A 1 297 ? -14.517 14.740 8.744 1.00 93.06 297 ILE A N 1
ATOM 2329 C CA . ILE A 1 297 ? -15.372 15.369 9.766 1.00 93.06 297 ILE A CA 1
ATOM 2330 C C . ILE A 1 297 ? -14.997 14.891 11.176 1.00 93.06 297 ILE A C 1
ATOM 2332 O O . ILE A 1 297 ? -15.004 15.690 12.111 1.00 93.06 297 ILE A O 1
ATOM 2336 N N . LEU A 1 298 ? -14.598 13.624 11.334 1.00 92.69 298 LEU A N 1
ATOM 2337 C CA . LEU A 1 298 ? -14.131 13.082 12.613 1.00 92.69 298 LEU A CA 1
ATOM 2338 C C . LEU A 1 298 ? -12.853 13.779 13.101 1.00 92.69 298 LEU A C 1
ATOM 2340 O O . LEU A 1 298 ? -12.811 14.287 14.221 1.00 92.69 298 LEU A O 1
ATOM 2344 N N . ILE A 1 299 ? -11.830 13.854 12.246 1.00 85.69 299 ILE A N 1
ATOM 2345 C CA . ILE A 1 299 ? -10.551 14.509 12.557 1.00 85.69 299 ILE A CA 1
ATOM 2346 C C . ILE A 1 299 ? -10.755 16.012 12.771 1.00 85.69 299 ILE A C 1
ATOM 2348 O O . ILE A 1 299 ? -10.205 16.589 13.711 1.00 85.69 299 ILE A O 1
ATOM 2352 N N . PHE A 1 300 ? -11.566 16.647 11.924 1.00 90.69 300 PHE A N 1
ATOM 2353 C CA . PHE A 1 300 ? -11.904 18.062 12.032 1.00 90.69 300 PHE A CA 1
ATOM 2354 C C . PHE A 1 300 ? -12.558 18.391 13.373 1.00 90.69 300 PHE A C 1
ATOM 2356 O O . PHE A 1 300 ? -12.159 19.348 14.040 1.00 90.69 300 PHE A O 1
ATOM 2363 N N . MET A 1 301 ? -13.535 17.585 13.794 1.00 97.50 301 MET A N 1
ATOM 2364 C CA . MET A 1 301 ? -14.204 17.791 15.072 1.00 97.50 301 MET A CA 1
ATOM 2365 C C . MET A 1 301 ? -13.287 17.503 16.257 1.00 97.50 301 MET A C 1
ATOM 2367 O O . MET A 1 301 ? -13.352 18.234 17.245 1.00 97.50 301 MET A O 1
ATOM 2371 N N . ASP A 1 302 ? -12.406 16.505 16.171 1.00 95.44 302 ASP A N 1
ATOM 2372 C CA . ASP A 1 302 ? -11.426 16.209 17.224 1.00 95.44 302 ASP A CA 1
ATOM 2373 C C . ASP A 1 302 ? -10.461 17.386 17.454 1.00 95.44 302 ASP A C 1
ATOM 2375 O O . ASP A 1 302 ? -10.273 17.827 18.591 1.00 95.44 302 ASP A O 1
ATOM 2379 N N . ARG A 1 303 ? -9.949 17.989 16.373 1.00 88.25 303 ARG A N 1
ATOM 2380 C CA . ARG A 1 303 ? -9.110 19.201 16.435 1.00 88.25 303 ARG A CA 1
ATOM 2381 C C . ARG A 1 303 ? -9.890 20.436 16.879 1.00 88.25 303 ARG A C 1
ATOM 2383 O O . ARG A 1 303 ? -9.414 21.214 17.706 1.00 88.25 303 ARG A O 1
ATOM 2390 N N . SER A 1 304 ? -11.127 20.591 16.408 1.00 95.69 304 SER A N 1
ATOM 2391 C CA . SER A 1 304 ? -12.005 21.682 16.848 1.00 95.69 304 SER A CA 1
ATOM 2392 C C . SER A 1 304 ? -12.283 21.587 18.349 1.00 95.69 304 SER A C 1
ATOM 2394 O O . SER A 1 304 ? -12.303 22.600 19.049 1.00 95.69 304 SER A O 1
ATOM 2396 N N . ARG A 1 305 ? -12.438 20.369 18.882 1.00 95.44 305 ARG A N 1
ATOM 2397 C CA . ARG A 1 305 ? -12.582 20.129 20.319 1.00 95.44 305 ARG A CA 1
ATOM 2398 C C . ARG A 1 305 ? -11.316 20.490 21.092 1.00 95.44 305 ARG A C 1
ATOM 2400 O O . ARG A 1 305 ? -11.434 21.069 22.171 1.00 95.44 305 ARG A O 1
ATOM 2407 N N . GLU A 1 306 ? -10.131 20.228 20.544 1.00 89.62 306 GLU A N 1
ATOM 2408 C CA . GLU A 1 306 ? -8.867 20.690 21.131 1.00 89.62 306 GLU A CA 1
ATOM 2409 C C . GLU A 1 306 ? -8.819 22.218 21.252 1.00 89.62 306 GLU A C 1
ATOM 2411 O O . GLU A 1 306 ? -8.552 22.747 22.331 1.00 89.62 306 GLU A O 1
ATOM 2416 N N . GLY A 1 307 ? -9.137 22.933 20.167 1.00 84.50 307 GLY A N 1
ATOM 2417 C CA . GLY A 1 307 ? -9.167 24.398 20.146 1.00 84.50 307 GLY A CA 1
ATOM 2418 C C . GLY A 1 307 ? -10.259 25.012 21.033 1.00 84.50 307 GLY A C 1
ATOM 2419 O O . GLY A 1 307 ? -10.092 26.124 21.543 1.00 84.50 307 GLY A O 1
ATOM 2420 N N . TYR A 1 308 ? -11.369 24.296 21.232 1.00 95.44 308 TYR A N 1
ATOM 2421 C CA . TYR A 1 308 ? -12.435 24.655 22.169 1.00 95.44 308 TYR A CA 1
ATOM 2422 C C . TYR A 1 308 ? -12.010 24.442 23.632 1.00 95.44 308 TYR A C 1
ATOM 2424 O O . TYR A 1 308 ? -12.286 25.297 24.475 1.00 95.44 308 TYR A O 1
ATOM 2432 N N . GLY A 1 309 ? -11.312 23.341 23.927 1.00 92.12 309 GLY A N 1
ATOM 2433 C CA . GLY A 1 309 ? -10.731 23.046 25.240 1.00 92.12 309 GLY A CA 1
ATOM 2434 C C . GLY A 1 309 ? -11.686 22.430 26.272 1.00 92.12 309 GLY A C 1
ATOM 2435 O O . GLY A 1 309 ? -11.313 22.320 27.438 1.00 92.12 309 GLY A O 1
ATOM 2436 N N . GLY A 1 310 ? -12.899 22.027 25.876 1.00 91.44 310 GLY A N 1
ATOM 2437 C CA . GLY A 1 310 ? -13.897 21.388 26.749 1.00 91.44 310 GLY A CA 1
ATOM 2438 C C . GLY A 1 310 ? -14.419 20.052 26.206 1.00 91.44 310 GLY A C 1
ATOM 2439 O O . GLY A 1 310 ? -14.111 19.650 25.079 1.00 91.44 310 GLY A O 1
ATOM 2440 N N . ARG A 1 311 ? -15.221 19.331 27.002 1.00 94.56 311 ARG A N 1
ATOM 2441 C CA . ARG A 1 311 ? -15.877 18.097 26.540 1.00 94.56 311 ARG A CA 1
ATOM 2442 C C . ARG A 1 311 ? -17.138 18.413 25.744 1.00 94.56 311 ARG A C 1
ATOM 2444 O O . ARG A 1 311 ? -17.970 19.218 26.163 1.00 94.56 311 ARG A O 1
ATOM 2451 N N . LEU A 1 312 ? -17.279 17.729 24.615 1.00 96.38 312 LEU A N 1
ATOM 2452 C CA . LEU A 1 312 ? -18.459 17.765 23.761 1.00 96.38 312 LEU A CA 1
ATOM 2453 C C . LEU A 1 312 ? -19.130 16.396 23.794 1.00 96.38 312 LEU A C 1
ATOM 2455 O O . LEU A 1 312 ? -18.441 15.381 23.809 1.00 96.38 312 LEU A O 1
ATOM 2459 N N . TYR A 1 313 ? -20.457 16.384 23.790 1.00 95.88 313 TYR A N 1
ATOM 2460 C CA . TYR A 1 313 ? -21.263 15.181 23.624 1.00 95.88 313 TYR A CA 1
ATOM 2461 C C . TYR A 1 313 ? -21.864 15.156 22.220 1.00 95.88 313 TYR A C 1
ATOM 2463 O O . TYR A 1 313 ? -22.488 16.137 21.809 1.00 95.88 313 TYR A O 1
ATOM 2471 N N . VAL A 1 314 ? -21.690 14.041 21.508 1.00 97.06 314 VAL A N 1
ATOM 2472 C CA . VAL A 1 314 ? -22.270 13.816 20.179 1.00 97.06 314 VAL A CA 1
ATOM 2473 C C . VAL A 1 314 ? -23.753 13.478 20.331 1.00 97.06 314 VAL A C 1
ATOM 2475 O O . VAL A 1 314 ? -24.120 12.399 20.791 1.00 97.06 314 VAL A O 1
ATOM 2478 N N . THR A 1 315 ? -24.630 14.404 19.946 1.00 95.31 315 THR A N 1
ATOM 2479 C CA . THR A 1 315 ? -26.087 14.197 19.984 1.00 95.31 315 THR A CA 1
ATOM 2480 C C . THR A 1 315 ? -26.608 13.536 18.713 1.00 95.31 315 THR A C 1
ATOM 2482 O O . THR A 1 315 ? -27.625 12.844 18.756 1.00 95.31 315 THR A O 1
ATOM 2485 N N . SER A 1 316 ? -25.911 13.709 17.587 1.00 96.12 316 SER A N 1
ATOM 2486 C CA . SER A 1 316 ? -26.214 13.032 16.327 1.00 96.12 316 SER A CA 1
ATOM 2487 C C . SER A 1 316 ? -24.960 12.817 15.487 1.00 96.12 316 SER A C 1
ATOM 2489 O O . SER A 1 316 ? -24.094 13.679 15.400 1.00 96.12 316 SER A O 1
ATOM 2491 N N . SER A 1 317 ? -24.912 11.676 14.808 1.00 95.88 317 SER A N 1
ATOM 2492 C CA . SER A 1 317 ? -23.871 11.281 13.849 1.00 95.88 317 SER A CA 1
ATOM 2493 C C . SER A 1 317 ? -24.543 10.792 12.557 1.00 95.88 317 SER A C 1
ATOM 2495 O O . SER A 1 317 ? -25.541 11.390 12.144 1.00 95.88 317 SER A O 1
ATOM 2497 N N . HIS A 1 318 ? -24.047 9.730 11.913 1.00 96.44 318 HIS A N 1
ATOM 2498 C CA . HIS A 1 318 ? -24.650 9.195 10.695 1.00 96.44 318 HIS A CA 1
ATOM 2499 C C . HIS A 1 318 ? -26.113 8.753 10.900 1.00 96.44 318 HIS A C 1
ATOM 2501 O O . HIS A 1 318 ? -26.431 7.988 11.822 1.00 96.44 318 HIS A O 1
ATOM 2507 N N . ARG A 1 319 ? -26.998 9.158 9.978 1.00 96.62 319 ARG A N 1
ATOM 2508 C CA . ARG A 1 319 ? -28.428 8.795 9.960 1.00 96.62 319 ARG A CA 1
ATOM 2509 C C . ARG A 1 319 ? -28.766 7.930 8.748 1.00 96.62 319 ARG A C 1
ATOM 2511 O O . ARG A 1 319 ? -28.354 8.218 7.634 1.00 96.62 319 ARG A O 1
ATOM 2518 N N . THR A 1 320 ? -29.572 6.899 8.957 1.00 94.44 320 THR A N 1
ATOM 2519 C CA . THR A 1 320 ? -30.280 6.201 7.866 1.00 94.44 320 THR A CA 1
ATOM 2520 C C . THR A 1 320 ? -31.367 7.102 7.258 1.00 94.44 320 THR A C 1
ATOM 2522 O O . THR A 1 320 ? -31.780 8.067 7.915 1.00 94.44 320 THR A O 1
ATOM 2525 N N . PRO A 1 321 ? -31.868 6.814 6.039 1.00 94.00 321 PRO A N 1
ATOM 2526 C CA . PRO A 1 321 ? -32.991 7.550 5.454 1.00 94.00 321 PRO A CA 1
ATOM 2527 C C . PRO A 1 321 ? -34.208 7.644 6.386 1.00 94.00 321 PRO A C 1
ATOM 2529 O O . PRO A 1 321 ? -34.802 8.712 6.525 1.00 94.00 321 PRO A O 1
ATOM 2532 N N . GLU A 1 322 ? -34.543 6.555 7.078 1.00 94.44 322 GLU A N 1
ATOM 2533 C CA . GLU A 1 322 ? -35.682 6.475 7.994 1.00 94.44 322 GLU A CA 1
ATOM 2534 C C . GLU A 1 322 ? -35.478 7.357 9.231 1.00 94.44 322 GLU A C 1
ATOM 2536 O O . GLU A 1 322 ? -36.375 8.102 9.625 1.00 94.44 322 GLU A O 1
ATOM 2541 N N . GLU A 1 323 ? -34.286 7.317 9.832 1.00 94.75 323 GLU A N 1
ATOM 2542 C CA . GLU A 1 323 ? -33.939 8.168 10.977 1.00 94.75 323 GLU A CA 1
ATOM 2543 C C . GLU A 1 323 ? -33.912 9.646 10.597 1.00 94.75 323 GLU A C 1
ATOM 2545 O O . GLU A 1 323 ? -34.368 10.489 11.368 1.00 94.75 323 GLU A O 1
ATOM 2550 N N . ASN A 1 324 ? -33.394 9.964 9.409 1.00 94.88 324 ASN A N 1
ATOM 2551 C CA . ASN A 1 324 ? -33.366 11.325 8.902 1.00 94.88 324 ASN A CA 1
ATOM 2552 C C . ASN A 1 324 ? -34.789 11.852 8.657 1.00 94.88 324 ASN A C 1
ATOM 2554 O O . ASN A 1 324 ? -35.116 12.953 9.097 1.00 94.88 324 ASN A O 1
ATOM 2558 N N . ALA A 1 325 ? -35.667 11.046 8.052 1.00 93.56 325 ALA A N 1
ATOM 2559 C CA . ALA A 1 325 ? -37.075 11.394 7.870 1.00 93.56 325 ALA A CA 1
ATOM 2560 C C . ALA A 1 325 ? -37.809 11.582 9.211 1.00 93.56 325 ALA A C 1
ATOM 2562 O O . ALA A 1 325 ? -38.583 12.528 9.360 1.00 93.56 325 ALA A O 1
ATOM 2563 N N . ALA A 1 326 ? -37.531 10.737 10.211 1.00 93.25 326 ALA A N 1
ATOM 2564 C CA . ALA A 1 326 ? -38.160 10.807 11.532 1.00 93.25 326 ALA A CA 1
ATOM 2565 C C . ALA A 1 326 ? -37.871 12.121 12.281 1.00 93.25 326 ALA A C 1
ATOM 2567 O O . ALA A 1 326 ? -38.704 12.579 13.064 1.00 93.25 326 ALA A O 1
ATOM 2568 N N . VAL A 1 327 ? -36.719 12.751 12.026 1.00 88.94 327 VAL A N 1
ATOM 2569 C CA . VAL A 1 327 ? -36.360 14.063 12.596 1.00 88.94 327 VAL A CA 1
ATOM 2570 C C . VAL A 1 327 ? -36.702 15.239 11.673 1.00 88.94 327 VAL A C 1
ATOM 2572 O O . VAL A 1 327 ? -36.382 16.384 11.993 1.00 88.94 327 VAL A O 1
ATOM 2575 N N . GLY A 1 328 ? -37.368 14.981 10.541 1.00 89.75 328 GLY A N 1
ATOM 2576 C CA . GLY A 1 328 ? -37.721 15.994 9.543 1.00 89.75 328 GLY A CA 1
ATOM 2577 C C . GLY A 1 328 ? -36.526 16.513 8.735 1.00 89.75 328 GLY A C 1
ATOM 2578 O O . GLY A 1 328 ? -36.543 17.657 8.284 1.00 89.75 328 GLY A O 1
ATOM 2579 N N . GLY A 1 329 ? -35.472 15.706 8.596 1.00 86.12 329 GLY A N 1
ATOM 2580 C CA . GLY A 1 329 ? -34.275 16.038 7.831 1.00 86.12 329 GLY A CA 1
ATOM 2581 C C . GLY A 1 329 ? -34.511 16.045 6.318 1.00 86.12 329 GLY A C 1
ATOM 2582 O O . GLY A 1 329 ? -35.386 15.357 5.794 1.00 86.12 329 GLY A O 1
ATOM 2583 N N . HIS A 1 330 ? -33.707 16.832 5.602 1.00 89.94 330 HIS A N 1
ATOM 2584 C CA . HIS A 1 330 ? -33.743 16.896 4.139 1.00 89.94 330 HIS A CA 1
ATOM 2585 C C . HIS A 1 330 ? -33.132 15.620 3.518 1.00 89.94 330 HIS A C 1
ATOM 2587 O O . HIS A 1 330 ? -32.165 15.108 4.088 1.00 89.94 330 HIS A O 1
ATOM 2593 N N . PRO A 1 331 ? -33.618 15.124 2.361 1.00 86.62 331 PRO A N 1
ATOM 2594 C CA . PRO A 1 331 ? -33.053 13.945 1.687 1.00 86.62 331 PRO A CA 1
ATOM 2595 C C . PRO A 1 331 ? -31.546 14.030 1.401 1.00 86.62 331 PRO A C 1
ATOM 2597 O O . PRO A 1 331 ? -30.848 13.027 1.470 1.00 86.62 331 PRO A O 1
ATOM 2600 N N . ASP A 1 332 ? -31.039 15.239 1.164 1.00 86.19 332 ASP A N 1
ATOM 2601 C CA . ASP A 1 332 ? -29.613 15.500 0.906 1.00 86.19 332 ASP A CA 1
ATOM 2602 C C . ASP A 1 332 ? -28.798 15.826 2.173 1.00 86.19 332 ASP A C 1
ATOM 2604 O O . ASP A 1 332 ? -27.759 16.485 2.091 1.00 86.19 332 ASP A O 1
ATOM 2608 N N . SER A 1 333 ? -29.274 15.426 3.359 1.00 92.56 333 SER A N 1
ATOM 2609 C CA . SER A 1 333 ? -28.601 15.716 4.632 1.00 92.56 333 SER A CA 1
ATOM 2610 C C . SER A 1 333 ? -27.182 15.144 4.674 1.00 92.56 333 SER A C 1
ATOM 2612 O O . SER A 1 333 ? -26.962 13.967 4.383 1.00 92.56 333 SER A O 1
ATOM 2614 N N . LEU A 1 334 ? -26.222 15.948 5.142 1.00 95.00 334 LEU A N 1
ATOM 2615 C CA . LEU A 1 334 ? -24.840 15.507 5.351 1.00 95.00 334 LEU A CA 1
ATOM 2616 C C . LEU A 1 334 ? -24.723 14.394 6.405 1.00 95.00 334 LEU A C 1
ATOM 2618 O O . LEU A 1 334 ? -23.832 13.553 6.301 1.00 95.00 334 LEU A O 1
ATOM 2622 N N . HIS A 1 335 ? -25.661 14.287 7.355 1.00 97.12 335 HIS A N 1
ATOM 2623 C CA . HIS A 1 335 ? -25.694 13.146 8.277 1.00 97.12 335 HIS A CA 1
ATOM 2624 C C . HIS A 1 335 ? -25.924 11.816 7.553 1.00 97.12 335 HIS A C 1
ATOM 2626 O O . HIS A 1 335 ? -25.400 10.796 7.985 1.00 97.12 335 HIS A O 1
ATOM 2632 N N . MET A 1 336 ? -26.680 11.799 6.451 1.00 95.81 336 MET A N 1
ATOM 2633 C CA . MET A 1 336 ? -26.884 10.571 5.671 1.00 95.81 336 MET A CA 1
ATOM 2634 C C . MET A 1 336 ? -25.648 10.158 4.868 1.00 95.81 336 MET A C 1
ATOM 2636 O O . MET A 1 336 ? -25.564 9.025 4.409 1.00 95.81 336 MET A O 1
ATOM 2640 N N . LYS A 1 337 ? -24.690 11.074 4.701 1.00 91.38 337 LYS A N 1
ATOM 2641 C CA . LYS A 1 337 ? -23.404 10.827 4.041 1.00 91.38 337 LYS A CA 1
ATOM 2642 C C . LYS A 1 337 ? -22.272 10.566 5.038 1.00 91.38 337 LYS A C 1
ATOM 2644 O O . LYS A 1 337 ? -21.132 10.432 4.620 1.00 91.38 337 LYS A O 1
ATOM 2649 N N . GLY A 1 338 ? -22.560 10.568 6.345 1.00 92.56 338 GLY A N 1
ATOM 2650 C CA . GLY A 1 338 ? -21.525 10.475 7.383 1.00 92.56 338 GLY A CA 1
ATOM 2651 C C . GLY A 1 338 ? -20.680 11.736 7.546 1.00 92.56 338 GLY A C 1
ATOM 2652 O O . GLY A 1 338 ? -19.676 11.717 8.245 1.00 92.56 338 GLY A O 1
ATOM 2653 N N . GLN A 1 339 ? -21.089 12.830 6.911 1.00 96.06 339 GLN A N 1
ATOM 2654 C CA . GLN A 1 339 ? -20.318 14.058 6.737 1.00 96.06 339 GLN A CA 1
ATOM 2655 C C . GLN A 1 339 ? -20.693 15.153 7.741 1.00 96.06 339 GLN A C 1
ATOM 2657 O O . GLN A 1 339 ? -20.220 16.279 7.613 1.00 96.06 339 GLN A O 1
ATOM 2662 N N . ALA A 1 340 ? -21.551 14.851 8.722 1.00 97.31 340 ALA A N 1
ATOM 2663 C CA . ALA A 1 340 ? -21.974 15.811 9.735 1.00 97.31 340 ALA A CA 1
ATOM 2664 C C . ALA A 1 340 ? -22.176 15.213 11.129 1.00 97.31 340 ALA A C 1
ATOM 2666 O O . ALA A 1 340 ? -22.541 14.041 11.288 1.00 97.31 340 ALA A O 1
ATOM 2667 N N . ILE A 1 341 ? -21.974 16.063 12.135 1.00 97.62 341 ILE A N 1
ATOM 2668 C CA . ILE A 1 341 ? -22.047 15.753 13.562 1.00 97.62 341 ILE A CA 1
ATOM 2669 C C . ILE A 1 341 ? -22.797 16.886 14.273 1.00 97.62 341 ILE A C 1
ATOM 2671 O O . ILE A 1 341 ? -22.514 18.060 14.045 1.00 97.62 341 ILE A O 1
ATOM 2675 N N . ASP A 1 342 ? -23.715 16.521 15.168 1.00 97.62 342 ASP A N 1
ATOM 2676 C CA . ASP A 1 342 ? -24.345 17.458 16.100 1.00 97.62 342 ASP A CA 1
ATOM 2677 C C . ASP A 1 342 ? -23.714 17.289 17.485 1.00 97.62 342 ASP A C 1
ATOM 2679 O O . ASP A 1 342 ? -23.572 16.162 17.973 1.00 97.62 342 ASP A O 1
ATOM 2683 N N . VAL A 1 343 ? -23.348 18.398 18.132 1.00 97.62 343 VAL A N 1
ATOM 2684 C CA . VAL A 1 343 ? -22.712 18.392 19.457 1.00 97.62 343 VAL A CA 1
ATOM 2685 C C . VAL A 1 343 ? -23.334 19.382 20.439 1.00 97.62 343 VAL A C 1
ATOM 2687 O O . VAL A 1 343 ? -23.886 20.417 20.059 1.00 97.62 343 VAL A O 1
ATOM 2690 N N . ILE A 1 344 ? -23.188 19.082 21.730 1.00 96.81 344 ILE A N 1
ATOM 2691 C CA . ILE A 1 344 ? -23.485 19.982 22.858 1.00 96.81 344 ILE A CA 1
ATOM 2692 C C . ILE A 1 344 ? -22.312 19.990 23.853 1.00 96.81 344 ILE A C 1
ATOM 2694 O O . ILE A 1 344 ? -21.572 19.003 23.912 1.00 96.81 344 ILE A O 1
ATOM 2698 N N . PRO A 1 345 ? -22.121 21.054 24.655 1.00 96.69 345 PRO A N 1
ATOM 2699 C CA . PRO A 1 345 ? -21.142 21.025 25.732 1.00 96.69 345 PRO A CA 1
ATOM 2700 C C . PRO A 1 345 ? -21.599 20.067 26.834 1.00 96.69 345 PRO A C 1
ATOM 2702 O O . PRO A 1 345 ? -22.777 20.032 27.189 1.00 96.69 345 PRO A O 1
ATOM 2705 N N . LEU A 1 346 ? -20.657 19.303 27.391 1.00 93.00 346 LEU A N 1
ATOM 2706 C CA . LEU A 1 346 ? -20.916 18.443 28.551 1.00 93.00 346 LEU A CA 1
ATOM 2707 C C . LEU A 1 346 ? -20.660 19.178 29.880 1.00 93.00 346 LEU A C 1
ATOM 2709 O O . LEU A 1 346 ? -21.299 18.886 30.887 1.00 93.00 346 LEU A O 1
ATOM 2713 N N . ASP A 1 347 ? -19.715 20.123 29.873 1.00 87.25 347 ASP A N 1
ATOM 2714 C CA . ASP A 1 347 ? -19.143 20.735 31.083 1.00 87.25 347 ASP A CA 1
ATOM 2715 C C . ASP A 1 347 ? -19.604 22.171 31.344 1.00 87.25 347 ASP A C 1
ATOM 2717 O O . ASP A 1 347 ? -19.204 22.785 32.332 1.00 87.25 347 ASP A O 1
ATOM 2721 N N . GLU A 1 348 ? -20.420 22.735 30.459 1.00 92.06 348 GLU A N 1
ATOM 2722 C CA . GLU A 1 348 ? -20.895 24.111 30.564 1.00 92.06 348 GLU A CA 1
ATOM 2723 C C . GLU A 1 348 ? -22.295 24.271 29.972 1.00 92.06 348 GLU A C 1
ATOM 2725 O O . GLU A 1 348 ? -22.840 23.371 29.332 1.00 92.06 348 GLU A O 1
ATOM 2730 N N . THR A 1 349 ? -22.898 25.432 30.211 1.00 92.31 349 THR A N 1
ATOM 2731 C CA . THR A 1 349 ? -24.202 25.790 29.664 1.00 92.31 349 THR A CA 1
ATOM 2732 C C . THR A 1 349 ? -24.119 26.050 28.164 1.00 92.31 349 THR A C 1
ATOM 2734 O O . THR A 1 349 ? -23.199 26.697 27.674 1.00 92.31 349 THR A O 1
ATOM 2737 N N . PHE A 1 350 ? -25.122 25.575 27.422 1.00 93.44 350 PHE A N 1
ATOM 2738 C CA . PHE A 1 350 ? -25.310 25.962 26.024 1.00 93.44 350 PHE A CA 1
ATOM 2739 C C . PHE A 1 350 ? -25.817 27.412 25.983 1.00 93.44 350 PHE A C 1
ATOM 2741 O O . PHE A 1 350 ? -27.017 27.660 26.084 1.00 93.44 350 PHE A O 1
ATOM 2748 N N . ASP A 1 351 ? -24.885 28.362 25.921 1.00 91.81 351 ASP A N 1
ATOM 2749 C CA . ASP A 1 351 ? -25.133 29.804 25.892 1.00 91.81 351 ASP A CA 1
ATOM 2750 C C . ASP A 1 351 ? -24.237 30.518 24.860 1.00 91.81 351 ASP A C 1
ATOM 2752 O O . ASP A 1 351 ? -23.467 29.895 24.125 1.00 91.81 351 ASP A O 1
ATOM 2756 N N . GLN A 1 352 ? -24.331 31.849 24.784 1.00 90.50 352 GLN A N 1
ATOM 2757 C CA . GLN A 1 352 ? -23.538 32.649 23.843 1.00 90.50 352 GLN A CA 1
ATOM 2758 C C . GLN A 1 352 ? -22.022 32.531 24.058 1.00 90.50 352 GLN A C 1
ATOM 2760 O O . GLN A 1 352 ? -21.262 32.622 23.093 1.00 90.50 352 GLN A O 1
ATOM 2765 N N . GLY A 1 353 ? -21.571 32.314 25.296 1.00 93.56 353 GLY A N 1
ATOM 2766 C CA . GLY A 1 353 ? -20.159 32.130 25.617 1.00 93.56 353 GLY A CA 1
ATOM 2767 C C . GLY A 1 353 ? -19.629 30.806 25.077 1.00 93.56 353 GLY A C 1
ATOM 2768 O O . GLY A 1 353 ? -18.566 30.780 24.448 1.00 93.56 353 GLY A O 1
ATOM 2769 N N . PHE A 1 354 ? -20.391 29.724 25.256 1.00 94.94 354 PHE A N 1
ATOM 2770 C CA . PHE A 1 354 ? -20.111 28.441 24.613 1.00 94.94 354 PHE A CA 1
ATOM 2771 C C . PHE A 1 354 ? -20.073 28.587 23.086 1.00 94.94 354 PHE A C 1
ATOM 2773 O O . PHE A 1 354 ? -19.053 28.263 22.471 1.00 94.94 354 PHE A O 1
ATOM 2780 N N . MET A 1 355 ? -21.139 29.139 22.489 1.00 93.69 355 MET A N 1
ATOM 2781 C CA . MET A 1 355 ? -21.267 29.291 21.034 1.00 93.69 355 MET A CA 1
ATOM 2782 C C . MET A 1 355 ? -20.093 30.075 20.437 1.00 93.69 355 MET A C 1
ATOM 2784 O O . MET A 1 355 ? -19.534 29.671 19.420 1.00 93.69 355 MET A O 1
ATOM 2788 N N . PHE A 1 356 ? -19.650 31.147 21.098 1.00 93.94 356 PHE A N 1
ATOM 2789 C CA . PHE A 1 356 ? -18.486 31.914 20.659 1.00 93.94 356 PHE A CA 1
ATOM 2790 C C . PHE A 1 356 ? -17.191 31.086 20.674 1.00 93.94 356 PHE A C 1
ATOM 2792 O O . PHE A 1 356 ? -16.431 31.108 19.702 1.00 93.94 356 PHE A O 1
ATOM 2799 N N . LYS A 1 357 ? -16.927 30.342 21.759 1.00 96.56 357 LYS A N 1
ATOM 2800 C CA . LYS A 1 357 ? -15.704 29.533 21.897 1.00 96.56 357 LYS A CA 1
ATOM 2801 C C . LYS A 1 357 ? -15.639 28.417 20.859 1.00 96.56 357 LYS A C 1
ATOM 2803 O O . LYS A 1 357 ? -14.601 28.273 20.211 1.00 96.56 357 LYS A O 1
ATOM 2808 N N . ILE A 1 358 ? -16.725 27.660 20.693 1.00 96.19 358 ILE A N 1
ATOM 2809 C CA . ILE A 1 358 ? -16.764 26.548 19.738 1.00 96.19 358 ILE A CA 1
ATOM 2810 C C . ILE A 1 358 ? -16.734 27.054 18.292 1.00 96.19 358 ILE A C 1
ATOM 2812 O O . ILE A 1 358 ? -15.966 26.526 17.496 1.00 96.19 358 ILE A O 1
ATOM 2816 N N . ASN A 1 359 ? -17.446 28.144 17.969 1.00 96.44 359 ASN A N 1
ATOM 2817 C CA . ASN A 1 359 ? -17.380 28.772 16.646 1.00 96.44 359 ASN A CA 1
ATOM 2818 C C . ASN A 1 359 ? -15.949 29.192 16.297 1.00 96.44 359 ASN A C 1
ATOM 2820 O O . ASN A 1 359 ? -15.463 28.914 15.207 1.00 96.44 359 ASN A O 1
ATOM 2824 N N . ARG A 1 360 ? -15.247 29.841 17.235 1.00 96.00 360 ARG A N 1
ATOM 2825 C CA . ARG A 1 360 ? -13.856 30.255 17.025 1.00 96.00 360 ARG A CA 1
ATOM 2826 C C . ARG A 1 360 ? -12.941 29.059 16.754 1.00 96.00 360 ARG A C 1
ATOM 2828 O O . ARG A 1 360 ? -12.052 29.173 15.916 1.00 96.00 360 ARG A O 1
ATOM 2835 N N . ALA A 1 361 ? -13.133 27.949 17.465 1.00 93.94 361 ALA A N 1
ATOM 2836 C CA . ALA A 1 361 ? -12.341 26.741 17.261 1.00 93.94 361 ALA A CA 1
ATOM 2837 C C . ALA A 1 361 ? -12.620 26.104 15.890 1.00 93.94 361 ALA A C 1
ATOM 2839 O O . ALA A 1 361 ? -11.684 25.893 15.129 1.00 93.94 361 ALA A O 1
ATOM 2840 N N . ILE A 1 362 ? -13.897 25.917 15.541 1.00 97.44 362 ILE A N 1
ATOM 2841 C CA . ILE A 1 362 ? -14.335 25.387 14.239 1.00 97.44 362 ILE A CA 1
ATOM 2842 C C . ILE A 1 362 ? -13.794 26.241 13.091 1.00 97.44 362 ILE A C 1
ATOM 2844 O O . ILE A 1 362 ? -13.208 25.712 12.155 1.00 97.44 362 ILE A O 1
ATOM 2848 N N . MET A 1 363 ? -13.942 27.566 13.164 1.00 96.44 363 MET A N 1
ATOM 2849 C CA . MET A 1 363 ? -13.487 28.468 12.100 1.00 96.44 363 MET A CA 1
ATOM 2850 C C . MET A 1 363 ? -11.968 28.455 11.946 1.00 96.44 363 MET A C 1
ATOM 2852 O O . MET A 1 363 ? -11.465 28.498 10.828 1.00 96.44 363 MET A O 1
ATOM 2856 N N . ARG A 1 364 ? -11.223 28.364 13.055 1.00 85.44 364 ARG A N 1
ATOM 2857 C CA . ARG A 1 364 ? -9.764 28.242 13.005 1.00 85.44 364 ARG A CA 1
ATOM 2858 C C . ARG A 1 364 ? -9.339 26.958 12.300 1.00 85.44 364 ARG A C 1
ATOM 2860 O O . ARG A 1 364 ? -8.462 27.015 11.444 1.00 85.44 364 ARG A O 1
ATOM 2867 N N . GLU A 1 365 ? -9.941 25.829 12.664 1.00 90.38 365 GLU A N 1
ATOM 2868 C CA . GLU A 1 365 ? -9.639 24.560 12.007 1.00 90.38 365 GLU A CA 1
ATOM 2869 C C . GLU A 1 365 ? -10.083 24.581 10.543 1.00 90.38 365 GLU A C 1
ATOM 2871 O O . GLU A 1 365 ? -9.368 24.075 9.685 1.00 90.38 365 GLU A O 1
ATOM 2876 N N . TRP A 1 366 ? -11.213 25.221 10.226 1.00 94.88 366 TRP A N 1
ATOM 2877 C CA . TRP A 1 366 ? -11.729 25.284 8.859 1.00 94.88 366 TRP A CA 1
ATOM 2878 C C . TRP A 1 366 ? -10.779 26.038 7.937 1.00 94.88 366 TRP A C 1
ATOM 2880 O O . TRP A 1 366 ? -10.413 25.539 6.875 1.00 94.88 366 TRP A O 1
ATOM 2890 N N . GLU A 1 367 ? -10.296 27.197 8.381 1.00 86.00 367 GLU A N 1
ATOM 2891 C CA . GLU A 1 367 ? -9.289 27.971 7.655 1.00 86.00 367 GLU A CA 1
ATOM 2892 C C . GLU A 1 367 ? -7.994 27.184 7.416 1.00 86.00 367 GLU A C 1
ATOM 2894 O O . GLU A 1 367 ? -7.326 27.411 6.410 1.00 86.00 367 GLU A O 1
ATOM 2899 N N . ALA A 1 368 ? -7.652 26.250 8.308 1.00 66.75 368 ALA A N 1
ATOM 2900 C CA . ALA A 1 368 ? -6.462 25.419 8.175 1.00 66.75 368 ALA A CA 1
ATOM 2901 C C . ALA A 1 368 ? -6.629 24.258 7.179 1.00 66.75 368 ALA A C 1
ATOM 2903 O O . ALA A 1 368 ? -5.627 23.802 6.632 1.00 66.75 368 ALA A O 1
ATOM 2904 N N . ILE A 1 369 ? -7.855 23.763 6.959 1.00 73.31 369 ILE A N 1
ATOM 2905 C CA . ILE A 1 369 ? -8.094 22.548 6.158 1.00 73.31 369 ILE A CA 1
ATOM 2906 C C . ILE A 1 369 ? -8.866 22.771 4.856 1.00 73.31 369 ILE A C 1
ATOM 2908 O O . ILE A 1 369 ? -8.953 21.841 4.055 1.00 73.31 369 ILE A O 1
ATOM 2912 N N . LYS A 1 370 ? -9.465 23.951 4.647 1.00 78.56 370 LYS A N 1
ATOM 2913 C CA . LYS A 1 370 ? -10.325 24.207 3.485 1.00 78.56 370 LYS A CA 1
ATOM 2914 C C . LYS A 1 370 ? -9.575 24.019 2.164 1.00 78.56 370 LYS A C 1
ATOM 2916 O O . LYS A 1 370 ? -8.428 24.437 2.008 1.00 78.56 370 LYS A O 1
ATOM 2921 N N . GLN A 1 371 ? -10.261 23.422 1.196 1.00 76.25 371 GLN A N 1
ATOM 2922 C CA . GLN A 1 371 ? -9.740 23.120 -0.137 1.00 76.25 371 GLN A CA 1
ATOM 2923 C C . GLN A 1 371 ? -10.762 23.523 -1.209 1.00 76.25 371 GLN A C 1
ATOM 2925 O O . GLN A 1 371 ? -11.958 23.606 -0.915 1.00 76.25 371 GLN A O 1
ATOM 2930 N N . PRO A 1 372 ? -10.334 23.762 -2.463 1.00 77.25 372 PRO A N 1
ATOM 2931 C CA . PRO A 1 372 ? -11.266 23.923 -3.573 1.00 77.25 372 PRO A CA 1
ATOM 2932 C C . PRO A 1 372 ? -12.260 22.755 -3.639 1.00 77.25 372 PRO A C 1
ATOM 2934 O O . PRO A 1 372 ? -11.870 21.593 -3.565 1.00 77.25 372 PRO A O 1
ATOM 2937 N N . GLY A 1 373 ? -13.551 23.066 -3.763 1.00 79.69 373 GLY A N 1
ATOM 2938 C CA . GLY A 1 373 ? -14.620 22.062 -3.799 1.00 79.69 373 GLY A CA 1
ATOM 2939 C C . GLY A 1 373 ? -15.165 21.641 -2.430 1.00 79.69 373 GLY A C 1
ATOM 2940 O O . GLY A 1 373 ? -16.204 20.983 -2.386 1.00 79.69 373 GLY A O 1
ATOM 2941 N N . TRP A 1 374 ? -14.520 22.038 -1.328 1.00 88.81 374 TRP A N 1
ATOM 2942 C CA . TRP A 1 374 ? -14.999 21.764 0.026 1.00 88.81 374 TRP A CA 1
ATOM 2943 C C . TRP A 1 374 ? -15.865 22.907 0.553 1.00 88.81 374 TRP A C 1
ATOM 2945 O O . TRP A 1 374 ? -15.620 24.071 0.235 1.00 88.81 374 TRP A O 1
ATOM 2955 N N . SER A 1 375 ? -16.834 22.579 1.409 1.00 93.75 375 SER A N 1
ATOM 2956 C CA . SER A 1 375 ? -17.676 23.575 2.076 1.00 93.75 375 SER A CA 1
ATOM 2957 C C . SER A 1 375 ? -18.019 23.202 3.512 1.00 93.75 375 SER A C 1
ATOM 2959 O O . SER A 1 375 ? -18.359 22.044 3.768 1.00 93.75 375 SER A O 1
ATOM 2961 N N . LEU A 1 376 ? -18.042 24.182 4.410 1.00 96.25 376 LEU A N 1
ATOM 2962 C CA . LEU A 1 376 ? -18.502 24.046 5.790 1.00 96.25 376 LEU A CA 1
ATOM 2963 C C . LEU A 1 376 ? -19.994 24.384 5.909 1.00 96.25 376 LEU A C 1
ATOM 2965 O O . LEU A 1 376 ? -20.425 25.475 5.536 1.00 96.25 376 LEU A O 1
ATOM 2969 N N . GLU A 1 377 ? -20.773 23.483 6.503 1.00 96.81 377 GLU A N 1
ATOM 2970 C CA . GLU A 1 377 ? -22.132 23.743 6.980 1.00 96.81 377 GLU A CA 1
ATOM 2971 C C . GLU A 1 377 ? -22.117 23.842 8.511 1.00 96.81 377 GLU A C 1
ATOM 2973 O O . GLU A 1 377 ? -21.790 22.878 9.200 1.00 96.81 377 GLU A O 1
ATOM 2978 N N . LEU A 1 378 ? -22.453 25.017 9.047 1.00 96.75 378 LEU A N 1
ATOM 2979 C CA . LEU A 1 378 ? -22.486 25.283 10.484 1.00 96.75 378 LEU A CA 1
ATOM 2980 C C . LEU A 1 378 ? -23.862 25.825 10.880 1.00 96.75 378 LEU A C 1
ATOM 2982 O O . LEU A 1 378 ? -24.263 26.898 10.424 1.00 96.75 378 LEU A O 1
ATOM 2986 N N . GLU A 1 379 ? -24.582 25.112 11.747 1.00 95.06 379 GLU A N 1
ATOM 2987 C CA . GLU A 1 379 ? -25.849 25.577 12.334 1.00 95.06 379 GLU A CA 1
ATOM 2988 C C . GLU A 1 379 ? -25.724 25.681 13.858 1.00 95.06 379 GLU A C 1
ATOM 2990 O O . GLU A 1 379 ? -25.251 24.761 14.523 1.00 95.06 379 GLU A O 1
ATOM 2995 N N . PHE A 1 380 ? -26.195 26.799 14.417 1.00 93.69 380 PHE A N 1
ATOM 2996 C CA . PHE A 1 380 ? -26.430 26.939 15.855 1.00 93.69 380 PHE A CA 1
ATOM 2997 C C . PHE A 1 380 ? -27.932 26.909 16.101 1.00 93.69 380 PHE A C 1
ATOM 2999 O O . PHE A 1 380 ? -28.647 27.800 15.635 1.00 93.69 380 PHE A O 1
ATOM 3006 N N . ASN A 1 381 ? -28.396 25.902 16.836 1.00 91.44 381 ASN A N 1
ATOM 3007 C CA . ASN A 1 381 ? -29.789 25.768 17.231 1.00 91.44 381 ASN A CA 1
ATOM 3008 C C . ASN A 1 381 ? -29.903 26.006 18.738 1.00 91.44 381 ASN A C 1
ATOM 3010 O O . ASN A 1 381 ? -29.394 25.202 19.516 1.00 91.44 381 ASN A O 1
ATOM 3014 N N . ASP A 1 382 ? -30.549 27.099 19.155 1.00 86.88 382 ASP A N 1
ATOM 3015 C CA . ASP A 1 382 ? -30.770 27.428 20.579 1.00 86.88 382 ASP A CA 1
ATOM 3016 C C . ASP A 1 382 ? -32.242 27.262 21.013 1.00 86.88 382 ASP A C 1
ATOM 3018 O O . ASP A 1 382 ? -32.656 27.647 22.110 1.00 86.88 382 ASP A O 1
ATOM 3022 N N . LEU A 1 383 ? -33.071 26.637 20.171 1.00 85.19 383 LEU A N 1
ATOM 3023 C CA . LEU A 1 383 ? -34.465 26.389 20.525 1.00 85.19 383 LEU A CA 1
ATOM 3024 C C . LEU A 1 383 ? -34.549 25.403 21.697 1.00 85.19 383 LEU A C 1
ATOM 3026 O O . LEU A 1 383 ? -33.926 24.335 21.701 1.00 85.19 383 LEU A O 1
ATOM 3030 N N . ALA A 1 384 ? -35.359 25.751 22.700 1.00 78.12 384 ALA A N 1
ATOM 3031 C CA . ALA A 1 384 ? -35.541 24.939 23.898 1.00 78.12 384 ALA A CA 1
ATOM 3032 C C . ALA A 1 384 ? -35.932 23.491 23.536 1.00 78.12 384 ALA A C 1
ATOM 3034 O O . ALA A 1 384 ? -36.900 23.251 22.815 1.00 78.12 384 ALA A O 1
ATOM 3035 N N . GLY A 1 385 ? -35.158 22.522 24.035 1.00 78.94 385 GLY A N 1
ATOM 3036 C CA . GLY A 1 385 ? -35.347 21.094 23.751 1.00 78.94 385 GLY A CA 1
ATOM 3037 C C . GLY A 1 385 ? -34.733 20.590 22.437 1.00 78.94 385 GLY A C 1
ATOM 3038 O O . GLY A 1 385 ? -34.820 19.396 22.168 1.00 78.94 385 GLY A O 1
ATOM 3039 N N . LYS A 1 386 ? -34.098 21.456 21.635 1.00 84.31 386 LYS A N 1
ATOM 3040 C CA . LYS A 1 386 ? -33.409 21.098 20.378 1.00 84.31 386 LYS A CA 1
ATOM 3041 C C . LYS A 1 386 ? -31.992 21.667 20.282 1.00 84.31 386 LYS A C 1
ATO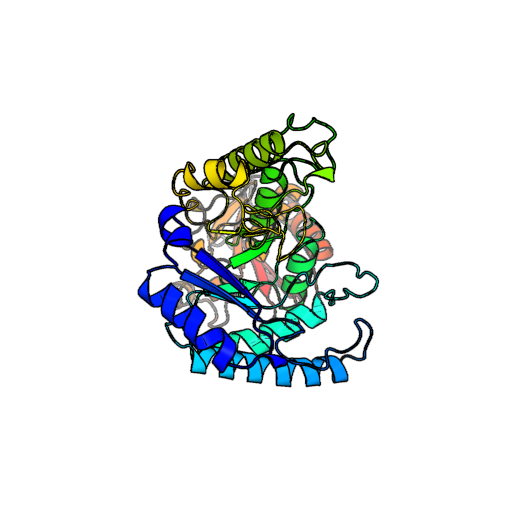M 3043 O O . LYS A 1 386 ? -31.449 21.765 19.187 1.00 84.31 386 LYS A O 1
ATOM 3048 N N . ARG A 1 387 ? -31.389 22.038 21.413 1.00 92.50 387 ARG A N 1
ATOM 3049 C CA . ARG A 1 387 ? -30.083 22.702 21.431 1.00 92.50 387 ARG A CA 1
ATOM 3050 C C . ARG A 1 387 ? -28.974 21.815 20.879 1.00 92.50 387 ARG A C 1
ATOM 3052 O O . ARG A 1 387 ? -28.778 20.719 21.396 1.00 92.50 387 ARG A O 1
ATOM 3059 N N . HIS A 1 388 ? -28.266 22.295 19.863 1.00 94.94 388 HIS A N 1
ATOM 3060 C CA . HIS A 1 388 ? -27.059 21.668 19.322 1.00 94.94 388 HIS A CA 1
ATOM 3061 C C . HIS A 1 388 ? -26.282 22.639 18.427 1.00 94.94 388 HIS A C 1
ATOM 3063 O O . HIS A 1 388 ? -26.825 23.624 17.923 1.00 94.94 388 HIS A O 1
ATOM 3069 N N . VAL A 1 389 ? -25.002 22.331 18.231 1.00 97.00 389 VAL A N 1
ATOM 3070 C CA . VAL A 1 389 ? -24.190 22.860 17.135 1.00 97.00 389 VAL A CA 1
ATOM 3071 C C . VAL A 1 389 ? -24.083 21.763 16.089 1.00 97.00 389 VAL A C 1
ATOM 3073 O O . VAL A 1 389 ? -23.551 20.697 16.387 1.00 97.00 389 VAL A O 1
ATOM 3076 N N . HIS A 1 390 ? -24.603 22.018 14.897 1.00 97.38 390 HIS A N 1
ATOM 3077 C CA . HIS A 1 390 ? -24.435 21.152 13.737 1.00 97.38 390 HIS A CA 1
ATOM 3078 C C . HIS A 1 390 ? -23.174 21.553 12.989 1.00 97.38 390 HIS A C 1
ATOM 3080 O O . HIS A 1 390 ? -22.994 22.734 12.686 1.00 97.38 390 HIS A O 1
ATOM 3086 N N . VAL A 1 391 ? -22.343 20.580 12.643 1.00 98.00 391 VAL A N 1
ATOM 3087 C CA . VAL A 1 391 ? -21.135 20.792 11.851 1.00 98.00 391 VAL A CA 1
ATOM 3088 C C . VAL A 1 391 ? -21.083 19.751 10.747 1.00 98.00 391 VAL A C 1
ATOM 3090 O O . VAL A 1 391 ? -21.106 18.556 11.038 1.00 98.00 391 VAL A O 1
ATOM 3093 N N . GLY A 1 392 ? -20.981 20.187 9.495 1.00 97.06 392 GLY A N 1
ATOM 3094 C CA . GLY A 1 392 ? -20.842 19.308 8.341 1.00 97.06 392 GLY A CA 1
ATOM 3095 C C . GLY A 1 392 ? -19.813 19.800 7.330 1.00 97.06 392 GLY A C 1
ATOM 3096 O O . GLY A 1 392 ? -19.609 21.002 7.181 1.00 97.06 392 GLY A O 1
ATOM 3097 N N . ILE A 1 393 ? -19.174 18.867 6.624 1.00 92.75 393 ILE A N 1
ATOM 3098 C CA . ILE A 1 393 ? -18.249 19.157 5.519 1.00 92.75 393 ILE A CA 1
ATOM 3099 C C . ILE A 1 393 ? -18.792 18.498 4.251 1.00 92.75 393 ILE A C 1
ATOM 3101 O O . ILE A 1 393 ? -19.011 17.292 4.233 1.00 92.75 393 ILE A O 1
ATOM 3105 N N . ALA A 1 394 ? -19.000 19.271 3.187 1.00 91.69 394 ALA A N 1
ATOM 3106 C CA . ALA A 1 394 ? -19.386 18.745 1.875 1.00 91.69 394 ALA A CA 1
ATOM 3107 C C . ALA A 1 394 ? -18.251 18.903 0.853 1.00 91.69 394 ALA A C 1
ATOM 3109 O O . ALA A 1 394 ? -17.389 19.764 1.017 1.00 91.69 394 ALA A O 1
ATOM 3110 N N . TYR A 1 395 ? -18.288 18.095 -0.212 1.00 87.88 395 TYR A N 1
ATOM 3111 C CA . TYR A 1 395 ? -17.241 18.009 -1.250 1.00 87.88 395 TYR A CA 1
ATOM 3112 C C . TYR A 1 395 ? -17.759 18.263 -2.671 1.00 87.88 395 TYR A C 1
ATOM 3114 O O . TYR A 1 395 ? -17.154 17.839 -3.651 1.00 87.88 395 TYR A O 1
ATOM 3122 N N . ASP A 1 396 ? -18.927 18.885 -2.804 1.00 83.25 396 ASP A N 1
ATOM 3123 C CA . ASP A 1 396 ? -19.615 19.068 -4.086 1.00 83.25 396 ASP A CA 1
ATOM 3124 C C . ASP A 1 396 ? -19.530 20.503 -4.625 1.00 83.25 396 ASP A C 1
ATOM 3126 O O . ASP A 1 396 ? -20.298 20.888 -5.506 1.00 83.25 396 ASP A O 1
ATOM 3130 N N . GLY A 1 397 ? -18.597 21.306 -4.103 1.00 78.81 397 GLY A N 1
ATOM 3131 C CA . GLY A 1 397 ? -18.346 22.670 -4.568 1.00 78.81 397 GLY A CA 1
ATOM 3132 C C . GLY A 1 397 ? -19.444 23.678 -4.233 1.00 78.81 397 GLY A C 1
ATOM 3133 O O . GLY A 1 397 ? -19.425 24.791 -4.766 1.00 78.81 397 GLY A O 1
ATOM 3134 N N . ARG A 1 398 ? -20.393 23.327 -3.357 1.00 88.88 398 ARG A N 1
ATOM 3135 C CA . ARG A 1 398 ? -21.345 24.295 -2.795 1.00 88.88 398 ARG A CA 1
ATOM 3136 C C . ARG A 1 398 ? -20.605 25.354 -1.949 1.00 88.88 398 ARG A C 1
ATOM 3138 O O . ARG A 1 398 ? -19.500 25.097 -1.486 1.00 88.88 398 ARG A O 1
ATOM 3145 N N . PRO A 1 399 ? -21.169 26.555 -1.737 1.00 91.88 399 PRO A N 1
ATOM 3146 C CA . PRO A 1 399 ? -20.558 27.545 -0.851 1.00 91.88 399 PRO A CA 1
ATOM 3147 C C . PRO A 1 399 ? -20.718 27.172 0.632 1.00 91.88 399 PRO A C 1
ATOM 3149 O O . PRO A 1 399 ? -21.688 26.506 1.003 1.00 91.88 399 PRO A O 1
ATOM 3152 N N . ASP A 1 400 ? -19.815 27.683 1.476 1.00 92.50 400 ASP A N 1
ATOM 3153 C CA . ASP A 1 400 ? -19.945 27.635 2.938 1.00 92.50 400 ASP A CA 1
ATOM 3154 C C . ASP A 1 400 ? -21.291 28.217 3.392 1.00 92.50 400 ASP A C 1
ATOM 3156 O O . ASP A 1 400 ? -21.781 29.221 2.859 1.00 92.50 400 ASP A O 1
ATOM 3160 N N . ARG A 1 401 ? -21.886 27.604 4.417 1.00 91.81 401 ARG A N 1
ATOM 3161 C CA . ARG A 1 401 ? -23.208 27.965 4.918 1.00 91.81 401 ARG A CA 1
ATOM 3162 C C . ARG A 1 401 ? -23.212 28.090 6.437 1.00 91.81 401 ARG A C 1
ATOM 3164 O O . ARG A 1 401 ? -23.023 27.114 7.152 1.00 91.81 401 ARG A O 1
ATOM 3171 N N . LEU A 1 402 ? -23.534 29.290 6.920 1.00 88.50 402 LEU A N 1
ATOM 3172 C CA . LEU A 1 402 ? -23.876 29.545 8.319 1.00 88.50 402 LEU A CA 1
ATOM 3173 C C . LEU A 1 402 ? -25.398 29.664 8.455 1.00 88.50 402 LEU A C 1
ATOM 3175 O O . LEU A 1 402 ? -26.014 30.531 7.833 1.00 88.50 402 LEU A O 1
ATOM 3179 N N . ILE A 1 403 ? -26.007 28.804 9.267 1.00 80.94 403 ILE A N 1
ATOM 3180 C CA . ILE A 1 403 ? -27.453 28.769 9.500 1.00 80.94 403 ILE A CA 1
ATOM 3181 C C . ILE A 1 403 ? -27.722 29.159 10.960 1.00 80.94 403 ILE A C 1
ATOM 3183 O O . ILE A 1 403 ? -27.550 28.344 11.864 1.00 80.94 403 ILE A O 1
ATOM 3187 N N . PRO A 1 404 ? -28.139 30.397 11.249 1.00 71.88 404 PRO A N 1
ATOM 3188 C CA . PRO A 1 404 ? -28.620 30.734 12.582 1.00 71.88 404 PRO A CA 1
ATOM 3189 C C . PRO A 1 404 ? -30.058 30.219 12.762 1.00 71.88 404 PRO A C 1
ATOM 3191 O O . PRO A 1 404 ? -30.946 30.589 11.990 1.00 71.88 404 PRO A O 1
ATOM 3194 N N . ARG A 1 405 ? -30.313 29.394 13.788 1.00 68.31 405 ARG A N 1
ATOM 3195 C CA . ARG A 1 405 ? -31.670 29.051 14.248 1.00 68.31 405 ARG A CA 1
ATOM 3196 C C . ARG A 1 405 ? -31.866 29.509 15.693 1.00 68.31 405 ARG A C 1
ATOM 3198 O O . ARG A 1 405 ? -31.445 28.837 16.635 1.00 68.31 405 ARG A O 1
ATOM 3205 N N . GLY A 1 406 ? -32.494 30.676 15.828 1.00 55.06 406 GLY A N 1
ATOM 3206 C CA . GLY A 1 406 ? -32.918 31.271 17.099 1.00 55.06 406 GLY A CA 1
ATOM 3207 C C . GLY A 1 406 ? -34.400 31.085 17.369 1.00 55.06 406 GLY A C 1
ATOM 3208 O O . GLY A 1 406 ? -35.165 30.957 16.383 1.00 55.06 406 GLY A O 1
#

Foldseek 3Di:
DVLCVLLVAQEDEDEDAPVVPPVVCVVVLVVCVVVNRAYEYEQACRLQDDDDDQPDDVVSLLVSLLRSLLSLLVVLQVCAPSHQEYEYYAACPDPDDDPDRRHHALLSLLSSQVRNLVSSVVRYPHFYEYYAHEPLDCVSVLSNCVSNVNAGSGQEYHYADEQAALACQPPHVVRRDYHPLVSLVNNCQRHVHAYEHSEYADACVSVVVDLLVRLVRLLSNLVSCFLRHQYHQYPDCECCVPPPGHCAYPVRHGTSNSVSSSPDDPGDHHDRRDSARPADQDDCVLAPCSVQADVCQVNLVSQLCVQLVAHKRWPAFADDPVRCVVVVHDPPDLSVNNFKTKIDTPPDDLDPVSVVSSVVSSVVSCVVDDDQQKEWEWEAAPPPPDGIIMIGMGRRRDYYDYHYHD

Sequence (406 aa):
MADLLDLGVEWVRLGFKDSAGFGIYDPAVNAYRAAGIKTLMILHYETEPGMPDKDAPDSEWDAYIAGFAARCRDIAAHYGPNIDAYQIWNEQDHPGEEGYEPGITAAVYGRMLSAVVPQIRSVSAATIVGGGSSAGSASHYQDTRNHLGGTLPLDAIAVHPYGRRPENDWPSPTWFFGPIVDLIQHYKALLNMKVWITEMGVKEVDIDNDRDKQAEFLTRTFAALDGQAEVLHWFCYSDGMVPTFGLLDDESSEKPAYQAFKSLPPMVEPPPTSDWPKLRFFSEAEFKRPEKMDHNILIFMDRSREGYGGRLYVTSSHRTPEENAAVGGHPDSLHMKGQAIDVIPLDETFDQGFMFKINRAIMREWEAIKQPGWSLELEFNDLAGKRHVHVGIAYDGRPDRLIPRG

Secondary structure (DSSP, 8-state):
-HHHHHTT--EEEEE--GGG-HHHHHHHHHHHHHTT-EEEEEE-TTTSS-PPPTTS-HHHHHHHHHHHHHHHHHHHHHHGGG-SEEEEEE-TT---BTTB-----HHHHHHHHHHHHHHHHTT--SEEEEEEB-SS-THHHHHHHHHTTS----SEEEE--TTEESSSSSS-TTSSEEEHHHHHHHHHHHH-SEEEEEEE---GGGGTT-HHHHHHHHHHHHHHHTTT-S-EEES-SBTTTSTT--SB-TT-PBPHHHHHHHTPPPPPPPPPPPSS---SS--GGGSSSGGGS-HHHHHHHHHHHHHH-S-EEEEE----HHHHHHTT--TT-GGGGT-EEEEEESSS-SSHHHHHHHHHHHHHHHHHH--TT-EEEEEEE-STT--EEEEEEE-SSPPPEEEEE-

pLDDT: mean 92.3, std 7.44, range [53.81, 98.88]

Radius of gyration: 24.9 Å; chains: 1; bounding box: 68×60×55 Å